Protein 8BBQ (pdb70)

Structure (mmCIF, N/CA/C/O backbone):
data_8BBQ
#
_entry.id   8BBQ
#
_cell.length_a   84.813
_cell.length_b   63.422
_cell.length_c   116.020
_cell.angle_alpha   90.000
_cell.angle_beta   96.830
_cell.angle_gamma   90.000
#
_symmetry.space_group_name_H-M   'C 1 2 1'
#
loop_
_entity.id
_entity.type
_entity.pdbx_description
1 polymer 'Core tyrosinase'
2 non-polymer GLYCEROL
3 non-polymer 'SULFATE ION'
4 non-polymer 'COPPER (II) ION'
5 water water
#
loop_
_atom_site.group_PDB
_atom_site.id
_atom_site.type_symbol
_atom_site.label_atom_id
_atom_site.label_alt_id
_atom_site.label_comp_id
_atom_site.label_asym_id
_atom_site.label_entity_id
_atom_site.label_seq_id
_atom_site.pdbx_PDB_ins_code
_atom_site.Cartn_x
_atom_site.Cartn_y
_atom_site.Cartn_z
_atom_site.occupancy
_atom_site.B_iso_or_equiv
_atom_site.auth_seq_id
_atom_site.auth_comp_id
_atom_site.auth_asym_id
_atom_site.auth_atom_id
_atom_site.pdbx_PDB_model_num
ATOM 1 N N . GLN A 1 1 ? -8.711 11.699 1.532 1.00 50.88 34 GLN A N 1
ATOM 2 C CA . GLN A 1 1 ? -9.116 12.613 0.404 1.00 47.72 34 GLN A CA 1
ATOM 3 C C . GLN A 1 1 ? -9.536 11.731 -0.785 1.00 40.91 34 GLN A C 1
ATOM 4 O O . GLN A 1 1 ? -10.528 10.988 -0.632 1.00 41.02 34 GLN A O 1
ATOM 10 N N . SER A 1 2 ? -8.814 11.764 -1.909 1.00 32.15 35 SER A N 1
ATOM 11 C CA . SER A 1 2 ? -9.098 10.906 -3.089 1.00 28.83 35 SER A CA 1
ATOM 12 C C . SER A 1 2 ? -9.136 9.426 -2.643 1.00 25.44 35 SER A C 1
ATOM 13 O O . SER A 1 2 ? -8.164 8.967 -2.016 1.00 25.32 35 SER A O 1
ATOM 16 N N . ALA A 1 3 ? -10.209 8.695 -2.967 1.00 21.34 36 ALA A N 1
ATOM 17 C CA . ALA A 1 3 ? -10.368 7.266 -2.607 1.00 18.82 36 ALA A CA 1
ATOM 18 C C . ALA A 1 3 ? -11.201 6.551 -3.660 1.00 16.84 36 ALA A C 1
ATOM 19 O O . ALA A 1 3 ? -12.005 7.217 -4.330 1.00 17.13 36 ALA A O 1
ATOM 21 N N . LYS A 1 4 ? -11.046 5.233 -3.775 1.00 14.56 37 LYS A N 1
ATOM 22 C CA . LYS A 1 4 ? -11.823 4.435 -4.749 1.00 15.53 37 LYS A CA 1
ATOM 23 C C . LYS A 1 4 ? -13.292 4.329 -4.299 1.00 15.09 37 LYS A C 1
ATOM 24 O O . LYS A 1 4 ? -14.202 4.292 -5.159 1.00 16.01 37 LYS A O 1
ATOM 30 N N . TYR A 1 5 ? -13.530 4.078 -3.014 1.00 13.40 38 TYR A N 1
ATOM 31 C CA . TYR A 1 5 ? -14.888 3.778 -2.493 1.00 12.17 38 TYR A CA 1
ATOM 32 C C . TYR A 1 5 ? -15.415 4.945 -1.649 1.00 11.62 38 TYR A C 1
ATOM 33 O O . TYR A 1 5 ? -14.624 5.712 -1.057 1.00 10.54 38 TYR A O 1
ATOM 42 N N . HIS A 1 6 ? -16.740 5.064 -1.547 1.00 12.00 39 HIS A N 1
ATOM 43 C CA . HIS A 1 6 ? -17.399 6.216 -0.887 1.00 11.77 39 HIS A CA 1
ATOM 44 C C . HIS A 1 6 ? -18.463 5.738 0.103 1.00 12.50 39 HIS A C 1
ATOM 45 O O . HIS A 1 6 ? -19.483 5.174 -0.311 1.00 12.26 39 HIS A O 1
ATOM 52 N N . ARG A 1 7 ? -18.211 5.994 1.385 1.00 12.19 40 ARG A N 1
ATOM 53 C CA . ARG A 1 7 ? -19.187 5.747 2.454 1.00 12.10 40 ARG A CA 1
ATOM 54 C C . ARG A 1 7 ? -20.152 6.913 2.459 1.00 13.36 40 ARG A C 1
ATOM 55 O O . ARG A 1 7 ? -19.771 8.013 2.917 1.00 13.27 40 ARG A O 1
ATOM 63 N N . LEU A 1 8 ? -21.362 6.658 1.986 1.00 12.83 41 LEU A N 1
ATOM 64 C CA . LEU A 1 8 ? -22.403 7.710 1.884 1.00 12.29 41 LEU A CA 1
ATOM 65 C C . LEU A 1 8 ? -23.289 7.746 3.126 1.00 12.67 41 LEU A C 1
ATOM 66 O O . LEU A 1 8 ? -23.476 6.757 3.806 1.00 11.11 41 LEU A O 1
ATOM 71 N N . ASN A 1 9 ? -23.906 8.877 3.365 1.00 12.68 42 ASN A N 1
ATOM 72 C CA . ASN A 1 9 ? -24.992 9.015 4.361 1.00 12.25 42 ASN A CA 1
ATOM 73 C C . ASN A 1 9 ? -26.133 8.082 3.939 1.00 12.06 42 ASN A C 1
ATOM 74 O O . ASN A 1 9 ? -26.478 8.110 2.752 1.00 11.68 42 ASN A O 1
ATOM 79 N N . LEU A 1 10 ? -26.632 7.196 4.820 1.00 12.70 43 LEU A N 1
ATOM 80 C CA . LEU A 1 10 ? -27.685 6.235 4.441 1.00 13.25 43 LEU A CA 1
ATOM 81 C C . LEU A 1 10 ? -28.995 6.939 4.050 1.00 13.87 43 LEU A C 1
ATOM 82 O O . LEU A 1 10 ? -29.832 6.272 3.439 1.00 14.81 43 LEU A O 1
ATOM 87 N N . GLN A 1 11 ? -29.142 8.241 4.306 1.00 15.00 44 GLN A N 1
ATOM 88 C CA . GLN A 1 11 ? -30.323 9.015 3.851 1.00 15.72 44 GLN A CA 1
ATOM 89 C C . GLN A 1 11 ? -30.112 9.554 2.430 1.00 16.50 44 GLN A C 1
ATOM 90 O O . GLN A 1 11 ? -31.106 10.028 1.851 1.00 17.66 44 GLN A O 1
ATOM 96 N N . ASN A 1 12 ? -28.879 9.496 1.909 1.00 14.59 45 ASN A N 1
ATOM 97 C CA . ASN A 1 12 ? -28.537 9.912 0.528 1.00 14.22 45 ASN A CA 1
ATOM 98 C C . ASN A 1 12 ? -29.314 9.000 -0.412 1.00 14.29 45 ASN A C 1
ATOM 99 O O . ASN A 1 12 ? -29.229 7.761 -0.297 1.00 13.23 45 ASN A O 1
ATOM 104 N N . PRO A 1 13 ? -30.099 9.534 -1.377 1.00 15.21 46 PRO A N 1
ATOM 105 C CA . PRO A 1 13 ? -30.783 8.646 -2.316 1.00 14.90 46 PRO A CA 1
ATOM 106 C C . PRO A 1 13 ? -29.802 7.741 -3.084 1.00 14.87 46 PRO A C 1
ATOM 107 O O . PRO A 1 13 ? -30.163 6.598 -3.396 1.00 13.62 46 PRO A O 1
ATOM 111 N N . ALA A 1 14 ? -28.562 8.192 -3.290 1.00 13.26 47 ALA A N 1
ATOM 112 C CA . ALA A 1 14 ? -27.508 7.393 -3.965 1.00 14.17 47 ALA A CA 1
ATOM 113 C C . ALA A 1 14 ? -27.052 6.207 -3.088 1.00 13.50 47 ALA A C 1
ATOM 114 O O . ALA A 1 14 ? -26.349 5.299 -3.614 1.00 14.90 47 ALA A O 1
ATOM 116 N N . ALA A 1 15 ? -27.389 6.198 -1.794 1.00 13.51 48 ALA A N 1
ATOM 117 C CA . ALA A 1 15 ? -27.044 5.059 -0.904 1.00 13.56 48 ALA A CA 1
ATOM 118 C C . ALA A 1 15 ? -28.070 3.939 -1.027 1.00 14.72 48 ALA A C 1
ATOM 119 O O . ALA A 1 15 ? -27.760 2.825 -0.580 1.00 13.21 48 ALA A O 1
ATOM 121 N N . ALA A 1 16 ? -29.249 4.186 -1.595 1.00 14.74 49 ALA A N 1
ATOM 122 C CA . ALA A 1 16 ? -30.346 3.193 -1.566 1.00 15.46 49 ALA A CA 1
ATOM 123 C C . ALA A 1 16 ? -29.887 1.892 -2.220 1.00 15.81 49 ALA A C 1
ATOM 124 O O . ALA A 1 16 ? -30.089 0.801 -1.663 1.00 15.58 49 ALA A O 1
ATOM 126 N N . PRO A 1 17 ? -29.214 1.920 -3.389 1.00 15.52 50 PRO A N 1
ATOM 127 C CA . PRO A 1 17 ? -28.702 0.677 -3.990 1.00 15.58 50 PRO A CA 1
ATOM 128 C C . PRO A 1 17 ? -27.708 -0.082 -3.093 1.00 15.65 50 PRO A C 1
ATOM 129 O O . PRO A 1 17 ? -27.684 -1.297 -3.139 1.00 16.83 50 PRO A O 1
ATOM 133 N N . PHE A 1 18 ? -26.883 0.626 -2.320 1.00 15.51 51 PHE A N 1
ATOM 134 C CA . PHE A 1 18 ? -25.930 -0.024 -1.376 1.00 15.66 51 PHE A CA 1
ATOM 135 C C . PHE A 1 18 ? -26.709 -0.736 -0.271 1.00 14.52 51 PHE A C 1
ATOM 136 O O . PHE A 1 18 ? -26.296 -1.841 0.151 1.00 13.83 51 PHE A O 1
ATOM 144 N N . LEU A 1 19 ? -27.841 -0.180 0.157 1.00 13.91 52 LEU A N 1
ATOM 145 C CA . LEU A 1 19 ? -28.648 -0.897 1.195 1.00 14.07 52 LEU A CA 1
ATOM 146 C C . LEU A 1 19 ? -29.224 -2.185 0.602 1.00 14.42 52 LEU A C 1
ATOM 147 O O . LEU A 1 19 ? -29.202 -3.216 1.292 1.00 15.03 52 LEU A O 1
ATOM 152 N N . GLU A 1 20 ? -29.648 -2.183 -0.659 1.00 13.82 53 GLU A N 1
ATOM 153 C CA . GLU A 1 20 ? -30.058 -3.435 -1.352 1.00 14.32 53 GLU A CA 1
ATOM 154 C C . GLU A 1 20 ? -28.891 -4.420 -1.450 1.00 13.73 53 GLU A C 1
ATOM 155 O O . GLU A 1 20 ? -29.116 -5.637 -1.223 1.00 15.74 53 GLU A O 1
ATOM 161 N N . SER A 1 21 ? -27.692 -3.949 -1.799 1.00 13.31 54 SER A N 1
ATOM 162 C CA . SER A 1 21 ? -26.495 -4.825 -1.895 1.00 12.26 54 SER A CA 1
ATOM 163 C C . SER A 1 21 ? -26.178 -5.460 -0.534 1.00 11.97 54 SER A C 1
ATOM 164 O O . SER A 1 21 ? -25.845 -6.621 -0.446 1.00 11.62 54 SER A O 1
ATOM 167 N N . TYR A 1 22 ? -26.294 -4.678 0.506 1.00 11.53 55 TYR A N 1
ATOM 168 C CA . TYR A 1 22 ? -26.095 -5.122 1.911 1.00 11.72 55 TYR A CA 1
ATOM 169 C C . TYR A 1 22 ? -27.101 -6.244 2.227 1.00 11.10 55 TYR A C 1
ATOM 170 O O . TYR A 1 22 ? -26.713 -7.269 2.751 1.00 12.03 55 TYR A O 1
ATOM 179 N N . LYS A 1 23 ? -28.376 -6.033 1.925 1.00 12.52 56 LYS A N 1
ATOM 180 C CA . LYS A 1 23 ? -29.453 -7.044 2.121 1.00 14.54 56 LYS A CA 1
ATOM 181 C C . LYS A 1 23 ? -29.054 -8.333 1.412 1.00 14.44 56 LYS A C 1
ATOM 182 O O . LYS A 1 23 ? -29.156 -9.435 2.000 1.00 12.54 56 LYS A O 1
ATOM 188 N N . LYS A 1 24 ? -28.595 -8.213 0.168 1.00 13.48 57 LYS A N 1
ATOM 189 C CA . LYS A 1 24 ? -28.142 -9.402 -0.593 1.00 13.73 57 LYS A CA 1
ATOM 190 C C . LYS A 1 24 ? -27.002 -10.105 0.168 1.00 13.47 57 LYS A C 1
ATOM 191 O O . LYS A 1 24 ? -27.109 -11.312 0.347 1.00 14.13 57 LYS A O 1
ATOM 197 N N . ALA A 1 25 ? -25.973 -9.383 0.628 1.00 12.90 58 ALA A N 1
ATOM 198 C CA . ALA A 1 25 ? -24.821 -9.997 1.332 1.00 13.02 58 ALA A CA 1
ATOM 199 C C . ALA A 1 25 ? -25.287 -10.646 2.652 1.00 11.48 58 ALA A C 1
ATOM 200 O O . ALA A 1 25 ? -24.866 -11.737 2.968 1.00 11.53 58 ALA A O 1
ATOM 202 N N . ILE A 1 26 ? -26.167 -9.993 3.415 1.00 11.91 59 ILE A N 1
ATOM 203 C CA . ILE A 1 26 ? -26.707 -10.571 4.684 1.00 12.42 59 ILE A CA 1
ATOM 204 C C . ILE A 1 26 ? -27.405 -11.890 4.375 1.00 12.68 59 ILE A C 1
ATOM 205 O O . ILE A 1 26 ? -27.124 -12.883 5.059 1.00 11.96 59 ILE A O 1
ATOM 210 N N . THR A 1 27 ? -28.307 -11.900 3.381 1.00 14.40 60 THR A N 1
ATOM 211 C CA . THR A 1 27 ? -29.076 -13.111 2.999 1.00 14.13 60 THR A CA 1
ATOM 212 C C . THR A 1 27 ? -28.081 -14.235 2.710 1.00 14.00 60 THR A C 1
ATOM 213 O O . THR A 1 27 ? -28.300 -15.337 3.202 1.00 15.17 60 THR A O 1
ATOM 217 N N . VAL A 1 28 ? -27.022 -13.917 1.961 1.00 13.14 61 VAL A N 1
ATOM 218 C CA . VAL A 1 28 ? -25.957 -14.882 1.598 1.00 13.21 61 VAL A CA 1
ATOM 219 C C . VAL A 1 28 ? -25.305 -15.381 2.888 1.00 12.20 61 VAL A C 1
ATOM 220 O O . VAL A 1 28 ? -25.164 -16.605 3.058 1.00 11.97 61 VAL A O 1
ATOM 224 N N . MET A 1 29 ? -24.899 -14.467 3.762 1.00 10.60 62 MET A N 1
ATOM 225 C CA . MET A 1 29 ? -24.056 -14.860 4.932 1.00 11.37 62 MET A CA 1
ATOM 226 C C . MET A 1 29 ? -24.893 -15.618 5.957 1.00 10.52 62 MET A C 1
ATOM 227 O O . MET A 1 29 ? -24.313 -16.441 6.667 1.00 11.53 62 MET A O 1
ATOM 232 N N . LEU A 1 30 ? -26.203 -15.385 6.013 1.00 11.51 63 LEU A N 1
ATOM 233 C CA . LEU A 1 30 ? -27.101 -16.153 6.905 1.00 12.26 63 LEU A CA 1
ATOM 234 C C . LEU A 1 30 ? -27.218 -17.583 6.387 1.00 13.35 63 LEU A C 1
ATOM 235 O O . LEU A 1 30 ? -27.536 -18.490 7.186 1.00 14.42 63 LEU A O 1
ATOM 240 N N . GLN A 1 31 ? -26.972 -17.764 5.095 1.00 12.86 64 GLN A N 1
ATOM 241 C CA . GLN A 1 31 ? -27.174 -19.069 4.426 1.00 13.17 64 GLN A CA 1
ATOM 242 C C . GLN A 1 31 ? -25.841 -19.776 4.227 1.00 15.96 64 GLN A C 1
ATOM 243 O O . GLN A 1 31 ? -25.896 -20.972 3.840 1.00 15.29 64 GLN A O 1
ATOM 249 N N . LEU A 1 32 ? -24.705 -19.141 4.526 1.00 12.75 65 LEU A N 1
ATOM 250 C CA . LEU A 1 32 ? -23.406 -19.856 4.494 1.00 12.59 65 LEU A CA 1
ATOM 251 C C . LEU A 1 32 ? -23.368 -20.803 5.680 1.00 12.35 65 LEU A C 1
ATOM 252 O O . LEU A 1 32 ? -23.923 -20.505 6.749 1.00 12.30 65 LEU A O 1
ATOM 257 N N . PRO A 1 33 ? -22.687 -21.944 5.547 1.00 12.13 66 PRO A N 1
ATOM 258 C CA . PRO A 1 33 ? -22.537 -22.858 6.666 1.00 12.51 66 PRO A CA 1
ATOM 259 C C . PRO A 1 33 ? -21.676 -22.134 7.693 1.00 11.93 66 PRO A C 1
ATOM 260 O O . PRO A 1 33 ? -20.825 -21.327 7.323 1.00 11.22 66 PRO A O 1
ATOM 264 N N . PRO A 1 34 ? -21.899 -22.404 8.995 1.00 12.60 67 PRO A N 1
ATOM 265 C CA . PRO A 1 34 ? -21.123 -21.750 10.050 1.00 12.46 67 PRO A CA 1
ATOM 266 C C . PRO A 1 34 ? -19.658 -22.222 10.129 1.00 12.16 67 PRO A C 1
ATOM 267 O O . PRO A 1 34 ? -18.920 -21.675 10.916 1.00 11.87 67 PRO A O 1
ATOM 271 N N . SER A 1 35 ? -19.253 -23.196 9.296 1.00 13.01 68 SER A N 1
ATOM 272 C CA . SER A 1 35 ? -17.823 -23.542 9.084 1.00 12.61 68 SER A CA 1
ATOM 273 C C . SER A 1 35 ? -17.139 -22.415 8.297 1.00 13.61 68 SER A C 1
ATOM 274 O O . SER A 1 35 ? -15.868 -22.356 8.270 1.00 14.23 68 SER A O 1
ATOM 277 N N . ASP A 1 36 ? -17.919 -21.616 7.561 1.00 13.77 69 ASP A N 1
ATOM 278 C CA . ASP A 1 36 ? -17.378 -20.492 6.754 1.00 12.22 69 ASP A CA 1
ATOM 279 C C . ASP A 1 36 ? -17.266 -19.286 7.686 1.00 11.96 69 ASP A C 1
ATOM 280 O O . ASP A 1 36 ? -18.267 -18.941 8.338 1.00 11.34 69 ASP A O 1
ATOM 285 N N . ALA A 1 37 ? -16.079 -18.702 7.787 1.00 11.46 70 ALA A N 1
ATOM 286 C CA . ALA A 1 37 ? -15.804 -17.573 8.706 1.00 11.83 70 ALA A CA 1
ATOM 287 C C . ALA A 1 37 ? -16.584 -16.328 8.276 1.00 10.81 70 ALA A C 1
ATOM 288 O O . ALA A 1 37 ? -16.566 -15.341 9.061 1.00 11.80 70 ALA A O 1
ATOM 290 N N . ARG A 1 38 ? -17.204 -16.332 7.087 1.00 10.55 71 ARG A N 1
ATOM 291 C CA . ARG A 1 38 ? -18.022 -15.185 6.606 1.00 10.99 71 ARG A CA 1
ATOM 292 C C . ARG A 1 38 ? -19.501 -15.470 6.903 1.00 10.24 71 ARG A C 1
ATOM 293 O O . ARG A 1 38 ? -20.336 -14.606 6.630 1.00 9.48 71 ARG A O 1
ATOM 301 N N . ASN A 1 39 ? -19.813 -16.603 7.511 1.00 9.05 72 ASN A N 1
ATOM 302 C CA . ASN A 1 39 ? -21.184 -16.809 8.020 1.00 9.08 72 ASN A CA 1
ATOM 303 C C . ASN A 1 39 ? -21.513 -15.617 8.935 1.00 9.40 72 ASN A C 1
ATOM 304 O O . ASN A 1 39 ? -20.618 -15.109 9.671 1.00 9.94 72 ASN A O 1
ATOM 309 N N . TRP A 1 40 ? -22.759 -15.147 8.889 1.00 9.30 73 TRP A N 1
ATOM 310 C CA . TRP A 1 40 ? -23.177 -13.913 9.593 1.00 8.79 73 TRP A CA 1
ATOM 311 C C . TRP A 1 40 ? -22.795 -13.980 11.088 1.00 9.08 73 TRP A C 1
ATOM 312 O O . TRP A 1 40 ? -22.278 -12.979 11.629 1.00 10.82 73 TRP A O 1
ATOM 323 N N . TYR A 1 41 ? -23.044 -15.121 11.725 1.00 9.42 74 TYR A N 1
ATOM 324 C CA . TYR A 1 41 ? -22.824 -15.311 13.189 1.00 8.93 74 TYR A CA 1
ATOM 325 C C . TYR A 1 41 ? -21.318 -15.485 13.446 1.00 9.37 74 TYR A C 1
ATOM 326 O O . TYR A 1 41 ? -20.799 -14.987 14.450 1.00 9.69 74 TYR A O 1
ATOM 335 N N . ARG A 1 42 ? -20.609 -16.204 12.573 1.00 9.69 75 ARG A N 1
ATOM 336 C CA . ARG A 1 42 ? -19.139 -16.304 12.676 1.00 9.76 75 ARG A CA 1
ATOM 337 C C . ARG A 1 42 ? -18.551 -14.893 12.642 1.00 10.58 75 ARG A C 1
ATOM 338 O O . ARG A 1 42 ? -17.605 -14.623 13.426 1.00 10.55 75 ARG A O 1
ATOM 346 N N . ASN A 1 43 ? -19.133 -14.022 11.827 1.00 10.62 76 ASN A N 1
ATOM 347 C CA . ASN A 1 43 ? -18.658 -12.631 11.696 1.00 11.58 76 ASN A CA 1
ATOM 348 C C . ASN A 1 43 ? -18.878 -11.903 13.022 1.00 11.21 76 ASN A C 1
ATOM 349 O O . ASN A 1 43 ? -17.915 -11.297 13.549 1.00 12.51 76 ASN A O 1
ATOM 354 N N . ALA A 1 44 ? -20.093 -11.990 13.583 1.00 11.56 77 ALA A N 1
ATOM 355 C CA . ALA A 1 44 ? -20.442 -11.362 14.865 1.00 9.79 77 ALA A CA 1
ATOM 356 C C . ALA A 1 44 ? -19.476 -11.831 15.959 1.00 9.42 77 ALA A C 1
ATOM 357 O O . ALA A 1 44 ? -19.049 -11.015 16.792 1.00 9.80 77 ALA A O 1
ATOM 359 N N . PHE A 1 45 ? -19.133 -13.117 15.987 1.00 9.28 78 PHE A N 1
ATOM 360 C CA . PHE A 1 45 ? -18.269 -13.697 17.037 1.00 10.04 78 PHE A CA 1
ATOM 361 C C . PHE A 1 45 ? -16.848 -13.121 17.026 1.00 9.78 78 PHE A C 1
ATOM 362 O O . PHE A 1 45 ? -16.236 -13.104 18.113 1.00 11.93 78 PHE A O 1
ATOM 370 N N . ILE A 1 46 ? -16.359 -12.588 15.897 1.00 12.46 79 ILE A N 1
ATOM 371 C CA . ILE A 1 46 ? -15.062 -11.845 15.893 1.00 12.29 79 ILE A CA 1
ATOM 372 C C . ILE A 1 46 ? -15.142 -10.729 16.947 1.00 12.81 79 ILE A C 1
ATOM 373 O O . ILE A 1 46 ? -14.161 -10.510 17.696 1.00 12.70 79 ILE A O 1
ATOM 378 N N . HIS A 1 47 ? -16.274 -10.036 16.988 1.00 12.98 80 HIS A N 1
ATOM 379 C CA . HIS A 1 47 ? -16.519 -8.909 17.931 1.00 12.68 80 HIS A CA 1
ATOM 380 C C . HIS A 1 47 ? -16.556 -9.451 19.367 1.00 12.53 80 HIS A C 1
ATOM 381 O O . HIS A 1 47 ? -15.867 -8.926 20.262 1.00 13.05 80 HIS A O 1
ATOM 388 N N . THR A 1 48 ? -17.285 -10.532 19.587 1.00 12.05 81 THR A N 1
ATOM 389 C CA . THR A 1 48 ? -17.379 -11.150 20.931 1.00 11.87 81 THR A CA 1
ATOM 390 C C . THR A 1 48 ? -15.985 -11.536 21.447 1.00 11.54 81 THR A C 1
ATOM 391 O O . THR A 1 48 ? -15.709 -11.369 22.644 1.00 12.36 81 THR A O 1
ATOM 395 N N . LEU A 1 49 ? -15.150 -12.089 20.579 1.00 11.79 82 LEU A N 1
ATOM 396 C CA . LEU A 1 49 ? -13.823 -12.633 20.910 1.00 13.45 82 LEU A CA 1
ATOM 397 C C . LEU A 1 49 ? -12.768 -11.544 21.069 1.00 13.97 82 LEU A C 1
ATOM 398 O O . LEU A 1 49 ? -11.824 -11.802 21.818 1.00 13.48 82 LEU A O 1
ATOM 403 N N . ASP A 1 50 ? -12.884 -10.405 20.401 1.00 14.23 83 ASP A N 1
ATOM 404 C CA . ASP A 1 50 ? -11.676 -9.551 20.221 1.00 13.23 83 ASP A CA 1
ATOM 405 C C . ASP A 1 50 ? -11.957 -8.056 20.328 1.00 14.75 83 ASP A C 1
ATOM 406 O O . ASP A 1 50 ? -10.957 -7.304 20.321 1.00 12.22 83 ASP A O 1
ATOM 411 N N . CYS A 1 51 ? -13.211 -7.614 20.442 1.00 14.49 84 CYS A N 1
ATOM 412 C CA . CYS A 1 51 ? -13.452 -6.152 20.368 1.00 16.28 84 CYS A CA 1
ATOM 413 C C . CYS A 1 51 ? -12.953 -5.496 21.647 1.00 15.07 84 CYS A C 1
ATOM 414 O O . CYS A 1 51 ? -13.066 -6.026 22.734 1.00 14.77 84 CYS A O 1
ATOM 417 N N . PRO A 1 52 ? -12.312 -4.321 21.537 1.00 16.67 85 PRO A N 1
ATOM 418 C CA . PRO A 1 52 ? -11.890 -3.573 22.697 1.00 18.61 85 PRO A CA 1
ATOM 419 C C . PRO A 1 52 ? -13.102 -2.725 23.067 1.00 21.56 85 PRO A C 1
ATOM 420 O O . PRO A 1 52 ? -13.675 -2.060 22.205 1.00 28.92 85 PRO A O 1
ATOM 424 N N . HIS A 1 53 ? -13.402 -2.668 24.327 1.00 21.97 86 HIS A N 1
ATOM 425 C CA . HIS A 1 53 ? -14.332 -1.626 24.831 1.00 24.37 86 HIS A CA 1
ATOM 426 C C . HIS A 1 53 ? -13.638 -0.917 26.006 1.00 20.55 86 HIS A C 1
ATOM 427 O O . HIS A 1 53 ? -12.925 -1.555 26.813 1.00 23.45 86 HIS A O 1
ATOM 434 N N . GLY A 1 54 ? -13.789 0.400 26.050 1.00 18.99 87 GLY A N 1
ATOM 435 C CA . GLY A 1 54 ? -13.274 1.243 27.123 1.00 15.91 87 GLY A CA 1
ATOM 436 C C . GLY A 1 54 ? -11.768 1.349 27.065 1.00 13.57 87 GLY A C 1
ATOM 437 O O . GLY A 1 54 ? -11.162 1.443 28.145 1.00 13.36 87 GLY A O 1
ATOM 438 N N . ASN A 1 55 ? -11.173 1.465 25.876 1.00 12.89 88 ASN A N 1
ATOM 439 C CA . ASN A 1 55 ? -9.736 1.788 25.826 1.00 10.98 88 ASN A CA 1
ATOM 440 C C . ASN A 1 55 ? -9.372 2.376 24.464 1.00 11.09 88 ASN A C 1
ATOM 441 O O . ASN A 1 55 ? -10.216 2.388 23.500 1.00 11.98 88 ASN A O 1
ATOM 446 N N . TRP A 1 56 ? -8.131 2.822 24.392 1.00 11.82 89 TRP A N 1
ATOM 447 C CA . TRP A 1 56 ? -7.570 3.589 23.251 1.00 11.63 89 TRP A CA 1
ATOM 448 C C . TRP A 1 56 ? -7.477 2.725 21.973 1.00 11.76 89 TRP A C 1
ATOM 449 O O . TRP A 1 56 ? -7.123 3.286 20.903 1.00 12.49 89 TRP A O 1
ATOM 460 N N . TRP A 1 57 ? -7.795 1.423 22.040 1.00 10.29 90 TRP A N 1
ATOM 461 C CA . TRP A 1 57 ? -7.860 0.598 20.813 1.00 10.92 90 TRP A CA 1
ATOM 462 C C . TRP A 1 57 ? -9.259 0.634 20.173 1.00 11.23 90 TRP A C 1
ATOM 463 O O . TRP A 1 57 ? -9.406 0.054 19.093 1.00 10.23 90 TRP A O 1
ATOM 474 N N . PHE A 1 58 ? -10.229 1.274 20.819 1.00 11.29 91 PHE A N 1
ATOM 475 C CA . PHE A 1 58 ? -11.651 1.359 20.382 1.00 12.08 91 PHE A CA 1
ATOM 476 C C . PHE A 1 58 ? -11.777 1.725 18.890 1.00 10.94 91 PHE A C 1
ATOM 477 O O . PHE A 1 58 ? -12.245 0.912 18.083 1.00 12.44 91 PHE A O 1
ATOM 485 N N . VAL A 1 59 ? -11.372 2.928 18.473 1.00 10.80 92 VAL A N 1
ATOM 486 C CA . VAL A 1 59 ? -11.669 3.377 17.083 1.00 10.56 92 VAL A CA 1
ATOM 487 C C . VAL A 1 59 ? -10.880 2.527 16.075 1.00 10.75 92 VAL A C 1
ATOM 488 O O . VAL A 1 59 ? -11.397 2.318 14.977 1.00 10.89 92 VAL A O 1
ATOM 492 N N . VAL A 1 60 ? -9.649 2.135 16.403 1.00 9.87 93 VAL A N 1
ATOM 493 C CA . VAL A 1 60 ? -8.718 1.512 15.432 1.00 10.75 93 VAL A CA 1
ATOM 494 C C . VAL A 1 60 ? -9.126 0.052 15.202 1.00 10.14 93 VAL A C 1
ATOM 495 O O . VAL A 1 60 ? -9.157 -0.385 14.014 1.00 10.04 93 VAL A O 1
ATOM 499 N N . TRP A 1 61 ? -9.479 -0.685 16.263 1.00 10.33 94 TRP A N 1
ATOM 500 C CA . TRP A 1 61 ? -9.992 -2.064 16.084 1.00 10.40 94 TRP A CA 1
ATOM 501 C C . TRP A 1 61 ? -11.271 -2.001 15.213 1.00 10.18 94 TRP A C 1
ATOM 502 O O . TRP A 1 61 ? -11.401 -2.783 14.261 1.00 9.35 94 TRP A O 1
ATOM 513 N N . HIS A 1 62 ? -12.176 -1.061 15.487 1.00 10.18 95 HIS A N 1
ATOM 514 C CA . HIS A 1 62 ? -13.471 -0.983 14.754 1.00 11.69 95 HIS A CA 1
ATOM 515 C C . HIS A 1 62 ? -13.219 -0.587 13.298 1.00 10.47 95 HIS A C 1
ATOM 516 O O . HIS A 1 62 ? -13.988 -1.035 12.413 1.00 10.54 95 HIS A O 1
ATOM 523 N N . ARG A 1 63 ? -12.188 0.230 13.018 1.00 10.34 96 ARG A N 1
ATOM 524 C CA . ARG A 1 63 ? -11.805 0.582 11.630 1.00 10.98 96 ARG A CA 1
ATOM 525 C C . ARG A 1 63 ? -11.426 -0.712 10.914 1.00 9.82 96 ARG A C 1
ATOM 526 O O . ARG A 1 63 ? -11.950 -0.937 9.809 1.00 9.90 96 ARG A O 1
ATOM 534 N N . GLY A 1 64 ? -10.595 -1.542 11.530 1.00 10.24 97 GLY A N 1
ATOM 535 C CA . GLY A 1 64 ? -10.158 -2.826 10.942 1.00 10.18 97 GLY A CA 1
ATOM 536 C C . GLY A 1 64 ? -11.330 -3.780 10.710 1.00 11.08 97 GLY A C 1
ATOM 537 O O . GLY A 1 64 ? -11.432 -4.426 9.627 1.00 11.29 97 GLY A O 1
ATOM 538 N N . TYR A 1 65 ? -12.199 -3.924 11.705 1.00 11.26 98 TYR A N 1
ATOM 539 C CA . TYR A 1 65 ? -13.332 -4.878 11.648 1.00 10.52 98 TYR A CA 1
ATOM 540 C C . TYR A 1 65 ? -14.326 -4.454 10.558 1.00 10.57 98 TYR A C 1
ATOM 541 O O . TYR A 1 65 ? -14.732 -5.257 9.725 1.00 10.64 98 TYR A O 1
ATOM 550 N N . THR A 1 66 ? -14.714 -3.183 10.566 1.00 9.78 99 THR A N 1
ATOM 551 C CA . THR A 1 66 ? -15.690 -2.632 9.600 1.00 11.01 99 THR A CA 1
ATOM 552 C C . THR A 1 66 ? -15.066 -2.696 8.198 1.00 10.31 99 THR A C 1
ATOM 553 O O . THR A 1 66 ? -15.795 -2.970 7.236 1.00 11.76 99 THR A O 1
ATOM 557 N N . GLY A 1 67 ? -13.759 -2.384 8.069 1.00 9.75 100 GLY A N 1
ATOM 558 C CA . GLY A 1 67 ? -13.063 -2.307 6.769 1.00 10.15 100 GLY A CA 1
ATOM 559 C C . GLY A 1 67 ? -12.979 -3.700 6.144 1.00 9.39 100 GLY A C 1
ATOM 560 O O . GLY A 1 67 ? -13.350 -3.886 4.969 1.00 10.16 100 GLY A O 1
ATOM 561 N N . TRP A 1 68 ? -12.664 -4.720 6.933 1.00 10.00 101 TRP A N 1
ATOM 562 C CA . TRP A 1 68 ? -12.637 -6.122 6.432 1.00 9.96 101 TRP A CA 1
ATOM 563 C C . TRP A 1 68 ? -14.052 -6.577 6.095 1.00 10.29 101 TRP A C 1
ATOM 564 O O . TRP A 1 68 ? -14.252 -7.102 5.005 1.00 11.56 101 TRP A O 1
ATOM 575 N N . PHE A 1 69 ? -15.031 -6.313 6.956 1.00 9.50 102 PHE A N 1
ATOM 576 C CA . PHE A 1 69 ? -16.395 -6.810 6.681 1.00 9.61 102 PHE A CA 1
ATOM 577 C C . PHE A 1 69 ? -16.974 -6.098 5.459 1.00 9.08 102 PHE A C 1
ATOM 578 O O . PHE A 1 69 ? -17.740 -6.711 4.717 1.00 9.44 102 PHE A O 1
ATOM 586 N N . GLU A 1 70 ? -16.586 -4.837 5.221 1.00 9.70 103 GLU A N 1
ATOM 587 C CA . GLU A 1 70 ? -17.036 -4.100 4.017 1.00 9.94 103 GLU A CA 1
ATOM 588 C C . GLU A 1 70 ? -16.581 -4.876 2.773 1.00 10.87 103 GLU A C 1
ATOM 589 O O . GLU A 1 70 ? -17.345 -4.935 1.775 1.00 11.14 103 GLU A O 1
ATOM 595 N N . ARG A 1 71 ? -15.325 -5.333 2.766 1.00 10.86 104 ARG A N 1
ATOM 596 C CA . ARG A 1 71 ? -14.774 -6.121 1.633 1.00 11.19 104 ARG A CA 1
ATOM 597 C C . ARG A 1 71 ? -15.574 -7.407 1.476 1.00 10.69 104 ARG A C 1
ATOM 598 O O . ARG A 1 71 ? -15.883 -7.792 0.309 1.00 11.02 104 ARG A O 1
ATOM 606 N N . THR A 1 72 ? -15.922 -8.080 2.567 1.00 9.77 105 THR A N 1
ATOM 607 C CA . THR A 1 72 ? -16.747 -9.307 2.504 1.00 10.32 105 THR A CA 1
ATOM 608 C C . THR A 1 72 ? -18.145 -8.998 1.944 1.00 10.15 105 THR A C 1
ATOM 609 O O . THR A 1 72 ? -18.621 -9.758 1.087 1.00 9.85 105 THR A O 1
ATOM 613 N N . VAL A 1 73 ? -18.778 -7.907 2.367 1.00 9.83 106 VAL A N 1
ATOM 614 C CA . VAL A 1 73 ? -20.142 -7.557 1.856 1.00 11.11 106 VAL A CA 1
ATOM 615 C C . VAL A 1 73 ? -20.020 -7.215 0.369 1.00 11.29 106 VAL A C 1
ATOM 616 O O . VAL A 1 73 ? -20.901 -7.598 -0.420 1.00 12.59 106 VAL A O 1
ATOM 620 N N . ARG A 1 74 ? -18.978 -6.465 -0.001 1.00 11.91 107 ARG A N 1
ATOM 621 C CA . ARG A 1 74 ? -18.662 -6.117 -1.411 1.00 12.65 107 ARG A CA 1
ATOM 622 C C . ARG A 1 74 ? -18.605 -7.408 -2.242 1.00 13.74 107 ARG A C 1
ATOM 623 O O . ARG A 1 74 ? -19.308 -7.515 -3.271 1.00 13.69 107 ARG A O 1
ATOM 631 N N . GLU A 1 75 ? -17.797 -8.364 -1.814 1.00 14.01 108 GLU A N 1
ATOM 632 C CA . GLU A 1 75 ? -17.597 -9.672 -2.524 1.00 15.46 108 GLU A CA 1
ATOM 633 C C . GLU A 1 75 ? -18.928 -10.446 -2.627 1.00 15.03 108 GLU A C 1
ATOM 634 O O . GLU A 1 75 ? -19.281 -10.909 -3.736 1.00 16.64 108 GLU A O 1
ATOM 640 N N . LEU A 1 76 ? -19.636 -10.664 -1.524 1.00 14.83 109 LEU A N 1
ATOM 641 C CA . LEU A 1 76 ? -20.796 -11.578 -1.487 1.00 13.60 109 LEU A CA 1
ATOM 642 C C . LEU A 1 76 ? -22.055 -10.895 -2.049 1.00 14.56 109 LEU A C 1
ATOM 643 O O . LEU A 1 76 ? -22.978 -11.615 -2.428 1.00 16.30 109 LEU A O 1
ATOM 648 N N . SER A 1 77 ? -22.125 -9.566 -2.077 1.00 14.74 110 SER A N 1
ATOM 649 C CA . SER A 1 77 ? -23.243 -8.822 -2.709 1.00 14.76 110 SER A CA 1
ATOM 650 C C . SER A 1 77 ? -23.113 -8.846 -4.253 1.00 15.55 110 SER A C 1
ATOM 651 O O . SER A 1 77 ? -24.113 -8.573 -4.960 1.00 17.85 110 SER A O 1
ATOM 654 N N . GLY A 1 78 ? -21.898 -9.017 -4.773 1.00 14.54 111 GLY A N 1
ATOM 655 C CA . GLY A 1 78 ? -21.582 -8.867 -6.204 1.00 15.39 111 GLY A CA 1
ATOM 656 C C . GLY A 1 78 ? -21.654 -7.415 -6.640 1.00 15.01 111 GLY A C 1
ATOM 657 O O . GLY A 1 78 ? -21.770 -7.159 -7.863 1.00 17.21 111 GLY A O 1
ATOM 658 N N . ASP A 1 79 ? -21.571 -6.473 -5.704 1.00 14.43 112 ASP A N 1
ATOM 659 C CA . ASP A 1 79 ? -21.609 -5.007 -5.966 1.00 13.74 112 ASP A CA 1
ATOM 660 C C . ASP A 1 79 ? -20.194 -4.501 -5.793 1.00 13.77 112 ASP A C 1
ATOM 661 O O . ASP A 1 79 ? -19.748 -4.284 -4.670 1.00 13.54 112 ASP A O 1
ATOM 666 N N . PRO A 1 80 ? -19.450 -4.273 -6.894 1.00 15.19 113 PRO A N 1
ATOM 667 C CA . PRO A 1 80 ? -18.010 -4.013 -6.807 1.00 14.67 113 PRO A CA 1
ATOM 668 C C . PRO A 1 80 ? -17.719 -2.595 -6.283 1.00 15.77 113 PRO A C 1
ATOM 669 O O . PRO A 1 80 ? -16.589 -2.293 -5.945 1.00 17.29 113 PRO A O 1
ATOM 673 N N . ASN A 1 81 ? -18.750 -1.760 -6.189 1.00 15.77 114 ASN A N 1
ATOM 674 C CA . ASN A 1 81 ? -18.643 -0.374 -5.671 1.00 16.95 114 ASN A CA 1
ATOM 675 C C . ASN A 1 81 ? -19.107 -0.292 -4.208 1.00 15.76 114 ASN A C 1
ATOM 676 O O . ASN A 1 81 ? -19.128 0.805 -3.671 1.00 14.88 114 ASN A O 1
ATOM 681 N N . PHE A 1 82 ? -19.514 -1.396 -3.583 1.00 13.64 115 PHE A N 1
ATOM 682 C CA . PHE A 1 82 ? -20.160 -1.330 -2.247 1.00 12.97 115 PHE A CA 1
ATOM 683 C C . PHE A 1 82 ? -19.206 -0.661 -1.248 1.00 11.69 115 PHE A C 1
ATOM 684 O O . PHE A 1 82 ? -17.993 -0.966 -1.201 1.00 11.78 115 PHE A O 1
ATOM 692 N N . ALA A 1 83 ? -19.758 0.213 -0.409 1.00 11.96 116 ALA A N 1
ATOM 693 C CA . ALA A 1 83 ? -19.116 0.732 0.823 1.00 10.97 116 ALA A CA 1
ATOM 694 C C . ALA A 1 83 ? -20.244 0.949 1.826 1.00 10.91 116 ALA A C 1
ATOM 695 O O . ALA A 1 83 ? -21.394 1.233 1.366 1.00 10.88 116 ALA A O 1
ATOM 697 N N . PHE A 1 84 ? -19.960 0.807 3.116 1.00 10.16 117 PHE A N 1
ATOM 698 C CA . PHE A 1 84 ? -21.031 0.903 4.134 1.00 10.44 117 PHE A CA 1
ATOM 699 C C . PHE A 1 84 ? -21.575 2.325 4.239 1.00 10.16 117 PHE A C 1
ATOM 700 O O . PHE A 1 84 ? -20.865 3.257 4.617 1.00 11.62 117 PHE A O 1
ATOM 708 N N . PRO A 1 85 ? -22.879 2.563 3.963 1.00 10.56 118 PRO A N 1
ATOM 709 C CA . PRO A 1 85 ? -23.490 3.837 4.311 1.00 10.26 118 PRO A CA 1
ATOM 710 C C . PRO A 1 85 ? -23.445 4.052 5.824 1.00 9.94 118 PRO A C 1
ATOM 711 O O . PRO A 1 85 ? -23.521 3.068 6.551 1.00 11.12 118 PRO A O 1
ATOM 715 N N . TYR A 1 86 ? -23.349 5.302 6.251 1.00 10.13 119 TYR A N 1
ATOM 716 C CA . TYR A 1 86 ? -23.238 5.639 7.678 1.00 9.82 119 TYR A CA 1
ATOM 717 C C . TYR A 1 86 ? -24.584 6.152 8.174 1.00 10.50 119 TYR A C 1
ATOM 718 O O . TYR A 1 86 ? -25.349 6.815 7.442 1.00 10.66 119 TYR A O 1
ATOM 727 N N . TRP A 1 87 ? -24.852 5.837 9.435 1.00 10.44 120 TRP A N 1
ATOM 728 C CA . TRP A 1 87 ? -26.044 6.348 10.156 1.00 11.05 120 TRP A CA 1
ATOM 729 C C . TRP A 1 87 ? -25.646 7.636 10.856 1.00 10.13 120 TRP A C 1
ATOM 730 O O . TRP A 1 87 ? -24.933 7.562 11.873 1.00 10.36 120 TRP A O 1
ATOM 741 N N . ASP A 1 88 ? -26.026 8.787 10.288 1.00 10.33 121 ASP A N 1
ATOM 742 C CA . ASP A 1 88 ? -25.767 10.106 10.926 1.00 11.83 121 ASP A CA 1
ATOM 743 C C . ASP A 1 88 ? -26.852 10.325 11.981 1.00 12.39 121 ASP A C 1
ATOM 744 O O . ASP A 1 88 ? -27.864 10.948 11.667 1.00 12.60 121 ASP A O 1
ATOM 749 N N . TRP A 1 89 ? -26.689 9.748 13.181 1.00 11.47 122 TRP A N 1
ATOM 750 C CA . TRP A 1 89 ? -27.770 9.794 14.200 1.00 11.57 122 TRP A CA 1
ATOM 751 C C . TRP A 1 89 ? -27.926 11.221 14.711 1.00 12.33 122 TRP A C 1
ATOM 752 O O . TRP A 1 89 ? -29.034 11.538 15.237 1.00 13.71 122 TRP A O 1
ATOM 763 N N . THR A 1 90 ? -26.896 12.052 14.541 1.00 12.50 123 THR A N 1
ATOM 764 C CA . THR A 1 90 ? -27.024 13.506 14.835 1.00 12.24 123 THR A CA 1
ATOM 765 C C . THR A 1 90 ? -28.183 14.069 14.008 1.00 13.37 123 THR A C 1
ATOM 766 O O . THR A 1 90 ? -29.027 14.830 14.577 1.00 15.13 123 THR A O 1
ATOM 770 N N . ALA A 1 91 ? -28.213 13.786 12.708 1.00 13.35 124 ALA A N 1
ATOM 771 C CA . ALA A 1 91 ? -29.293 14.214 11.777 1.00 14.24 124 ALA A CA 1
ATOM 772 C C . ALA A 1 91 ? -30.554 13.368 11.976 1.00 14.66 124 ALA A C 1
ATOM 773 O O . ALA A 1 91 ? -31.653 13.873 11.693 1.00 15.61 124 ALA A O 1
ATOM 775 N N . LEU A 1 92 ? -30.396 12.088 12.334 1.00 14.26 125 LEU A N 1
ATOM 776 C CA . LEU A 1 92 ? -31.504 11.108 12.368 1.00 14.74 125 LEU A CA 1
ATOM 777 C C . LEU A 1 92 ? -31.445 10.339 13.692 1.00 13.64 125 LEU A C 1
ATOM 778 O O . LEU A 1 92 ? -30.972 9.196 13.723 1.00 12.43 125 LEU A O 1
ATOM 783 N N . PRO A 1 93 ? -31.907 10.946 14.812 1.00 15.08 126 PRO A N 1
ATOM 784 C CA . PRO A 1 93 ? -31.860 10.300 16.133 1.00 14.15 126 PRO A CA 1
ATOM 785 C C . PRO A 1 93 ? -32.950 9.234 16.361 1.00 14.93 126 PRO A C 1
ATOM 786 O O . PRO A 1 93 ? -33.768 9.335 17.271 1.00 15.04 126 PRO A O 1
ATOM 790 N N . GLN A 1 94 ? -32.940 8.232 15.484 1.00 15.88 127 GLN A N 1
ATOM 791 C CA . GLN A 1 94 ? -33.915 7.120 15.449 1.00 15.71 127 GLN A CA 1
ATOM 792 C C . GLN A 1 94 ? -33.268 6.027 14.614 1.00 14.26 127 GLN A C 1
ATOM 793 O O . GLN A 1 94 ? -32.432 6.345 13.741 1.00 15.12 127 GLN A O 1
ATOM 799 N N . VAL A 1 95 ? -33.666 4.796 14.863 1.00 14.70 128 VAL A N 1
ATOM 800 C CA . VAL A 1 95 ? -33.350 3.683 13.939 1.00 13.85 128 VAL A CA 1
ATOM 801 C C . VAL A 1 95 ? -33.939 4.072 12.586 1.00 14.32 128 VAL A C 1
ATOM 802 O O . VAL A 1 95 ? -35.103 4.466 12.500 1.00 15.23 128 VAL A O 1
ATOM 806 N N . PRO A 1 96 ? -33.133 4.059 11.512 1.00 14.63 129 PRO A N 1
ATOM 807 C CA . PRO A 1 96 ? -33.634 4.436 10.189 1.00 14.52 129 PRO A CA 1
ATOM 808 C C . PRO A 1 96 ? -34.795 3.526 9.777 1.00 14.60 129 PRO A C 1
ATOM 809 O O . PRO A 1 96 ? -34.718 2.314 9.977 1.00 13.92 129 PRO A O 1
ATOM 813 N N . ASP A 1 97 ? -35.868 4.100 9.242 1.00 15.04 130 ASP A N 1
ATOM 814 C CA . ASP A 1 97 ? -37.019 3.291 8.740 1.00 16.65 130 ASP A CA 1
ATOM 815 C C . ASP A 1 97 ? -36.507 2.214 7.766 1.00 16.21 130 ASP A C 1
ATOM 816 O O . ASP A 1 97 ? -37.055 1.088 7.774 1.00 16.14 130 ASP A O 1
ATOM 821 N N . SER A 1 98 ? -35.489 2.528 6.960 1.00 15.65 131 SER A N 1
ATOM 822 C CA . SER A 1 98 ? -34.863 1.600 5.982 1.00 15.32 131 SER A CA 1
ATOM 823 C C . SER A 1 98 ? -34.359 0.309 6.682 1.00 13.90 131 SER A C 1
ATOM 824 O O . SER A 1 98 ? -34.403 -0.759 6.049 1.00 15.68 131 SER A O 1
ATOM 827 N N . PHE A 1 99 ? -33.891 0.383 7.932 1.00 14.45 132 PHE A N 1
ATOM 828 C CA . PHE A 1 99 ? -33.344 -0.771 8.689 1.00 15.36 132 PHE A CA 1
ATOM 829 C C . PHE A 1 99 ? -34.458 -1.620 9.332 1.00 16.58 132 PHE A C 1
ATOM 830 O O . PHE A 1 99 ? -34.103 -2.556 10.051 1.00 15.54 132 PHE A O 1
ATOM 838 N N . PHE A 1 100 ? -35.739 -1.370 9.036 1.00 15.48 133 PHE A N 1
ATOM 839 C CA . PHE A 1 100 ? -36.854 -2.291 9.377 1.00 14.82 133 PHE A CA 1
ATOM 840 C C . PHE A 1 100 ? -37.308 -3.083 8.151 1.00 16.88 133 PHE A C 1
ATOM 841 O O . PHE A 1 100 ? -38.229 -3.900 8.282 1.00 18.80 133 PHE A O 1
ATOM 849 N N . ASN A 1 101 ? -36.633 -2.913 7.017 1.00 17.04 134 ASN A N 1
ATOM 850 C CA . ASN A 1 101 ? -37.023 -3.572 5.738 1.00 17.63 134 ASN A CA 1
ATOM 851 C C . ASN A 1 101 ? -36.168 -4.819 5.515 1.00 16.60 134 ASN A C 1
ATOM 852 O O . ASN A 1 101 ? -34.922 -4.712 5.497 1.00 16.11 134 ASN A O 1
ATOM 857 N N . GLY A 1 102 ? -36.828 -5.947 5.302 1.00 17.22 135 GLY A N 1
ATOM 858 C CA . GLY A 1 102 ? -36.202 -7.225 4.948 1.00 17.71 135 GLY A CA 1
ATOM 859 C C . GLY A 1 102 ? -35.150 -7.632 5.965 1.00 16.88 135 GLY A C 1
ATOM 860 O O . GLY A 1 102 ? -35.402 -7.466 7.139 1.00 16.85 135 GLY A O 1
ATOM 861 N N . VAL A 1 103 ? -33.982 -8.087 5.508 1.00 15.66 136 VAL A N 1
ATOM 862 C CA . VAL A 1 103 ? -32.978 -8.683 6.433 1.00 16.09 136 VAL A CA 1
ATOM 863 C C . VAL A 1 103 ? -32.119 -7.595 7.082 1.00 14.61 136 VAL A C 1
ATOM 864 O O . VAL A 1 103 ? -31.242 -7.983 7.817 1.00 16.64 136 VAL A O 1
ATOM 868 N N . LEU A 1 104 ? -32.372 -6.293 6.871 1.00 15.99 137 LEU A N 1
ATOM 869 C CA . LEU A 1 104 ? -31.714 -5.254 7.699 1.00 13.78 137 LEU A CA 1
ATOM 870 C C . LEU A 1 104 ? -32.300 -5.311 9.115 1.00 15.07 137 LEU A C 1
ATOM 871 O O . LEU A 1 104 ? -31.700 -4.732 10.030 1.00 13.19 137 LEU A O 1
ATOM 876 N N . ASP A 1 105 ? -33.489 -5.903 9.252 1.00 15.15 138 ASP A N 1
ATOM 877 C CA . ASP A 1 105 ? -34.171 -6.111 10.553 1.00 16.55 138 ASP A CA 1
ATOM 878 C C . ASP A 1 105 ? -33.810 -7.496 11.080 1.00 15.22 138 ASP A C 1
ATOM 879 O O . ASP A 1 105 ? -34.252 -8.483 10.504 1.00 14.37 138 ASP A O 1
ATOM 884 N N . PRO A 1 106 ? -33.083 -7.607 12.230 1.00 14.14 139 PRO A N 1
ATOM 885 C CA . PRO A 1 106 ? -32.659 -8.902 12.760 1.00 13.82 139 PRO A CA 1
ATOM 886 C C . PRO A 1 106 ? -33.816 -9.736 13.338 1.00 13.66 139 PRO A C 1
ATOM 887 O O . PRO A 1 106 ? -33.597 -10.903 13.656 1.00 14.29 139 PRO A O 1
ATOM 891 N N . ASN A 1 107 ? -35.019 -9.165 13.411 1.00 14.17 140 ASN A N 1
ATOM 892 C CA . ASN A 1 107 ? -36.250 -9.958 13.699 1.00 15.92 140 ASN A CA 1
ATOM 893 C C . ASN A 1 107 ? -36.699 -10.729 12.465 1.00 16.83 140 ASN A C 1
ATOM 894 O O . ASN A 1 107 ? -37.600 -11.555 12.582 1.00 17.53 140 ASN A O 1
ATOM 899 N N . ASN A 1 108 ? -36.089 -10.496 11.303 1.00 17.07 141 ASN A 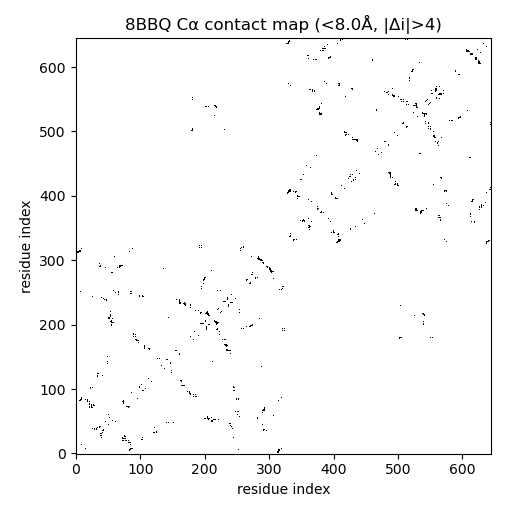N 1
ATOM 900 C CA . ASN A 1 108 ? -36.525 -11.179 10.059 1.00 16.81 141 ASN A CA 1
ATOM 901 C C . ASN A 1 108 ? -36.355 -12.689 10.237 1.00 16.49 141 ASN A C 1
ATOM 902 O O . ASN A 1 108 ? -35.376 -13.137 10.837 1.00 15.15 141 ASN A O 1
ATOM 907 N N . PRO A 1 109 ? -37.320 -13.515 9.759 1.00 19.62 142 PRO A N 1
ATOM 908 C CA . PRO A 1 109 ? -37.268 -14.969 9.943 1.00 18.69 142 PRO A CA 1
ATOM 909 C C . PRO A 1 109 ? -36.090 -15.686 9.258 1.00 15.57 142 PRO A C 1
ATOM 910 O O . PRO A 1 109 ? -35.906 -16.853 9.489 1.00 16.16 142 PRO A O 1
ATOM 914 N N . ALA A 1 110 ? -35.299 -14.987 8.450 1.00 14.76 143 ALA A N 1
ATOM 915 C CA . ALA A 1 110 ? -34.024 -15.491 7.900 1.00 14.33 143 ALA A CA 1
ATOM 916 C C . ALA A 1 110 ? -32.989 -15.618 9.025 1.00 13.88 143 ALA A C 1
ATOM 917 O O . ALA A 1 110 ? -32.024 -16.352 8.846 1.00 15.61 143 ALA A O 1
ATOM 919 N N . PHE A 1 111 ? -33.146 -14.873 10.116 1.00 13.07 144 PHE A N 1
ATOM 920 C CA . PHE A 1 111 ? -32.196 -14.945 11.257 1.00 13.44 144 PHE A CA 1
ATOM 921 C C . PHE A 1 111 ? -32.536 -16.139 12.146 1.00 13.50 144 PHE A C 1
ATOM 922 O O . PHE A 1 111 ? -33.719 -16.539 12.217 1.00 14.93 144 PHE A O 1
ATOM 930 N N . ILE A 1 112 ? -31.519 -16.678 12.809 1.00 12.77 145 ILE A N 1
ATOM 931 C CA . ILE A 1 112 ? -31.707 -17.732 13.853 1.00 13.79 145 ILE A CA 1
ATOM 932 C C . ILE A 1 112 ? -32.664 -17.209 14.938 1.00 14.71 145 ILE A C 1
ATOM 933 O O . ILE A 1 112 ? -32.456 -16.051 15.434 1.00 14.45 145 ILE A O 1
ATOM 938 N N . ALA A 1 113 ? -33.675 -18.002 15.321 1.00 14.71 146 ALA A N 1
ATOM 939 C CA . ALA A 1 113 ? -34.843 -17.526 16.098 1.00 14.47 146 ALA A CA 1
ATOM 940 C C . ALA A 1 113 ? -34.600 -17.597 17.616 1.00 13.75 146 ALA A C 1
ATOM 941 O O . ALA A 1 113 ? -35.330 -16.904 18.387 1.00 13.04 146 ALA A O 1
ATOM 943 N N . SER A 1 114 ? -33.689 -18.437 18.084 1.00 14.39 147 SER A N 1
ATOM 944 C CA . SER A 1 114 ? -33.558 -18.695 19.541 1.00 13.87 147 SER A CA 1
ATOM 945 C C . SER A 1 114 ? -32.125 -19.066 19.892 1.00 13.23 147 SER A C 1
ATOM 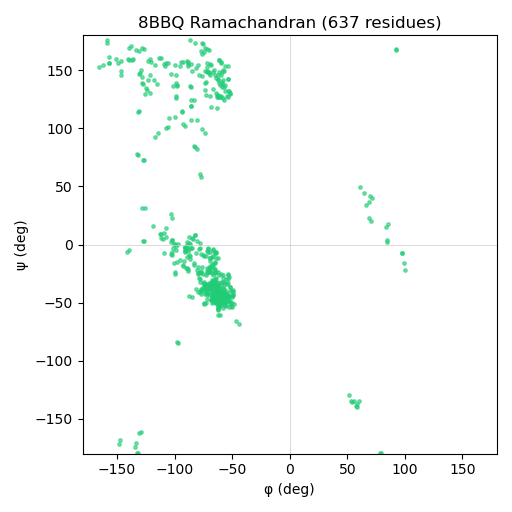946 O O . SER A 1 114 ? -31.419 -19.510 18.977 1.00 14.05 147 SER A O 1
ATOM 949 N N . TYR A 1 115 ? -31.750 -18.914 21.169 1.00 12.31 148 TYR A N 1
ATOM 950 C CA . TYR A 1 115 ? -30.419 -19.342 21.684 1.00 13.77 148 TYR A CA 1
ATOM 951 C C . TYR A 1 115 ? -30.233 -20.851 21.437 1.00 12.39 148 TYR A C 1
ATOM 952 O O . TYR A 1 115 ? -29.122 -21.318 21.011 1.00 11.99 148 TYR A O 1
ATOM 961 N N . ASN A 1 116 ? -31.289 -21.646 21.663 1.00 12.83 149 ASN A N 1
ATOM 962 C CA . ASN A 1 116 ? -31.250 -23.121 21.439 1.00 13.89 149 ASN A CA 1
ATOM 963 C C . ASN A 1 116 ? -30.741 -23.439 20.020 1.00 13.68 149 ASN A C 1
ATOM 964 O O . ASN A 1 116 ? -29.793 -24.202 19.871 1.00 12.39 149 ASN A O 1
ATOM 969 N N . GLU A 1 117 ? -31.331 -22.821 18.998 1.00 14.26 150 GLU A N 1
ATOM 970 C CA . GLU A 1 117 ? -30.946 -23.074 17.596 1.00 14.93 150 GLU A CA 1
ATOM 971 C C . GLU A 1 117 ? -29.547 -22.505 17.323 1.00 13.02 150 GLU A C 1
ATOM 972 O O . GLU A 1 117 ? -28.796 -23.119 16.556 1.00 12.54 150 GLU A O 1
ATOM 978 N N . PHE A 1 118 ? -29.236 -21.337 17.900 1.00 12.10 151 PHE A N 1
ATOM 979 C CA . PHE A 1 118 ? -27.934 -20.662 17.701 1.00 11.50 151 PHE A CA 1
ATOM 980 C C . PHE A 1 118 ? -26.827 -21.575 18.193 1.00 11.71 151 PHE A C 1
ATOM 981 O O . PHE A 1 118 ? -25.870 -21.841 17.457 1.00 12.38 151 PHE A O 1
ATOM 989 N N . TYR A 1 119 ? -26.987 -22.119 19.399 1.00 13.54 152 TYR A N 1
ATOM 990 C CA . TYR A 1 119 ? -25.974 -23.029 19.977 1.00 12.67 152 TYR A CA 1
ATOM 991 C C . TYR A 1 119 ? -25.885 -24.306 19.133 1.00 13.06 152 TYR A C 1
ATOM 992 O O . TYR A 1 119 ? -24.775 -24.786 18.824 1.00 12.25 152 TYR A O 1
ATOM 1001 N N . SER A 1 120 ? -27.039 -24.826 18.710 1.00 13.39 153 SER A N 1
ATOM 1002 C CA . SER A 1 120 ? -27.091 -26.033 17.850 1.00 15.78 153 SER A CA 1
ATOM 1003 C C . SER A 1 120 ? -26.268 -25.831 16.569 1.00 14.70 153 SER A C 1
ATOM 1004 O O . SER A 1 120 ? -25.489 -26.761 16.234 1.00 16.62 153 SER A O 1
ATOM 1007 N N . GLN A 1 121 ? -26.364 -24.661 15.934 1.00 13.58 154 GLN A N 1
ATOM 1008 C CA . GLN A 1 121 ? -25.719 -24.379 14.623 1.00 14.18 154 GLN A CA 1
ATOM 1009 C C . GLN A 1 121 ? -24.244 -24.008 14.857 1.00 13.00 154 GLN A C 1
ATOM 1010 O O . GLN A 1 121 ? -23.421 -24.367 14.000 1.00 12.55 154 GLN A O 1
ATOM 1016 N N . LEU A 1 122 ? -23.916 -23.255 15.927 1.00 11.23 155 LEU A N 1
ATOM 1017 C CA . LEU A 1 122 ? -22.581 -22.604 16.068 1.00 11.50 155 LEU A CA 1
ATOM 1018 C C . LEU A 1 122 ? -21.648 -23.393 16.995 1.00 11.83 155 LEU A C 1
ATOM 1019 O O . LEU A 1 122 ? -20.425 -23.180 16.859 1.00 12.08 155 LEU A O 1
ATOM 1024 N N . SER A 1 123 ? -22.147 -24.332 17.812 1.00 13.19 156 SER A N 1
ATOM 1025 C CA . SER A 1 123 ? -21.287 -24.978 18.844 1.00 13.05 156 SER A CA 1
ATOM 1026 C C . SER A 1 123 ? -20.138 -25.759 18.173 1.00 12.69 156 SER A C 1
ATOM 1027 O O . SER A 1 123 ? -18.986 -25.584 18.591 1.00 12.91 156 SER A O 1
ATOM 1030 N N . ASN A 1 124 ? -20.405 -26.590 17.171 1.00 13.28 157 ASN A N 1
ATOM 1031 C CA . ASN A 1 124 ? -19.323 -27.441 16.608 1.00 14.55 157 ASN A CA 1
ATOM 1032 C C . ASN A 1 124 ? -18.296 -26.552 15.887 1.00 13.97 157 ASN A C 1
ATOM 1033 O O . ASN A 1 124 ? -17.089 -26.679 16.156 1.00 12.15 157 ASN A O 1
ATOM 1038 N N . PRO A 1 125 ? -18.709 -25.635 14.977 1.00 14.99 158 PRO A N 1
ATOM 1039 C CA . PRO A 1 125 ? -17.756 -24.706 14.359 1.00 14.65 158 PRO A CA 1
ATOM 1040 C C . PRO A 1 125 ? -16.919 -23.915 15.359 1.00 13.46 158 PRO A C 1
ATOM 1041 O O . PRO A 1 125 ? -15.756 -23.724 15.112 1.00 13.55 158 PRO A O 1
ATOM 1045 N N . MET A 1 126 ? -17.536 -23.402 16.432 1.00 13.41 159 MET A N 1
ATOM 1046 C CA . MET A 1 126 ? -16.791 -22.536 17.375 1.00 13.38 159 MET A CA 1
ATOM 1047 C C . MET A 1 126 ? -15.792 -23.393 18.160 1.00 13.27 159 MET A C 1
ATOM 1048 O O . MET A 1 126 ? -14.692 -22.887 18.498 1.00 12.57 159 MET A O 1
ATOM 1053 N N . SER A 1 127 ? -16.143 -24.647 18.453 1.00 13.25 160 SER A N 1
ATOM 1054 C CA . SER A 1 127 ? -15.209 -25.597 19.100 1.00 14.04 160 SER A CA 1
ATOM 1055 C C . SER A 1 127 ? -14.024 -25.919 18.163 1.00 14.12 160 SER A C 1
ATOM 1056 O O . SER A 1 127 ? -12.856 -25.872 18.632 1.00 13.12 160 SER A O 1
ATOM 1059 N N . ALA A 1 128 ? -14.301 -26.205 16.895 1.00 14.22 161 ALA A N 1
ATOM 1060 C CA . ALA A 1 128 ? -13.260 -26.409 15.879 1.00 15.51 161 ALA A CA 1
ATOM 1061 C C . ALA A 1 128 ? -12.415 -25.142 15.728 1.00 17.19 161 ALA A C 1
ATOM 1062 O O . ALA A 1 128 ? -11.175 -25.256 15.625 1.00 17.24 161 ALA A O 1
ATOM 1064 N N . LEU A 1 129 ? -13.038 -23.956 15.761 1.00 15.44 162 LEU A N 1
ATOM 1065 C CA . LEU A 1 129 ? -12.265 -22.705 15.662 1.00 16.95 162 LEU A CA 1
ATOM 1066 C C . LEU A 1 129 ? -11.306 -22.645 16.853 1.00 16.87 162 LEU A C 1
ATOM 1067 O O . LEU A 1 129 ? -10.082 -22.457 16.623 1.00 17.71 162 LEU A O 1
ATOM 1072 N N . TRP A 1 130 ? -11.837 -22.821 18.064 1.00 16.58 163 TRP A N 1
ATOM 1073 C CA . TRP A 1 130 ? -11.017 -22.785 19.295 1.00 18.43 163 TRP A CA 1
ATOM 1074 C C . TRP A 1 130 ? -9.804 -23.714 19.136 1.00 18.49 163 TRP A C 1
ATOM 1075 O O . TRP A 1 130 ? -8.684 -23.283 19.421 1.00 19.66 163 TRP A O 1
ATOM 1086 N N . ASN A 1 131 ? -10.015 -24.955 18.721 1.00 19.25 164 ASN A N 1
ATOM 1087 C CA . ASN A 1 131 ? -8.936 -25.972 18.645 1.00 22.00 164 ASN A CA 1
ATOM 1088 C C . ASN A 1 131 ? -7.880 -25.580 17.610 1.00 22.50 164 ASN A C 1
ATOM 1089 O O . ASN A 1 131 ? -6.759 -26.089 17.714 1.00 26.17 164 ASN A O 1
ATOM 1094 N N . SER A 1 132 ? -8.212 -24.707 16.652 1.00 19.61 165 SER A N 1
ATOM 1095 C CA . SER A 1 132 ? -7.268 -24.223 15.614 1.00 19.03 165 SER A CA 1
ATOM 1096 C C . SER A 1 132 ? -6.456 -23.006 16.091 1.00 18.31 165 SER A C 1
ATOM 1097 O O . SER A 1 132 ? -5.530 -22.574 15.354 1.00 17.10 165 SER A O 1
ATOM 1100 N N . PHE A 1 133 ? -6.790 -22.406 17.233 1.00 17.75 166 PHE A N 1
ATOM 1101 C CA . PHE A 1 133 ? -6.149 -21.138 17.649 1.00 18.44 166 PHE A CA 1
ATOM 1102 C C . PHE A 1 133 ? -4.645 -21.366 17.853 1.00 18.91 166 PHE A C 1
ATOM 1103 O O . PHE A 1 133 ? -4.231 -22.414 18.369 1.00 17.87 166 PHE A O 1
ATOM 1111 N N . SER A 1 134 ? -3.849 -20.378 17.449 1.00 19.48 167 SER A N 1
ATOM 1112 C CA . SER A 1 134 ? -2.396 -20.296 17.730 1.00 19.82 167 SER A CA 1
ATOM 1113 C C . SER A 1 134 ? -2.168 -20.003 19.216 1.00 18.89 167 SER A C 1
ATOM 1114 O O . SER A 1 134 ? -3.128 -19.638 19.984 1.00 18.47 167 SER A O 1
ATOM 1117 N N . THR A 1 135 ? -0.918 -20.161 19.638 1.00 22.44 168 THR A N 1
ATOM 1118 C CA . THR A 1 135 ? -0.452 -19.777 21.000 1.00 22.31 168 THR A CA 1
ATOM 1119 C C . THR A 1 135 ? -0.870 -18.325 21.245 1.00 20.45 168 THR A C 1
ATOM 1120 O O . THR A 1 135 ? -1.437 -18.016 22.299 1.00 17.27 168 THR A O 1
ATOM 1124 N N . ALA A 1 136 ? -0.565 -17.450 20.289 1.00 19.12 169 ALA A N 1
ATOM 1125 C CA . ALA A 1 136 ? -0.826 -16.003 20.426 1.00 18.84 169 ALA A CA 1
ATOM 1126 C C . ALA A 1 136 ? -2.342 -15.753 20.517 1.00 18.45 169 ALA A C 1
ATOM 1127 O O . ALA A 1 136 ? -2.738 -14.931 21.349 1.00 18.18 169 ALA A O 1
ATOM 1129 N N . GLN A 1 137 ? -3.174 -16.440 19.728 1.00 16.49 170 GLN A N 1
ATOM 1130 C CA . GLN A 1 137 ? -4.655 -16.283 19.840 1.00 15.48 170 GLN A CA 1
ATOM 1131 C C . GLN A 1 137 ? -5.148 -16.772 21.205 1.00 15.60 170 GLN A C 1
ATOM 1132 O O . GLN A 1 137 ? -6.035 -16.126 21.780 1.00 12.41 170 GLN A O 1
ATOM 1138 N N . LEU A 1 138 ? -4.599 -17.866 21.747 1.00 15.71 171 LEU A N 1
ATOM 1139 C CA . LEU A 1 138 ? -5.017 -18.365 23.084 1.00 18.30 171 LEU A CA 1
ATOM 1140 C C . LEU A 1 138 ? -4.599 -17.396 24.202 1.00 17.09 171 LEU A C 1
ATOM 1141 O O . LEU A 1 138 ? -5.348 -17.273 25.197 1.00 17.68 171 LEU A O 1
ATOM 1146 N N . GLN A 1 139 ? -3.487 -16.678 24.033 1.00 18.51 172 GLN A N 1
ATOM 1147 C CA . GLN A 1 139 ? -3.087 -15.617 24.997 1.00 19.93 172 GLN A CA 1
ATOM 1148 C C . GLN A 1 139 ? -4.128 -14.502 24.952 1.00 17.32 172 GLN A C 1
ATOM 1149 O O . GLN A 1 139 ? -4.484 -13.987 26.016 1.00 16.93 172 GLN A O 1
ATOM 1155 N N . GLN A 1 140 ? -4.613 -14.129 23.762 1.00 17.13 173 GLN A N 1
ATOM 1156 C CA . GLN A 1 140 ? -5.642 -13.058 23.681 1.00 17.34 173 GLN A CA 1
ATOM 1157 C C . GLN A 1 140 ? -6.896 -13.570 24.395 1.00 14.76 173 GLN A C 1
ATOM 1158 O O . GLN A 1 140 ? -7.509 -12.819 25.123 1.00 14.43 173 GLN A O 1
ATOM 1164 N N . MET A 1 141 ? -7.225 -14.845 24.234 1.00 13.15 174 MET A N 1
ATOM 1165 C CA . MET A 1 141 ? -8.431 -15.407 24.889 1.00 14.62 174 MET A CA 1
ATOM 1166 C C . MET A 1 141 ? -8.262 -15.362 26.411 1.00 14.43 174 MET A C 1
ATOM 1167 O O . MET A 1 141 ? -9.230 -14.986 27.087 1.00 13.29 174 MET A O 1
ATOM 1172 N N . ARG A 1 142 ? -7.066 -15.703 26.902 1.00 15.87 175 ARG A N 1
ATOM 1173 C CA . ARG A 1 142 ? -6.706 -15.662 28.350 1.00 19.00 175 ARG A CA 1
ATOM 1174 C C . ARG A 1 142 ? -6.827 -14.221 28.858 1.00 17.34 175 ARG A C 1
ATOM 1175 O O . ARG A 1 142 ? -7.406 -14.036 29.964 1.00 15.73 175 ARG A O 1
ATOM 1183 N N . ASN A 1 143 ? -6.326 -13.234 28.094 1.00 16.30 176 ASN A N 1
ATOM 1184 C CA . ASN A 1 143 ? -6.425 -11.804 28.481 1.00 16.39 176 ASN A CA 1
ATOM 1185 C C . ASN A 1 143 ? -7.898 -11.428 28.676 1.00 17.15 176 ASN A C 1
ATOM 1186 O O . ASN A 1 143 ? -8.186 -10.535 29.516 1.00 18.06 176 ASN A O 1
ATOM 1191 N N . ARG A 1 144 ? -8.804 -12.046 27.924 1.00 16.77 177 ARG A N 1
ATOM 1192 C CA . ARG A 1 144 ? -10.253 -11.740 27.918 1.00 17.58 177 ARG A CA 1
ATOM 1193 C C . ARG A 1 144 ? -11.011 -12.605 28.930 1.00 17.46 177 ARG A C 1
ATOM 1194 O O . ARG A 1 144 ? -12.252 -12.438 29.048 1.00 18.92 177 ARG A O 1
ATOM 1202 N N . GLY A 1 145 ? -10.337 -13.512 29.639 1.00 18.16 178 GLY A N 1
ATOM 1203 C CA . GLY A 1 145 ? -10.969 -14.394 30.634 1.00 19.82 178 GLY A CA 1
ATOM 1204 C C . GLY A 1 145 ? -11.608 -15.633 30.017 1.00 18.79 178 GLY A C 1
ATOM 1205 O O . GLY A 1 145 ? -12.388 -16.284 30.716 1.00 19.31 178 GLY A O 1
ATOM 1206 N N . PHE A 1 146 ? -11.300 -15.987 28.767 1.00 17.43 179 PHE A N 1
ATOM 1207 C CA . PHE A 1 146 ? -11.813 -17.220 28.115 1.00 16.96 179 PHE A CA 1
ATOM 1208 C C . PHE A 1 146 ? -10.724 -18.294 28.174 1.00 19.50 179 PHE A C 1
ATOM 1209 O O . PHE A 1 146 ? -9.680 -18.145 27.502 1.00 18.68 179 PHE A O 1
ATOM 1217 N N . GLN A 1 147 ? -10.953 -19.333 28.994 1.00 21.19 180 GLN A N 1
ATOM 1218 C CA . GLN A 1 147 ? -10.054 -20.512 29.122 1.00 23.37 180 GLN A CA 1
ATOM 1219 C C . GLN A 1 147 ? -10.497 -21.626 28.170 1.00 20.93 180 GLN A C 1
ATOM 1220 O O . GLN A 1 147 ? -9.673 -22.530 27.856 1.00 22.93 180 GLN A O 1
ATOM 1226 N N . SER A 1 148 ? -11.737 -21.546 27.698 1.00 17.23 181 SER A N 1
ATOM 1227 C CA . SER A 1 148 ? -12.326 -22.533 26.772 1.00 16.93 181 SER A CA 1
ATOM 1228 C C . SER A 1 148 ? -13.467 -21.871 26.017 1.00 14.47 181 SER A C 1
ATOM 1229 O O . SER A 1 148 ? -14.006 -20.869 26.477 1.00 13.33 181 SER A O 1
ATOM 1232 N N . VAL A 1 149 ? -13.836 -22.477 24.910 1.00 13.27 182 VAL A N 1
ATOM 1233 C CA . VAL A 1 149 ? -14.982 -21.983 24.109 1.00 12.96 182 VAL A CA 1
ATOM 1234 C C . VAL A 1 149 ? -16.226 -21.957 24.994 1.00 12.57 182 VAL A C 1
ATOM 1235 O O . VAL A 1 149 ? -17.103 -21.162 24.757 1.00 12.73 182 VAL A O 1
ATOM 1239 N N . ASN A 1 150 ? -16.312 -22.793 26.038 1.00 11.39 183 ASN A N 1
ATOM 1240 C CA . ASN A 1 150 ? -17.557 -22.823 26.838 1.00 11.67 183 ASN A CA 1
ATOM 1241 C C . ASN A 1 150 ? -17.648 -21.598 27.766 1.00 11.64 183 ASN A C 1
ATOM 1242 O O . ASN A 1 150 ? -18.754 -21.279 28.220 1.00 12.30 183 ASN A O 1
ATOM 1247 N N . ASP A 1 151 ? -16.534 -20.934 28.030 1.00 12.77 184 ASP A N 1
ATOM 1248 C CA . ASP A 1 151 ? -16.526 -19.621 28.728 1.00 12.49 184 ASP A CA 1
ATOM 1249 C C . ASP A 1 151 ? -17.187 -18.588 27.808 1.00 11.76 184 ASP A C 1
ATOM 1250 O O . ASP A 1 151 ? -17.912 -17.696 28.293 1.00 12.17 184 ASP A O 1
ATOM 1255 N N . VAL A 1 152 ? -16.953 -18.706 26.504 1.00 12.12 185 VAL A N 1
ATOM 1256 C CA . VAL A 1 152 ? -17.580 -17.788 25.516 1.00 12.50 185 VAL A CA 1
ATOM 1257 C C . VAL A 1 152 ? -19.094 -18.071 25.552 1.00 11.80 185 VAL A C 1
ATOM 1258 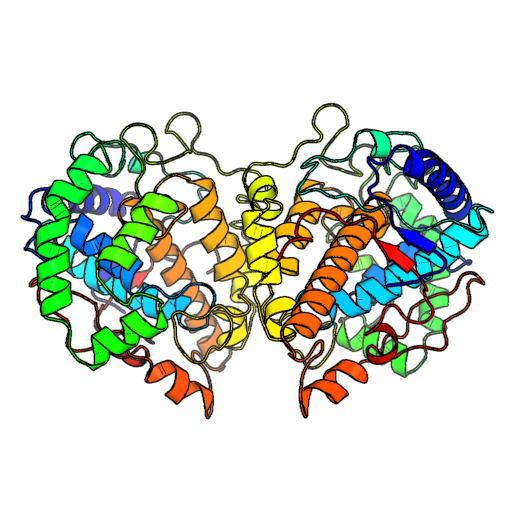O O . VAL A 1 152 ? -19.861 -17.144 25.750 1.00 13.36 185 VAL A O 1
ATOM 1262 N N . TRP A 1 153 ? -19.500 -19.330 25.513 1.00 10.96 186 TRP A N 1
ATOM 1263 C CA . TRP A 1 153 ? -20.938 -19.669 25.558 1.00 11.70 186 TRP A CA 1
ATOM 1264 C C . TRP A 1 153 ? -21.573 -19.241 26.880 1.00 13.21 186 TRP A C 1
ATOM 1265 O O . TRP A 1 153 ? -22.756 -18.899 26.868 1.00 13.36 186 TRP A O 1
ATOM 1276 N N . GLN A 1 154 ? -20.845 -19.334 27.999 1.00 13.05 187 GLN A N 1
ATOM 1277 C CA . GLN A 1 154 ? -21.381 -18.880 29.302 1.00 12.30 187 GLN A CA 1
ATOM 1278 C C . GLN A 1 154 ? -21.735 -17.391 29.210 1.00 12.35 187 GLN A C 1
ATOM 1279 O O . GLN A 1 154 ? -22.847 -16.980 29.611 1.00 12.38 187 GLN A O 1
ATOM 1285 N N . ALA A 1 155 ? -20.836 -16.576 28.683 1.00 12.87 188 ALA A N 1
ATOM 1286 C CA . ALA A 1 155 ? -21.040 -15.121 28.551 1.00 12.80 188 ALA A CA 1
ATOM 1287 C C . ALA A 1 155 ? -22.218 -14.862 27.582 1.00 13.17 188 ALA A C 1
ATOM 1288 O O . ALA A 1 155 ? -23.075 -14.041 27.904 1.00 12.84 188 ALA A O 1
ATOM 1290 N N . VAL A 1 156 ? -22.310 -15.603 26.477 1.00 11.79 189 VAL A N 1
ATOM 1291 C CA . VAL A 1 156 ? -23.420 -15.445 25.500 1.00 12.77 189 VAL A CA 1
ATOM 1292 C C . VAL A 1 156 ? -24.743 -15.768 26.189 1.00 13.88 189 VAL A C 1
ATOM 1293 O O . VAL A 1 156 ? -25.684 -14.984 26.132 1.00 12.96 189 VAL A O 1
ATOM 1297 N N . ARG A 1 157 ? -24.817 -16.931 26.835 1.00 15.46 190 ARG A N 1
ATOM 1298 C CA A ARG A 1 157 ? -26.110 -17.430 27.364 0.50 16.52 190 ARG A CA 1
ATOM 1299 C CA B ARG A 1 157 ? -26.109 -17.436 27.367 0.50 16.95 190 ARG A CA 1
ATOM 1300 C C . ARG A 1 157 ? -26.559 -16.572 28.539 1.00 15.40 190 ARG A C 1
ATOM 1301 O O . ARG A 1 157 ? -27.780 -16.259 28.619 1.00 18.37 190 ARG A O 1
ATOM 1316 N N . ASP A 1 158 ? -25.617 -16.217 29.418 1.00 14.79 191 ASP A N 1
ATOM 1317 C CA . ASP A 1 158 ? -25.946 -15.671 30.761 1.00 15.21 191 ASP A CA 1
ATOM 1318 C C . ASP A 1 158 ? -26.103 -14.155 30.766 1.00 16.35 191 ASP A C 1
ATOM 1319 O O . ASP A 1 158 ? -26.706 -13.618 31.731 1.00 16.73 191 ASP A O 1
ATOM 1324 N N . SER A 1 159 ? -25.556 -13.455 29.769 1.00 15.77 192 SER A N 1
ATOM 1325 C CA . SER A 1 159 ? -25.542 -11.963 29.740 1.00 15.53 192 SER A CA 1
ATOM 1326 C C . SER A 1 159 ? -26.969 -11.405 29.698 1.00 17.96 192 SER A C 1
ATOM 1327 O O . SER A 1 159 ? -27.309 -10.670 30.616 1.00 17.99 192 SER A O 1
ATOM 1330 N N . PRO A 1 160 ? -27.893 -11.746 28.755 1.00 16.76 193 PRO A N 1
ATOM 1331 C CA . PRO A 1 160 ? -27.642 -12.568 27.578 1.00 15.14 193 PRO A CA 1
ATOM 1332 C C . PRO A 1 160 ? -27.184 -11.713 26.385 1.00 12.95 193 PRO A C 1
ATOM 1333 O O . PRO A 1 160 ? -27.447 -10.548 26.338 1.00 15.66 193 PRO A O 1
ATOM 1337 N N . MET A 1 161 ? -26.467 -12.332 25.456 1.00 12.53 194 MET A N 1
ATOM 1338 C CA . MET A 1 161 ? -26.008 -11.651 24.221 1.00 11.98 194 MET A CA 1
ATOM 1339 C C . MET A 1 161 ? -26.914 -12.003 23.039 1.00 12.28 194 MET A C 1
ATOM 1340 O O . MET A 1 161 ? -26.897 -11.231 22.069 1.00 12.70 194 MET A O 1
ATOM 1345 N N . PHE A 1 162 ? -27.619 -13.141 23.085 1.00 12.61 195 PHE A N 1
ATOM 1346 C CA . PHE A 1 162 ? -28.503 -13.600 21.989 1.00 12.58 195 PHE A CA 1
ATOM 1347 C C . PHE A 1 162 ? -29.958 -13.284 22.375 1.00 13.14 195 PHE A C 1
ATOM 1348 O O . PHE A 1 162 ? -30.395 -13.563 23.492 1.00 14.56 195 PHE A O 1
ATOM 1356 N N . PHE A 1 163 ? -30.712 -12.764 21.421 1.00 13.59 196 PHE A N 1
ATOM 1357 C CA . PHE A 1 163 ? -32.114 -12.320 21.618 1.00 13.47 196 PHE A CA 1
ATOM 1358 C C . PHE A 1 163 ? -33.004 -13.037 20.615 1.00 14.17 196 PHE A C 1
ATOM 1359 O O . PHE A 1 163 ? -32.664 -13.140 19.452 1.00 13.34 196 PHE A O 1
ATOM 1367 N N . PRO A 1 164 ? -34.140 -13.585 21.075 1.00 14.79 197 PRO A N 1
ATOM 1368 C CA . PRO A 1 164 ? -35.006 -14.373 20.212 1.00 15.11 197 PRO A CA 1
ATOM 1369 C C . PRO A 1 164 ? -35.844 -13.505 19.269 1.00 14.59 197 PRO A C 1
ATOM 1370 O O . PRO A 1 164 ? -35.975 -12.335 19.490 1.00 14.85 197 PRO A O 1
ATOM 1374 N N . ARG A 1 165 ? -36.446 -14.138 18.266 1.00 15.56 198 ARG A N 1
ATOM 1375 C CA . ARG A 1 165 ? -37.340 -13.457 17.285 1.00 17.18 198 ARG A CA 1
ATOM 1376 C C . ARG A 1 165 ? -38.407 -12.661 18.039 1.00 17.17 198 ARG A C 1
ATOM 1377 O O . ARG A 1 165 ? -39.041 -13.233 18.983 1.00 18.08 198 ARG A O 1
ATOM 1385 N N . GLY A 1 166 ? -38.553 -11.387 17.676 1.00 16.52 199 GLY A N 1
ATOM 1386 C CA . GLY A 1 166 ? -39.485 -10.436 18.307 1.00 17.29 199 GLY A CA 1
ATOM 1387 C C . GLY A 1 166 ? -38.799 -9.534 19.324 1.00 18.08 199 GLY A C 1
ATOM 1388 O O . GLY A 1 166 ? -39.430 -8.568 19.773 1.00 22.08 199 GLY A O 1
ATOM 1389 N N . ARG A 1 167 ? -37.589 -9.891 19.764 1.00 17.49 200 ARG A N 1
ATOM 1390 C CA A ARG A 1 167 ? -36.822 -9.139 20.794 0.50 17.04 200 ARG A CA 1
ATOM 1391 C CA B ARG A 1 167 ? -36.820 -9.144 20.798 0.50 16.80 200 ARG A CA 1
ATOM 1392 C C . ARG A 1 167 ? -35.442 -8.743 20.250 1.00 14.72 200 ARG A C 1
ATOM 1393 O O . ARG A 1 167 ? -34.582 -8.351 21.084 1.00 14.68 200 ARG A O 1
ATOM 1408 N N . ALA A 1 168 ? -35.210 -8.826 18.933 1.00 14.22 201 ALA A N 1
ATOM 1409 C CA . ALA A 1 168 ? -33.855 -8.645 18.349 1.00 13.76 201 ALA A CA 1
ATOM 1410 C C . ALA A 1 168 ? -33.394 -7.197 18.548 1.00 14.62 201 ALA A C 1
ATOM 1411 O O . ALA A 1 168 ? -32.165 -6.965 18.613 1.00 13.89 201 ALA A O 1
ATOM 1413 N N . ARG A 1 169 ? -34.361 -6.285 18.666 1.00 15.12 202 ARG A N 1
ATOM 1414 C CA . ARG A 1 169 ? -34.159 -4.876 19.074 1.00 15.04 202 ARG A CA 1
ATOM 1415 C C . ARG A 1 169 ? -35.263 -4.524 20.081 1.00 15.04 202 ARG A C 1
ATOM 1416 O O . ARG A 1 169 ? -36.323 -5.222 20.073 1.00 17.00 202 ARG A O 1
ATOM 1424 N N . THR A 1 170 ? -35.060 -3.485 20.884 1.00 16.34 203 THR A N 1
ATOM 1425 C CA . THR A 1 170 ? -36.144 -2.862 21.695 1.00 17.45 203 THR A CA 1
ATOM 1426 C C . THR A 1 170 ? -36.903 -1.834 20.847 1.00 18.64 203 THR A C 1
ATOM 1427 O O . THR A 1 170 ? -38.144 -1.863 20.833 1.00 18.99 203 THR A O 1
ATOM 1431 N N . LEU A 1 171 ? -36.182 -0.993 20.116 1.00 16.82 204 LEU A N 1
ATOM 1432 C CA . LEU A 1 171 ? -36.813 0.034 19.257 1.00 17.73 204 LEU A CA 1
ATOM 1433 C C . LEU A 1 171 ? -37.479 -0.675 18.085 1.00 18.03 204 LEU A C 1
ATOM 1434 O O . LEU A 1 171 ? -36.985 -1.726 17.655 1.00 16.65 204 LEU A O 1
ATOM 1439 N N . THR A 1 172 ? -38.590 -0.120 17.604 1.00 19.83 205 THR A N 1
ATOM 1440 C CA . THR A 1 172 ? -39.437 -0.739 16.557 1.00 18.10 205 THR A CA 1
ATOM 1441 C C . THR A 1 172 ? -39.687 0.262 15.442 1.00 19.80 205 THR A C 1
ATOM 1442 O O . THR A 1 172 ? -39.390 1.467 15.610 1.00 19.74 205 THR A O 1
ATOM 1446 N N . ARG A 1 173 ? -40.230 -0.210 14.333 1.00 20.38 206 ARG A N 1
ATOM 1447 C CA . ARG A 1 173 ? -40.589 0.670 13.200 1.00 21.90 206 ARG A CA 1
ATOM 1448 C C . ARG A 1 173 ? -41.567 1.729 13.701 1.00 21.59 206 ARG A C 1
ATOM 1449 O O . ARG A 1 173 ? -41.425 2.884 13.302 1.00 20.43 206 ARG A O 1
ATOM 1457 N N . GLN A 1 174 ? -42.515 1.336 14.555 1.00 22.48 207 GLN A N 1
ATOM 1458 C CA . GLN A 1 174 ? -43.577 2.248 15.044 1.00 24.44 207 GLN A CA 1
ATOM 1459 C C . GLN A 1 174 ? -42.941 3.243 16.021 1.00 22.92 207 GLN A C 1
ATOM 1460 O O . GLN A 1 174 ? -43.347 4.399 16.008 1.00 24.25 207 GLN A O 1
ATOM 1466 N N . ASN A 1 175 ? -42.013 2.784 16.865 1.00 21.40 208 ASN A N 1
ATOM 1467 C CA . ASN A 1 175 ? -41.364 3.591 17.927 1.00 23.54 208 ASN A CA 1
ATOM 1468 C C . ASN A 1 175 ? -39.850 3.490 17.767 1.00 20.95 208 ASN A C 1
ATOM 1469 O O . ASN A 1 175 ? -39.188 2.800 18.545 1.00 18.93 208 ASN A O 1
ATOM 1474 N N . PRO A 1 176 ? -39.259 4.141 16.733 1.00 19.55 209 PRO A N 1
ATOM 1475 C CA . PRO A 1 176 ? -37.832 4.000 16.445 1.00 19.31 209 PRO A CA 1
ATOM 1476 C C . PRO A 1 176 ? -36.911 5.022 17.113 1.00 17.40 209 PRO A C 1
ATOM 1477 O O . PRO A 1 176 ? -35.724 4.895 16.970 1.00 16.80 209 PRO A O 1
ATOM 1481 N N . GLY A 1 177 ? -37.494 6.009 17.786 1.00 16.32 210 GLY A N 1
ATOM 1482 C CA . GLY A 1 177 ? -36.785 7.206 18.273 1.00 15.30 210 GLY A CA 1
ATOM 1483 C C . GLY A 1 177 ? -35.984 6.948 19.542 1.00 14.98 210 GLY A C 1
ATOM 1484 O O . GLY A 1 177 ? -36.399 6.138 20.402 1.00 16.13 210 GLY A O 1
ATOM 1485 N N . PHE A 1 178 ? -34.852 7.628 19.661 1.00 13.98 211 PHE A N 1
ATOM 1486 C CA . PHE A 1 178 ? -34.018 7.618 20.881 1.00 14.28 211 PHE A CA 1
ATOM 1487 C C . PHE A 1 178 ? -34.742 8.334 22.018 1.00 14.44 211 PHE A C 1
ATOM 1488 O O . PHE A 1 178 ? -35.479 9.285 21.751 1.00 15.64 211 PHE A O 1
ATOM 1496 N N . ASP A 1 179 ? -34.395 7.970 23.245 1.00 15.28 212 ASP A N 1
ATOM 1497 C CA . ASP A 1 179 ? -34.874 8.670 24.462 1.00 15.44 212 ASP A CA 1
ATOM 1498 C C . ASP A 1 179 ? -34.113 9.989 24.588 1.00 15.33 212 ASP A C 1
ATOM 1499 O O . ASP A 1 179 ? -33.153 10.253 23.805 1.00 13.92 212 ASP A O 1
ATOM 1504 N N . ALA A 1 180 ? -34.516 10.817 25.543 1.00 15.27 213 ALA A N 1
ATOM 1505 C CA . ALA A 1 180 ? -33.914 12.163 25.677 1.00 16.72 213 ALA A CA 1
ATOM 1506 C C . ALA A 1 180 ? -32.395 12.072 25.894 1.00 14.94 213 ALA A C 1
ATOM 1507 O O . ALA A 1 180 ? -31.686 12.917 25.325 1.00 13.26 213 ALA A O 1
ATOM 1509 N N . THR A 1 181 ? -31.913 11.125 26.695 1.00 13.65 214 THR A N 1
ATOM 1510 C CA . THR A 1 181 ? -30.477 11.023 27.060 1.00 16.28 214 THR A CA 1
ATOM 1511 C C . THR A 1 181 ? -29.649 10.697 25.815 1.00 15.98 214 THR A C 1
ATOM 1512 O O . THR A 1 181 ? -28.579 11.299 25.615 1.00 15.54 214 THR A O 1
ATOM 1516 N N . THR A 1 182 ? -30.129 9.758 25.015 1.00 15.12 215 THR A N 1
ATOM 1517 C CA . THR A 1 182 ? -29.420 9.315 23.783 1.00 15.29 215 THR A CA 1
ATOM 1518 C C . THR A 1 182 ? -29.506 10.424 22.729 1.00 14.73 215 THR A C 1
ATOM 1519 O O . THR A 1 182 ? -28.499 10.619 21.988 1.00 14.23 215 THR A O 1
ATOM 1523 N N . ARG A 1 183 ? -30.618 11.162 22.663 1.00 15.19 216 ARG A N 1
ATOM 1524 C CA . ARG A 1 183 ? -30.711 12.358 21.758 1.00 15.82 216 ARG A CA 1
ATOM 1525 C C . ARG A 1 183 ? -29.611 13.352 22.145 1.00 16.30 216 ARG A C 1
ATOM 1526 O O . ARG A 1 183 ? -28.958 13.892 21.229 1.00 13.83 216 ARG A O 1
ATOM 1534 N N . ARG A 1 184 ? -29.394 13.615 23.437 1.00 16.67 217 ARG A N 1
ATOM 1535 C CA . ARG A 1 184 ? -28.321 14.551 23.856 1.00 17.18 217 ARG A CA 1
ATOM 1536 C C . ARG A 1 184 ? -26.953 13.942 23.486 1.00 15.70 217 ARG A C 1
ATOM 1537 O O . ARG A 1 184 ? -26.060 14.685 23.066 1.00 16.80 217 ARG A O 1
ATOM 1545 N N . ALA A 1 185 ? -26.781 12.627 23.624 1.00 14.18 218 ALA A N 1
ATOM 1546 C CA . ALA A 1 185 ? -25.500 11.941 23.310 1.00 14.45 218 ALA A CA 1
ATOM 1547 C C . ALA A 1 185 ? -25.114 12.096 21.843 1.00 13.56 218 ALA A C 1
ATOM 1548 O O . ALA A 1 185 ? -23.909 12.101 21.543 1.00 14.35 218 ALA A O 1
ATOM 1550 N N . VAL A 1 186 ? -26.093 12.152 20.936 1.00 13.51 219 VAL A N 1
ATOM 1551 C CA . VAL A 1 186 ? -25.829 12.242 19.471 1.00 13.24 219 VAL A CA 1
ATOM 1552 C C . VAL A 1 186 ? -25.948 13.694 19.011 1.00 13.03 219 VAL A C 1
ATOM 1553 O O . VAL A 1 186 ? -25.720 13.970 17.823 1.00 13.53 219 VAL A O 1
ATOM 1557 N N . SER A 1 187 ? -26.337 14.601 19.899 1.00 13.23 220 SER A N 1
ATOM 1558 C CA . SER A 1 187 ? -26.555 16.021 19.526 1.00 12.16 220 SER A CA 1
ATOM 1559 C C . SER A 1 187 ? -25.261 16.633 18.966 1.00 13.09 220 SER A C 1
ATOM 1560 O O . SER A 1 187 ? -24.138 16.214 19.338 1.00 11.80 220 SER A O 1
ATOM 1563 N N . ILE A 1 188 ? -25.405 17.700 18.181 1.00 14.06 221 ILE A N 1
ATOM 1564 C CA . ILE A 1 188 ? -24.225 18.350 17.554 1.00 13.29 221 ILE A CA 1
ATOM 1565 C C . ILE A 1 188 ? -23.315 18.889 18.670 1.00 13.17 221 ILE A C 1
ATOM 1566 O O . ILE A 1 188 ? -22.090 18.795 18.489 1.00 13.27 221 ILE A O 1
ATOM 1571 N N . GLY A 1 189 ? -23.869 19.385 19.790 1.00 14.33 222 GLY A N 1
ATOM 1572 C CA . GLY A 1 189 ? -23.051 19.843 20.925 1.00 15.44 222 GLY A CA 1
ATOM 1573 C C . GLY A 1 189 ? -22.158 18.737 21.447 1.00 15.25 222 GLY A C 1
ATOM 1574 O O . GLY A 1 189 ? -20.974 18.978 21.673 1.00 16.71 222 GLY A O 1
ATOM 1575 N N . THR A 1 190 ? -22.694 17.543 21.634 1.00 14.97 223 THR A N 1
ATOM 1576 C CA . THR A 1 190 ? -21.905 16.389 22.129 1.00 15.13 223 THR A CA 1
ATOM 1577 C C . THR A 1 190 ? -20.868 15.997 21.072 1.00 13.32 223 THR A C 1
ATOM 1578 O O . THR A 1 190 ? -19.714 15.728 21.455 1.00 13.76 223 THR A O 1
ATOM 1582 N N . ILE A 1 191 ? -21.253 15.966 19.811 1.00 13.44 224 ILE A N 1
ATOM 1583 C CA . ILE A 1 191 ? -20.293 15.657 18.709 1.00 13.54 224 ILE A CA 1
ATOM 1584 C C . ILE A 1 191 ? -19.115 16.651 18.759 1.00 13.67 224 ILE A C 1
ATOM 1585 O O . ILE A 1 191 ? -17.932 16.203 18.619 1.00 12.67 224 ILE A O 1
ATOM 1590 N N . ARG A 1 192 ? -19.385 17.949 18.945 1.00 14.50 225 ARG A N 1
ATOM 1591 C CA . ARG A 1 192 ? -18.304 18.949 18.975 1.00 15.49 225 ARG A CA 1
ATOM 1592 C C . ARG A 1 192 ? -17.402 18.674 20.181 1.00 14.06 225 ARG A C 1
ATOM 1593 O O . ARG A 1 192 ? -16.179 18.732 20.015 1.00 13.60 225 ARG A O 1
ATOM 1601 N N . ASN A 1 193 ? -17.995 18.350 21.329 1.00 14.31 226 ASN A N 1
ATOM 1602 C CA . ASN A 1 193 ? -17.231 18.029 22.567 1.00 14.93 226 ASN A CA 1
ATOM 1603 C C . ASN A 1 193 ? -16.377 16.777 22.276 1.00 15.07 226 ASN A C 1
ATOM 1604 O O . ASN A 1 193 ? -15.205 16.733 22.687 1.00 16.56 226 ASN A O 1
ATOM 1609 N N . ALA A 1 194 ? -16.927 15.821 21.549 1.00 14.08 227 ALA A N 1
ATOM 1610 C CA . ALA A 1 194 ? -16.249 14.546 21.198 1.00 14.56 227 ALA A CA 1
ATOM 1611 C C . ALA A 1 194 ? -15.011 14.798 20.328 1.00 14.75 227 ALA A C 1
ATOM 1612 O O . ALA A 1 194 ? -14.018 14.049 20.450 1.00 14.13 227 ALA A O 1
ATOM 1614 N N . LEU A 1 195 ? -15.080 15.812 19.465 1.00 13.87 228 LEU A N 1
ATOM 1615 C CA . LEU A 1 195 ? -14.007 16.148 18.492 1.00 15.30 228 LEU A CA 1
ATOM 1616 C C . LEU A 1 195 ? -13.017 17.171 19.072 1.00 14.49 228 LEU A C 1
ATOM 1617 O O . LEU A 1 195 ? -11.914 17.279 18.485 1.00 15.42 228 LEU A O 1
ATOM 1622 N N . ALA A 1 196 ? -13.361 17.839 20.183 1.00 15.31 229 ALA A N 1
ATOM 1623 C CA . ALA A 1 196 ? -12.587 18.959 20.764 1.00 15.14 229 ALA A CA 1
ATOM 1624 C C . ALA A 1 196 ? -11.198 18.507 21.232 1.00 17.14 229 ALA A C 1
ATOM 1625 O O . ALA A 1 196 ? -10.237 19.276 21.208 1.00 15.87 229 ALA A O 1
ATOM 1627 N N . PRO A 1 197 ? -10.998 17.282 21.755 1.00 14.61 230 PRO A N 1
ATOM 1628 C CA . PRO A 1 197 ? -9.686 16.927 22.287 1.00 15.29 230 PRO A CA 1
ATOM 1629 C C . PRO A 1 197 ? -8.580 17.063 21.244 1.00 15.33 230 PRO A C 1
ATOM 1630 O O . PRO A 1 197 ? -8.804 16.875 20.058 1.00 16.82 230 PRO A O 1
ATOM 1634 N N . THR A 1 198 ? -7.389 17.377 21.740 1.00 16.70 231 THR A N 1
ATOM 1635 C CA . THR A 1 198 ? -6.196 17.605 20.893 1.00 17.67 231 THR A CA 1
ATOM 1636 C C . THR A 1 198 ? -5.164 16.512 21.115 1.00 17.17 231 THR A C 1
ATOM 1637 O O . THR A 1 198 ? -4.093 16.626 20.525 1.00 15.92 231 THR A O 1
ATOM 1641 N N . ASP A 1 199 ? -5.503 15.446 21.854 1.00 15.74 232 ASP A N 1
ATOM 1642 C CA . ASP A 1 199 ? -4.629 14.261 22.030 1.00 17.12 232 ASP A CA 1
ATOM 1643 C C . ASP A 1 199 ? -5.486 13.014 21.756 1.00 14.65 232 ASP A C 1
ATOM 1644 O O . ASP A 1 199 ? -6.725 13.006 22.064 1.00 14.01 232 ASP A O 1
ATOM 1649 N N . PHE A 1 200 ? -4.842 11.994 21.206 1.00 13.35 233 PHE A N 1
ATOM 1650 C CA . PHE A 1 200 ? -5.521 10.762 20.781 1.00 13.71 233 PHE A CA 1
ATOM 1651 C C . PHE A 1 200 ? -6.238 10.114 21.967 1.00 13.36 233 PHE A C 1
ATOM 1652 O O . PHE A 1 200 ? -7.378 9.707 21.784 1.00 13.36 233 PHE A O 1
ATOM 1660 N N . ILE A 1 201 ? -5.572 9.967 23.108 1.00 12.54 234 ILE A N 1
ATOM 1661 C CA . ILE A 1 201 ? -6.145 9.239 24.272 1.00 13.98 234 ILE A CA 1
ATOM 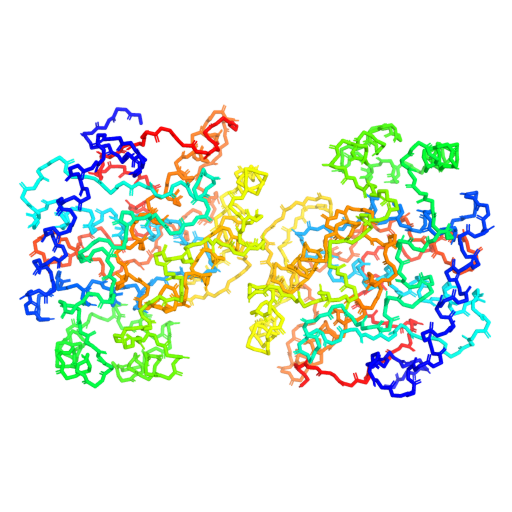1662 C C . ILE A 1 201 ? -7.425 9.954 24.697 1.00 12.70 234 ILE A C 1
ATOM 1663 O O . ILE A 1 201 ? -8.410 9.255 24.974 1.00 12.31 234 ILE A O 1
ATOM 1668 N N . THR A 1 202 ? -7.415 11.289 24.834 1.00 12.27 235 THR A N 1
ATOM 1669 C CA . THR A 1 202 ? -8.620 11.957 25.372 1.00 12.37 235 THR A CA 1
ATOM 1670 C C . THR A 1 202 ? -9.756 11.762 24.352 1.00 12.78 235 THR A C 1
ATOM 1671 O O . THR A 1 202 ? -10.916 11.536 24.784 1.00 12.92 235 THR A O 1
ATOM 1675 N N . PHE A 1 203 ? -9.441 11.806 23.066 1.00 12.93 236 PHE A N 1
ATOM 1676 C CA . PHE A 1 203 ? -10.441 11.570 21.992 1.00 11.57 236 PHE A CA 1
ATOM 1677 C C . PHE A 1 203 ? -10.903 10.096 22.002 1.00 11.90 236 PHE A C 1
ATOM 1678 O O . PHE A 1 203 ? -12.128 9.809 21.931 1.00 11.42 236 PHE A O 1
ATOM 1686 N N . GLY A 1 204 ? -9.947 9.171 22.061 1.00 12.90 237 GLY A N 1
ATOM 1687 C CA . GLY A 1 204 ? -10.188 7.759 21.686 1.00 12.56 237 GLY A CA 1
ATOM 1688 C C . GLY A 1 204 ? -10.346 6.776 22.856 1.00 12.55 237 GLY A C 1
ATOM 1689 O O . GLY A 1 204 ? -10.510 5.596 22.578 1.00 11.86 237 GLY A O 1
ATOM 1690 N N . SER A 1 205 ? -10.312 7.238 24.108 1.00 12.57 238 SER A N 1
ATOM 1691 C CA . SER A 1 205 ? -10.459 6.453 25.372 1.00 12.53 238 SER A CA 1
ATOM 1692 C C . SER A 1 205 ? -9.101 5.996 25.911 1.00 13.24 238 SER A C 1
ATOM 1693 O O . SER A 1 205 ? -8.076 6.171 25.235 1.00 14.08 238 SER A O 1
ATOM 1696 N N . GLY A 1 206 ? -9.097 5.525 27.158 1.00 12.50 239 GLY A N 1
ATOM 1697 C CA . GLY A 1 206 ? -7.889 5.467 28.001 1.00 14.31 239 GLY A CA 1
ATOM 1698 C C . GLY A 1 206 ? -6.879 4.414 27.583 1.00 14.20 239 GLY A C 1
ATOM 1699 O O . GLY A 1 206 ? -7.236 3.351 26.999 1.00 15.97 239 GLY A O 1
ATOM 1700 N N . LYS A 1 207 ? -5.631 4.648 27.965 1.00 15.31 240 LYS A N 1
ATOM 1701 C CA . LYS A 1 207 ? -4.527 3.686 27.728 1.00 16.24 240 LYS A CA 1
ATOM 1702 C C . LYS A 1 207 ? -4.679 2.494 28.684 1.00 15.03 240 LYS A C 1
ATOM 1703 O O . LYS A 1 207 ? -5.008 2.700 29.873 1.00 16.68 240 LYS A O 1
ATOM 1709 N N . THR A 1 208 ? -4.558 1.284 28.150 1.00 14.88 241 THR A N 1
ATOM 1710 C CA . THR A 1 208 ? -4.484 0.016 28.914 1.00 15.05 241 THR A CA 1
ATOM 1711 C C . THR A 1 208 ? -3.304 -0.811 28.406 1.00 15.42 241 THR A C 1
ATOM 1712 O O . THR A 1 208 ? -2.775 -0.472 27.359 1.00 16.83 241 THR A O 1
ATOM 1716 N N . ALA A 1 209 ? -2.916 -1.853 29.140 1.00 17.76 242 ALA A N 1
ATOM 1717 C CA . ALA A 1 209 ? -1.829 -2.804 28.792 1.00 18.38 242 ALA A CA 1
ATOM 1718 C C . ALA A 1 209 ? -2.268 -3.728 27.642 1.00 16.93 242 ALA A C 1
ATOM 1719 O O . ALA A 1 209 ? -1.435 -4.040 26.784 1.00 17.37 242 ALA A O 1
ATOM 1721 N N . ASN A 1 210 ? -3.529 -4.143 27.625 1.00 15.27 243 ASN A N 1
ATOM 1722 C CA . ASN A 1 210 ? -4.061 -4.983 26.528 1.00 15.44 243 ASN A CA 1
ATOM 1723 C C . ASN A 1 210 ? -5.486 -4.556 26.174 1.00 13.28 243 ASN A C 1
ATOM 1724 O O . ASN A 1 210 ? -6.169 -3.957 27.008 1.00 13.95 243 ASN A O 1
ATOM 1729 N N . HIS A 1 211 ? -5.945 -4.899 24.981 1.00 11.63 244 HIS A N 1
ATOM 1730 C CA . HIS A 1 211 ? -7.215 -4.345 24.458 1.00 12.19 244 HIS A CA 1
ATOM 1731 C C . HIS A 1 211 ? -8.433 -5.041 25.075 1.00 12.81 244 HIS A C 1
ATOM 1732 O O . HIS A 1 211 ? -9.524 -4.557 24.781 1.00 13.40 244 HIS A O 1
ATOM 1739 N N . SER A 1 212 ? -8.286 -6.070 25.937 1.00 13.03 245 SER A N 1
ATOM 1740 C CA . SER A 1 212 ? -9.460 -6.635 26.636 1.00 14.38 245 SER A CA 1
ATOM 1741 C C . SER A 1 212 ? -9.672 -5.938 27.974 1.00 15.52 245 SER A C 1
ATOM 1742 O O . SER A 1 212 ? -10.687 -6.219 28.617 1.00 17.90 245 SER A O 1
ATOM 1745 N N . GLU A 1 213 ? -8.808 -5.000 28.347 1.00 16.08 246 GLU A N 1
ATOM 1746 C CA . GLU A 1 213 ? -8.947 -4.273 29.636 1.00 16.29 246 GLU A CA 1
ATOM 1747 C C . GLU A 1 213 ? -9.831 -3.032 29.447 1.00 17.41 246 GLU A C 1
ATOM 1748 O O . GLU A 1 213 ? -9.854 -2.493 28.351 1.00 16.97 246 GLU A O 1
ATOM 1754 N N . SER A 1 214 ? -10.481 -2.595 30.523 1.00 17.96 247 SER A N 1
ATOM 1755 C CA . SER A 1 214 ? -11.301 -1.360 30.611 1.00 18.97 247 SER A CA 1
ATOM 1756 C C . SER A 1 214 ? -10.474 -0.250 31.247 1.00 18.17 247 SER A C 1
ATOM 1757 O O . SER A 1 214 ? -9.829 -0.485 32.294 1.00 20.23 247 SER A O 1
ATOM 1760 N N . ALA A 1 215 ? -10.595 0.954 30.713 1.00 16.17 248 ALA A N 1
ATOM 1761 C CA . ALA A 1 215 ? -9.986 2.183 31.255 1.00 16.84 248 ALA A CA 1
ATOM 1762 C C . ALA A 1 215 ? -11.066 3.272 31.246 1.00 16.54 248 ALA A C 1
ATOM 1763 O O . ALA A 1 215 ? -12.246 2.993 30.946 1.00 17.03 248 ALA A O 1
ATOM 1765 N N . THR A 1 216 ? -10.664 4.490 31.526 1.00 15.70 249 THR A N 1
ATOM 1766 C CA . THR A 1 216 ? -11.529 5.671 31.338 1.00 14.37 249 THR A CA 1
ATOM 1767 C C . THR A 1 216 ? -11.890 5.778 29.843 1.00 13.24 249 THR A C 1
ATOM 1768 O O . THR A 1 216 ? -11.170 5.194 28.982 1.00 13.07 249 THR A O 1
ATOM 1772 N N . GLN A 1 217 ? -12.963 6.478 29.535 1.00 12.35 250 GLN A N 1
ATOM 1773 C CA . GLN A 1 217 ? -13.500 6.579 28.159 1.00 13.33 250 GLN A CA 1
ATOM 1774 C C . GLN A 1 217 ? -13.546 8.040 27.721 1.00 12.40 250 GLN A C 1
ATOM 1775 O O . GLN A 1 217 ? -13.852 8.913 28.553 1.00 12.24 250 GLN A O 1
ATOM 1781 N N . GLY A 1 218 ? -13.310 8.232 26.439 1.00 12.26 251 GLY A N 1
ATOM 1782 C CA . GLY A 1 218 ? -13.555 9.504 25.762 1.00 12.04 251 GLY A CA 1
ATOM 1783 C C . GLY A 1 218 ? -15.048 9.719 25.566 1.00 12.36 251 GLY A C 1
ATOM 1784 O O . GLY A 1 218 ? -15.836 8.784 25.752 1.00 11.92 251 GLY A O 1
ATOM 1785 N N . ILE A 1 219 ? -15.432 10.922 25.168 1.00 12.54 252 ILE A N 1
ATOM 1786 C CA . ILE A 1 219 ? -16.865 11.250 24.896 1.00 13.43 252 ILE A CA 1
ATOM 1787 C C . ILE A 1 219 ? -17.378 10.418 23.717 1.00 12.76 252 ILE A C 1
ATOM 1788 O O . ILE A 1 219 ? -18.539 9.932 23.789 1.00 12.50 252 ILE A O 1
ATOM 1793 N N . LEU A 1 220 ? -16.578 10.268 22.659 1.00 11.57 253 LEU A N 1
ATOM 1794 C CA . LEU A 1 220 ? -17.036 9.536 21.446 1.00 11.97 253 LEU A CA 1
ATOM 1795 C C . LEU A 1 220 ? -17.533 8.154 21.869 1.00 12.18 253 LEU A C 1
ATOM 1796 O O . LEU A 1 220 ? -18.664 7.740 21.438 1.00 13.03 253 LEU A O 1
ATOM 1801 N N . GLU A 1 221 ? -16.751 7.464 22.688 1.00 11.16 254 GLU A N 1
ATOM 1802 C CA . GLU A 1 221 ? -17.101 6.066 23.059 1.00 12.99 254 GLU A CA 1
ATOM 1803 C C . GLU A 1 221 ? -18.258 6.109 24.063 1.00 13.77 254 GLU A C 1
ATOM 1804 O O . GLU A 1 221 ? -19.244 5.381 23.905 1.00 14.31 254 GLU A O 1
ATOM 1810 N N . SER A 1 222 ? -18.119 6.906 25.119 1.00 14.21 255 SER A N 1
ATOM 1811 C CA . SER A 1 222 ? -19.004 6.821 26.300 1.00 15.39 255 SER A CA 1
ATOM 1812 C C . SER A 1 222 ? -20.394 7.397 25.984 1.00 15.23 255 SER A C 1
ATOM 1813 O O . SER A 1 222 ? -21.360 6.977 26.629 1.00 17.53 255 SER A O 1
ATOM 1816 N N . GLN A 1 223 ? -20.513 8.417 25.141 1.00 15.81 256 GLN A N 1
ATOM 1817 C CA . GLN A 1 223 ? -21.847 9.036 24.920 1.00 15.24 256 GLN A CA 1
ATOM 1818 C C . GLN A 1 223 ? -22.489 8.480 23.647 1.00 14.85 256 GLN A C 1
ATOM 1819 O O . GLN A 1 223 ? -23.307 7.555 23.742 1.00 14.74 256 GLN A O 1
ATOM 1825 N N . PRO A 1 224 ? -22.190 8.996 22.429 1.00 14.33 257 PRO A N 1
ATOM 1826 C CA . PRO A 1 224 ? -22.941 8.561 21.246 1.00 14.48 257 PRO A CA 1
ATOM 1827 C C . PRO A 1 224 ? -22.819 7.052 20.972 1.00 15.41 257 PRO A C 1
ATOM 1828 O O . PRO A 1 224 ? -23.836 6.396 20.705 1.00 15.66 257 PRO A O 1
ATOM 1832 N N . HIS A 1 225 ? -21.609 6.509 21.053 1.00 13.22 258 HIS A N 1
ATOM 1833 C CA . HIS A 1 225 ? -21.382 5.084 20.726 1.00 12.78 258 HIS A CA 1
ATOM 1834 C C . HIS A 1 225 ? -22.170 4.195 21.698 1.00 13.05 258 HIS A C 1
ATOM 1835 O O . HIS A 1 225 ? -22.982 3.393 21.215 1.00 13.89 258 HIS A O 1
ATOM 1842 N N . ASN A 1 226 ? -21.888 4.285 22.994 1.00 11.73 259 ASN A N 1
ATOM 1843 C CA . ASN A 1 226 ? -22.460 3.358 24.016 1.00 12.21 259 ASN A CA 1
ATOM 1844 C C . ASN A 1 226 ? -23.981 3.609 24.109 1.00 12.14 259 ASN A C 1
ATOM 1845 O O . ASN A 1 226 ? -24.752 2.649 24.193 1.00 14.40 259 ASN A O 1
ATOM 1850 N N . ASN A 1 227 ? -24.439 4.863 24.070 1.00 11.76 260 ASN A N 1
ATOM 1851 C CA . ASN A 1 227 ? -25.877 5.154 24.333 1.00 12.51 260 ASN A CA 1
ATOM 1852 C C . ASN A 1 227 ? -26.731 4.704 23.129 1.00 12.44 260 ASN A C 1
ATOM 1853 O O . ASN A 1 227 ? -27.865 4.241 23.330 1.00 12.53 260 ASN A O 1
ATOM 1858 N N . VAL A 1 228 ? -26.246 4.878 21.910 1.00 12.71 261 VAL A N 1
ATOM 1859 C CA . VAL A 1 228 ? -26.978 4.365 20.706 1.00 12.93 261 VAL A CA 1
ATOM 1860 C C . VAL A 1 228 ? -27.103 2.837 20.826 1.00 13.13 261 VAL A C 1
ATOM 1861 O O . VAL A 1 228 ? -28.220 2.316 20.586 1.00 11.70 261 VAL A O 1
ATOM 1865 N N . HIS A 1 229 ? -26.009 2.142 21.167 1.00 12.64 262 HIS A N 1
ATOM 1866 C CA . HIS A 1 229 ? -26.014 0.666 21.361 1.00 13.36 262 HIS A CA 1
ATOM 1867 C C . HIS A 1 229 ? -27.165 0.290 22.307 1.00 14.30 262 HIS A C 1
ATOM 1868 O O . HIS A 1 229 ? -28.034 -0.555 21.970 1.00 14.68 262 HIS A O 1
ATOM 1875 N N . ASN A 1 230 ? -27.182 0.921 23.462 1.00 15.23 263 ASN A N 1
ATOM 1876 C CA . ASN A 1 230 ? -28.055 0.492 24.573 1.00 15.07 263 ASN A CA 1
ATOM 1877 C C . ASN A 1 230 ? -29.486 0.902 24.252 1.00 13.99 263 ASN A C 1
ATOM 1878 O O . ASN A 1 230 ? -30.377 0.157 24.573 1.00 15.55 263 ASN A O 1
ATOM 1883 N N . ASN A 1 231 ? -29.696 2.009 23.550 1.00 13.16 264 ASN A N 1
ATOM 1884 C CA . ASN A 1 231 ? -31.081 2.515 23.337 1.00 14.24 264 ASN A CA 1
ATOM 1885 C C . ASN A 1 231 ? -31.755 1.590 22.323 1.00 13.92 264 ASN A C 1
ATOM 1886 O O . ASN A 1 231 ? -32.977 1.343 22.440 1.00 13.55 264 ASN A O 1
ATOM 1891 N N . ILE A 1 232 ? -30.993 1.075 21.358 1.00 11.73 265 ILE A N 1
ATOM 1892 C CA . ILE A 1 232 ? -31.554 0.171 20.321 1.00 12.10 265 ILE A CA 1
ATOM 1893 C C . ILE A 1 232 ? -32.080 -1.066 21.018 1.00 12.27 265 ILE A C 1
ATOM 1894 O O . ILE A 1 232 ? -33.151 -1.535 20.634 1.00 12.22 265 ILE A O 1
ATOM 1899 N N . GLY A 1 233 ? -31.308 -1.589 21.977 1.00 12.13 266 GLY A N 1
ATOM 1900 C CA . GLY A 1 233 ? -31.680 -2.787 22.749 1.00 12.77 266 GLY A CA 1
ATOM 1901 C C . GLY A 1 233 ? -31.437 -4.065 21.983 1.00 12.09 266 GLY A C 1
ATOM 1902 O O . GLY A 1 233 ? -30.951 -4.019 20.834 1.00 12.17 266 GLY A O 1
ATOM 1903 N N . GLY A 1 234 ? -31.758 -5.207 22.591 1.00 13.28 267 GLY A N 1
ATOM 1904 C CA . GLY A 1 234 ? -31.531 -6.503 21.956 1.00 11.30 267 GLY A CA 1
ATOM 1905 C C . GLY A 1 234 ? -30.065 -6.684 21.617 1.00 11.66 267 GLY A C 1
ATOM 1906 O O . GLY A 1 234 ? -29.211 -6.335 22.448 1.00 11.95 267 GLY A O 1
ATOM 1907 N N . PHE A 1 235 ? -29.756 -7.262 20.457 1.00 11.70 268 PHE A N 1
ATOM 1908 C CA . PHE A 1 235 ? -28.349 -7.629 20.148 1.00 12.38 268 PHE A CA 1
ATOM 1909 C C . PHE A 1 235 ? -27.432 -6.432 20.362 1.00 11.35 268 PHE A C 1
ATOM 1910 O O . PHE A 1 235 ? -26.321 -6.612 20.830 1.00 11.10 268 PHE A O 1
ATOM 1918 N N . MET A 1 236 ? -27.882 -5.236 19.973 1.00 11.39 269 MET A N 1
ATOM 1919 C CA . MET A 1 236 ? -27.002 -4.060 19.964 1.00 11.59 269 MET A CA 1
ATOM 1920 C C . MET A 1 236 ? -26.563 -3.707 21.394 1.00 12.53 269 MET A C 1
ATOM 1921 O O . MET A 1 236 ? -25.632 -2.941 21.498 1.00 13.12 269 MET A O 1
ATOM 1926 N N . GLN A 1 237 ? -27.204 -4.210 22.463 1.00 12.89 270 GLN A N 1
ATOM 1927 C CA . GLN A 1 237 ? -26.794 -3.810 23.836 1.00 14.40 270 GLN A CA 1
ATOM 1928 C C . GLN A 1 237 ? -25.676 -4.718 24.368 1.00 12.76 270 GLN A C 1
ATOM 1929 O O . GLN A 1 237 ? -25.234 -4.513 25.509 1.00 13.04 270 GLN A O 1
ATOM 1935 N N . ASP A 1 238 ? -25.194 -5.692 23.608 1.00 12.44 271 ASP A N 1
ATOM 1936 C CA . ASP A 1 238 ? -24.145 -6.600 24.136 1.00 12.62 271 ASP A CA 1
ATOM 1937 C C . ASP A 1 238 ? -23.216 -7.078 23.015 1.00 11.89 271 ASP A C 1
ATOM 1938 O O . ASP A 1 238 ? -23.303 -6.543 21.880 1.00 12.17 271 ASP A O 1
ATOM 1943 N N . LEU A 1 239 ? -22.350 -8.028 23.321 1.00 12.55 272 LEU A N 1
ATOM 1944 C CA . LEU A 1 239 ? -21.141 -8.307 22.490 1.00 12.87 272 LEU A CA 1
ATOM 1945 C C . LEU A 1 239 ? -21.449 -9.172 21.255 1.00 12.11 272 LEU A C 1
ATOM 1946 O O . LEU A 1 239 ? -20.523 -9.379 20.463 1.00 12.53 272 LEU A O 1
ATOM 1951 N N . LEU A 1 240 ? -22.705 -9.516 21.023 1.00 11.77 273 LEU A N 1
ATOM 1952 C CA . LEU A 1 240 ? -23.136 -10.064 19.713 1.00 11.47 273 LEU A CA 1
ATOM 1953 C C . LEU A 1 240 ? -23.843 -8.991 18.891 1.00 10.97 273 LEU A C 1
ATOM 1954 O O . LEU A 1 240 ? -24.572 -9.343 17.913 1.00 11.56 273 LEU A O 1
ATOM 1959 N N . SER A 1 241 ? -23.563 -7.724 19.190 1.00 11.17 274 SER A N 1
ATOM 1960 C CA . SER A 1 241 ? -24.126 -6.543 18.479 1.00 10.92 274 SER A CA 1
ATOM 1961 C C . SER A 1 241 ? -24.014 -6.624 16.952 1.00 10.49 274 SER A C 1
ATOM 1962 O O . SER A 1 241 ? -24.964 -6.195 16.297 1.00 11.11 274 SER A O 1
ATOM 1965 N N . PRO A 1 242 ? -22.913 -7.130 16.310 1.00 10.64 275 PRO A N 1
ATOM 1966 C CA . PRO A 1 242 ? -22.861 -7.199 14.846 1.00 9.56 275 PRO A CA 1
ATOM 1967 C C . PRO A 1 242 ? -23.860 -8.169 14.207 1.00 9.65 275 PRO A C 1
ATOM 1968 O O . PRO A 1 242 ? -23.971 -8.194 13.000 1.00 9.54 275 PRO A O 1
ATOM 1972 N N . THR A 1 243 ? -24.611 -8.914 15.026 1.00 10.12 276 THR A N 1
ATOM 1973 C CA . THR A 1 243 ? -25.743 -9.725 14.544 1.00 10.58 276 THR A CA 1
ATOM 1974 C C . THR A 1 243 ? -26.780 -8.762 13.951 1.00 11.24 276 THR A C 1
ATOM 1975 O O . THR A 1 243 ? -27.487 -9.166 13.041 1.00 11.16 276 THR A O 1
ATOM 1979 N N . ASP A 1 244 ? -26.894 -7.549 14.483 1.00 12.11 277 ASP A N 1
ATOM 1980 C CA . ASP A 1 244 ? -27.824 -6.532 13.933 1.00 12.26 277 ASP A CA 1
ATOM 1981 C C . ASP A 1 244 ? -27.112 -5.793 12.802 1.00 10.83 277 ASP A C 1
ATOM 1982 O O . ASP A 1 244 ? -26.079 -5.173 13.015 1.00 10.49 277 ASP A O 1
ATOM 1987 N N . PRO A 1 245 ? -27.632 -5.849 11.562 1.00 11.11 278 PRO A N 1
ATOM 1988 C CA . PRO A 1 245 ? -26.992 -5.175 10.421 1.00 10.80 278 PRO A CA 1
ATOM 1989 C C . PRO A 1 245 ? -26.722 -3.684 10.636 1.00 10.77 278 PRO A C 1
ATOM 1990 O O . PRO A 1 245 ? -25.782 -3.141 10.047 1.00 11.28 278 PRO A O 1
ATOM 1994 N N . VAL A 1 246 ? -27.500 -3.051 11.513 1.00 9.97 279 VAL A N 1
ATOM 1995 C CA . VAL A 1 246 ? -27.346 -1.598 11.739 1.00 10.79 279 VAL A CA 1
ATOM 1996 C C . VAL A 1 246 ? -26.014 -1.326 12.441 1.00 10.57 279 VAL A C 1
ATOM 1997 O O . VAL A 1 246 ? -25.594 -0.191 12.409 1.00 10.35 279 VAL A O 1
ATOM 2001 N N . PHE A 1 247 ? -25.401 -2.329 13.060 1.00 10.66 280 PHE A N 1
ATOM 2002 C CA . PHE A 1 247 ? -24.070 -2.233 13.707 1.00 11.01 280 PHE A CA 1
ATOM 2003 C C . PHE A 1 247 ? -23.075 -1.584 12.736 1.00 11.03 280 PHE A C 1
ATOM 2004 O O . PHE A 1 247 ? -22.367 -0.658 13.145 1.00 11.08 280 PHE A O 1
ATOM 2012 N N . PHE A 1 248 ? -23.079 -1.973 11.471 1.00 10.28 281 PHE A N 1
ATOM 2013 C CA . PHE A 1 248 ? -22.050 -1.495 10.515 1.00 9.66 281 PHE A CA 1
ATOM 2014 C C . PHE A 1 248 ? -22.358 -0.092 10.007 1.00 9.09 281 PHE A C 1
ATOM 2015 O O . PHE A 1 248 ? -21.386 0.606 9.677 1.00 10.30 281 PHE A O 1
ATOM 2023 N N . ALA A 1 249 ? -23.629 0.332 10.020 1.00 8.92 282 ALA A N 1
ATOM 2024 C CA . ALA A 1 249 ? -24.043 1.705 9.712 1.00 9.76 282 ALA A CA 1
ATOM 2025 C C . ALA A 1 249 ? -23.622 2.603 10.889 1.00 8.84 282 ALA A C 1
ATOM 2026 O O . ALA A 1 249 ? -23.137 3.716 10.683 1.00 8.89 282 ALA A O 1
ATOM 2028 N N . HIS A 1 250 ? -23.801 2.136 12.110 1.00 9.90 283 HIS A N 1
ATOM 2029 C CA . HIS A 1 250 ? -23.374 2.811 13.364 1.00 10.30 283 HIS A CA 1
ATOM 2030 C C . HIS A 1 250 ? -21.857 2.998 13.309 1.00 11.25 283 HIS A C 1
ATOM 2031 O O . HIS A 1 250 ? -21.384 4.141 13.508 1.00 11.81 283 HIS A O 1
ATOM 2038 N N . HIS A 1 251 ? -21.111 1.941 12.989 1.00 10.91 284 HIS A N 1
ATOM 2039 C CA . HIS A 1 251 ? -19.616 2.012 13.028 1.00 11.58 284 HIS A CA 1
ATOM 2040 C C . HIS A 1 251 ? -19.054 2.753 11.830 1.00 10.65 284 HIS A C 1
ATOM 2041 O O . HIS A 1 251 ? -17.958 3.355 11.965 1.00 11.14 284 HIS A O 1
ATOM 2048 N N . SER A 1 252 ? -19.800 2.818 10.731 1.00 10.42 285 SER A N 1
ATOM 2049 C CA . SER A 1 252 ? -19.415 3.688 9.600 1.00 9.99 285 SER A CA 1
ATOM 2050 C C . SER A 1 252 ? -19.475 5.150 10.049 1.00 9.91 285 SER A C 1
ATOM 2051 O O . SER A 1 252 ? -18.539 5.908 9.771 1.00 10.22 285 SER A O 1
ATOM 2054 N N . ASN A 1 253 ? -20.482 5.523 10.843 1.00 8.96 286 ASN A N 1
ATOM 2055 C CA . ASN A 1 253 ? -20.590 6.887 11.412 1.00 9.94 286 ASN A CA 1
ATOM 2056 C C . ASN A 1 253 ? -19.465 7.139 12.430 1.00 9.06 286 ASN A C 1
ATOM 2057 O O . ASN A 1 253 ? -18.878 8.218 12.440 1.00 9.70 286 ASN A O 1
ATOM 2062 N N . ILE A 1 254 ? -19.192 6.194 13.311 1.00 10.13 287 ILE A N 1
ATOM 2063 C CA . ILE A 1 254 ? -18.094 6.362 14.300 1.00 10.32 287 ILE A CA 1
ATOM 2064 C C . ILE A 1 254 ? -16.771 6.577 13.546 1.00 9.59 287 ILE A C 1
ATOM 2065 O O . ILE A 1 254 ? -16.024 7.470 13.884 1.00 10.39 287 ILE A O 1
ATOM 2070 N N . ASP A 1 255 ? -16.518 5.774 12.527 1.00 9.83 288 ASP A N 1
ATOM 2071 C CA . ASP A 1 255 ? -15.255 5.825 11.752 1.00 9.67 288 ASP A CA 1
ATOM 2072 C C . ASP A 1 255 ? -15.175 7.157 10.992 1.00 10.18 288 ASP A C 1
ATOM 2073 O O . ASP A 1 255 ? -14.062 7.724 10.911 1.00 10.91 288 ASP A O 1
ATOM 2078 N N . ARG A 1 256 ? -16.317 7.676 10.535 1.00 10.61 289 ARG A N 1
ATOM 2079 C CA . ARG A 1 256 ? -16.399 8.998 9.866 1.00 10.78 289 ARG A CA 1
ATOM 2080 C C . ARG A 1 256 ? -15.962 10.052 10.883 1.00 10.98 289 ARG A C 1
ATOM 2081 O O . ARG A 1 256 ? -15.173 10.940 10.491 1.00 10.89 289 ARG A O 1
ATOM 2089 N N . LEU A 1 257 ? -16.439 9.952 12.129 1.00 10.74 290 LEU A N 1
ATOM 2090 C CA . LEU A 1 257 ? -16.110 10.976 13.148 1.00 10.92 290 LEU A CA 1
ATOM 2091 C C . LEU A 1 257 ? -14.621 10.879 13.502 1.00 11.20 290 LEU A C 1
ATOM 2092 O O . LEU A 1 257 ? -14.007 11.932 13.781 1.00 11.21 290 LEU A O 1
ATOM 2097 N N . TRP A 1 258 ? -14.042 9.686 13.477 1.00 10.46 291 TRP A N 1
ATOM 2098 C CA . TRP A 1 258 ? -12.555 9.542 13.599 1.00 11.28 291 TRP A CA 1
ATOM 2099 C C . TRP A 1 258 ? -11.862 10.256 12.435 1.00 11.29 291 TRP A C 1
ATOM 2100 O O . TRP A 1 258 ? -10.912 11.070 12.671 1.00 11.44 291 TRP A O 1
ATOM 2111 N N . ASP A 1 259 ? -12.394 10.083 11.230 1.00 11.66 292 ASP A N 1
ATOM 2112 C CA . ASP A 1 259 ? -11.807 10.703 10.016 1.00 12.22 292 ASP A CA 1
ATOM 2113 C C . ASP A 1 259 ? -11.853 12.229 10.193 1.00 12.21 292 ASP A C 1
ATOM 2114 O O . ASP A 1 259 ? -10.828 12.904 9.909 1.00 11.93 292 ASP A O 1
ATOM 2119 N N . VAL A 1 260 ? -12.986 12.762 10.645 1.00 11.33 293 VAL A N 1
ATOM 2120 C CA . VAL A 1 260 ? -13.169 14.219 10.920 1.00 11.23 293 VAL A CA 1
ATOM 2121 C C . VAL A 1 260 ? -12.096 14.685 11.913 1.00 12.02 293 VAL A C 1
ATOM 2122 O O . VAL A 1 260 ? -11.441 15.721 11.666 1.00 13.47 293 VAL A O 1
ATOM 2126 N N . TRP A 1 261 ? -11.979 13.983 13.049 1.00 11.26 294 TRP A N 1
ATOM 2127 C CA . TRP A 1 261 ? -10.990 14.326 14.098 1.00 11.19 294 TRP A CA 1
ATOM 2128 C C . TRP A 1 261 ? -9.578 14.353 13.504 1.00 11.57 294 TRP A C 1
ATOM 2129 O O . TRP A 1 261 ? -8.806 15.310 13.776 1.00 13.31 294 TRP A O 1
ATOM 2140 N N . THR A 1 262 ? -9.209 13.315 12.764 1.00 12.25 295 THR A N 1
ATOM 2141 C CA . THR A 1 262 ? -7.838 13.165 12.198 1.00 12.78 295 THR A CA 1
ATOM 2142 C C . THR A 1 262 ? -7.536 14.382 11.316 1.00 12.55 295 THR A C 1
ATOM 2143 O O . THR A 1 262 ? -6.451 14.999 11.487 1.00 14.00 295 THR A O 1
ATOM 2147 N N . ARG A 1 263 ? -8.473 14.735 10.441 1.00 12.91 296 ARG A N 1
ATOM 2148 C CA . ARG A 1 263 ? -8.263 15.851 9.482 1.00 13.58 296 ARG A CA 1
ATOM 2149 C C . ARG A 1 263 ? -8.197 17.171 10.258 1.00 16.37 296 ARG A C 1
ATOM 2150 O O . ARG A 1 263 ? -7.383 18.045 9.866 1.00 15.74 296 ARG A O 1
ATOM 2158 N N . LYS A 1 264 ? -8.980 17.316 11.327 1.00 15.61 297 LYS A N 1
ATOM 2159 C CA . LYS A 1 264 ? -8.931 18.508 12.193 1.00 16.62 297 LYS A CA 1
ATOM 2160 C C . LYS A 1 264 ? -7.561 18.606 12.876 1.00 17.35 297 LYS A C 1
ATOM 2161 O O . LYS A 1 264 ? -7.015 19.694 12.909 1.00 15.43 297 LYS A O 1
ATOM 2167 N N . GLN A 1 265 ? -7.042 17.511 13.415 1.00 15.34 298 GLN A N 1
ATOM 2168 C CA . GLN A 1 265 ? -5.701 17.474 14.054 1.00 16.56 298 GLN A CA 1
ATOM 2169 C C . GLN A 1 265 ? -4.627 17.888 13.026 1.00 17.50 298 GLN A C 1
ATOM 2170 O O . GLN A 1 265 ? -3.728 18.686 13.405 1.00 18.24 298 GLN A O 1
ATOM 2176 N N . GLN A 1 266 ? -4.728 17.382 11.794 1.00 17.65 299 GLN A N 1
ATOM 2177 C CA . GLN A 1 266 ? -3.774 17.649 10.677 1.00 19.04 299 GLN A CA 1
ATOM 2178 C C . GLN A 1 266 ? -3.807 19.144 10.389 1.00 21.55 299 GLN A C 1
ATOM 2179 O O . GLN A 1 266 ? -2.709 19.724 10.278 1.00 24.47 299 GLN A O 1
ATOM 2185 N N . ARG A 1 267 ? -5.007 19.721 10.359 1.00 20.47 300 ARG A N 1
ATOM 2186 C CA . ARG A 1 267 ? -5.216 21.175 10.113 1.00 23.89 300 ARG A CA 1
ATOM 2187 C C . ARG A 1 267 ? -4.553 22.015 11.212 1.00 23.36 300 ARG A C 1
ATOM 2188 O O . ARG A 1 267 ? -4.009 23.094 10.873 1.00 23.09 300 ARG A O 1
ATOM 2196 N N . LEU A 1 268 ? -4.607 21.568 12.468 1.00 19.02 301 LEU A N 1
ATOM 2197 C CA . LEU A 1 268 ? -4.014 22.262 13.636 1.00 20.30 301 LEU A CA 1
ATOM 2198 C C . LEU A 1 268 ? -2.516 21.962 13.732 1.00 18.45 301 LEU A C 1
ATOM 2199 O O . LEU A 1 268 ? -1.880 22.582 14.584 1.00 20.13 301 LEU A O 1
ATOM 2204 N N . GLY A 1 269 ? -1.984 21.057 12.915 1.00 20.47 302 GLY A N 1
ATOM 2205 C CA . GLY A 1 269 ? -0.561 20.670 12.966 1.00 21.47 302 GLY A CA 1
ATOM 2206 C C . GLY A 1 269 ? -0.253 19.907 14.241 1.00 23.55 302 GLY A C 1
ATOM 2207 O O . GLY A 1 269 ? 0.831 20.132 14.878 1.00 22.99 302 GLY A O 1
ATOM 2208 N N . LEU A 1 270 ? -1.213 19.088 14.679 1.00 19.79 303 LEU A N 1
ATOM 2209 C CA . LEU A 1 270 ? -1.058 18.301 15.916 1.00 17.84 303 LEU A CA 1
ATOM 2210 C C . LEU A 1 270 ? -0.997 16.815 15.560 1.00 17.36 303 LEU A C 1
ATOM 2211 O O . LEU A 1 270 ? -1.408 16.384 14.496 1.00 17.53 303 LEU A O 1
ATOM 2216 N N . PRO A 1 271 ? -0.459 15.988 16.481 1.00 20.20 304 PRO A N 1
ATOM 2217 C CA . PRO A 1 271 ? -0.438 14.534 16.292 1.00 20.61 304 PRO A CA 1
ATOM 2218 C C . PRO A 1 271 ? -1.846 13.947 16.126 1.00 19.70 304 PRO A C 1
ATOM 2219 O O . PRO A 1 271 ? -2.790 14.452 16.733 1.00 17.72 304 PRO A O 1
ATOM 2223 N N . THR A 1 272 ? -1.918 12.871 15.339 1.00 20.00 305 THR A N 1
ATOM 2224 C CA . THR A 1 272 ? -3.161 12.175 14.919 1.00 18.30 305 THR A CA 1
ATOM 2225 C C . THR A 1 272 ? -3.245 10.820 15.630 1.00 17.37 305 THR A C 1
ATOM 2226 O O . THR A 1 272 ? -4.297 10.167 15.517 1.00 19.39 305 THR A O 1
ATOM 2230 N N . LEU A 1 273 ? -2.180 10.442 16.337 1.00 16.14 306 LEU A N 1
ATOM 2231 C CA . LEU A 1 273 ? -2.049 9.110 17.012 1.00 16.88 306 LEU A CA 1
ATOM 2232 C C . LEU A 1 273 ? -1.440 9.326 18.385 1.00 17.98 306 LEU A C 1
ATOM 2233 O O . LEU A 1 273 ? -1.021 10.444 18.705 1.00 18.18 306 LEU A O 1
ATOM 2238 N N . PRO A 1 274 ? -1.395 8.308 19.264 1.00 17.16 307 PRO A N 1
ATOM 2239 C CA . PRO A 1 274 ? -0.658 8.432 20.519 1.00 17.31 307 PRO A CA 1
ATOM 2240 C C . PRO A 1 274 ? 0.801 8.799 20.231 1.00 17.85 307 PRO A C 1
ATOM 2241 O O . PRO A 1 274 ? 1.299 8.513 19.145 1.00 17.48 307 PRO A O 1
ATOM 2245 N N . THR A 1 275 ? 1.448 9.459 21.191 1.00 18.75 308 THR A N 1
ATOM 2246 C CA . THR A 1 275 ? 2.717 10.176 20.913 1.00 18.97 308 THR A CA 1
ATOM 2247 C C . THR A 1 275 ? 3.836 9.550 21.714 1.00 17.14 308 THR A C 1
ATOM 2248 O O . THR A 1 275 ? 3.537 8.956 22.739 1.00 16.73 308 THR A O 1
ATOM 2252 N N . GLY A 1 276 ? 5.065 9.707 21.215 1.00 18.26 309 GLY A N 1
ATOM 2253 C CA . GLY A 1 276 ? 6.295 9.285 21.906 1.00 18.15 309 GLY A CA 1
ATOM 2254 C C . GLY A 1 276 ? 6.265 7.795 22.165 1.00 17.65 309 GLY A C 1
ATOM 2255 O O . GLY A 1 276 ? 5.902 7.029 21.254 1.00 18.93 309 GLY A O 1
ATOM 2256 N N . ALA A 1 277 ? 6.634 7.390 23.377 1.00 19.77 310 ALA A N 1
ATOM 2257 C CA . ALA A 1 277 ? 6.659 5.968 23.793 1.00 18.73 310 ALA A CA 1
ATOM 2258 C C . ALA A 1 277 ? 5.269 5.288 23.692 1.00 18.62 310 ALA A C 1
ATOM 2259 O O . ALA A 1 277 ? 5.241 4.047 23.552 1.00 16.93 310 ALA A O 1
ATOM 2261 N N . ASN A 1 278 ? 4.163 6.036 23.767 1.00 18.37 311 ASN A N 1
ATOM 2262 C CA . ASN A 1 278 ? 2.790 5.459 23.646 1.00 17.82 311 ASN A CA 1
ATOM 2263 C C . ASN A 1 278 ? 2.582 4.890 22.239 1.00 17.15 311 ASN A C 1
ATOM 2264 O O . ASN A 1 278 ? 1.827 3.917 22.111 1.00 17.92 311 ASN A O 1
ATOM 2269 N N . LEU A 1 279 ? 3.224 5.460 21.210 1.00 16.27 312 LEU A N 1
ATOM 2270 C CA . LEU A 1 279 ? 2.892 5.076 19.827 1.00 17.26 312 LEU A CA 1
ATOM 2271 C C . LEU A 1 279 ? 3.207 3.595 19.602 1.00 15.87 312 LEU A C 1
ATOM 2272 O O . LEU A 1 279 ? 2.336 2.865 19.103 1.00 16.06 312 LEU A O 1
ATOM 2277 N N . PRO A 1 280 ? 4.438 3.082 19.871 1.00 18.24 313 PRO A N 1
ATOM 2278 C CA . PRO A 1 280 ? 4.711 1.661 19.652 1.00 17.95 313 PRO A CA 1
ATOM 2279 C C . PRO A 1 280 ? 3.838 0.765 20.555 1.00 18.37 313 PRO A C 1
ATOM 2280 O O . PRO A 1 280 ? 3.460 -0.305 20.115 1.00 19.03 313 PRO A O 1
ATOM 2284 N N . LEU A 1 281 ? 3.553 1.176 21.805 1.00 17.68 314 LEU A N 1
ATOM 2285 C CA . LEU A 1 281 ? 2.679 0.360 22.702 1.00 18.50 314 LEU A CA 1
ATOM 2286 C C . LEU A 1 281 ? 1.323 0.159 22.013 1.00 16.81 314 LEU A C 1
ATOM 2287 O O . LEU A 1 281 ? 0.788 -0.983 21.994 1.00 16.71 314 LEU A O 1
ATOM 2292 N N . TRP A 1 282 ? 0.785 1.225 21.448 1.00 13.92 315 TRP A N 1
ATOM 2293 C CA . TRP A 1 282 ? -0.554 1.250 20.793 1.00 14.65 315 TRP A CA 1
ATOM 2294 C C . TRP A 1 282 ? -0.472 0.481 19.467 1.00 14.04 315 TRP A C 1
ATOM 2295 O O . TRP A 1 282 ? -1.344 -0.409 19.216 1.00 14.28 315 TRP A O 1
ATOM 2306 N N . ALA A 1 283 ? 0.557 0.752 18.652 1.00 14.68 316 ALA A N 1
ATOM 2307 C CA . ALA A 1 283 ? 0.677 0.177 17.288 1.00 13.88 316 ALA A CA 1
ATOM 2308 C C . ALA A 1 283 ? 0.889 -1.338 17.328 1.00 13.98 316 ALA A C 1
ATOM 2309 O O . ALA A 1 283 ? 0.405 -2.016 16.398 1.00 13.47 316 ALA A O 1
ATOM 2311 N N . ASN A 1 284 ? 1.611 -1.865 18.319 1.00 15.68 317 ASN A N 1
ATOM 2312 C CA . ASN A 1 284 ? 2.062 -3.284 18.332 1.00 15.60 317 ASN A CA 1
ATOM 2313 C C . ASN A 1 284 ? 0.993 -4.202 18.942 1.00 14.79 317 ASN A C 1
ATOM 2314 O O . ASN A 1 284 ? 1.260 -5.394 19.014 1.00 14.92 317 ASN A O 1
ATOM 2319 N N . GLU A 1 285 ? -0.168 -3.685 19.364 1.00 14.21 318 GLU A N 1
ATOM 2320 C CA . GLU A 1 285 ? -1.202 -4.549 20.003 1.00 13.76 318 GLU A CA 1
ATOM 2321 C C . GLU A 1 285 ? -1.645 -5.589 18.981 1.00 13.48 318 GLU A C 1
ATOM 2322 O O . GLU A 1 285 ? -1.956 -5.228 17.848 1.00 12.75 318 GLU A O 1
ATOM 2328 N N . PRO A 1 286 ? -1.661 -6.905 19.302 1.00 13.38 319 PRO A N 1
ATOM 2329 C CA . PRO A 1 286 ? -2.116 -7.894 18.331 1.00 13.37 319 PRO A CA 1
ATOM 2330 C C . PRO A 1 286 ? -3.635 -7.850 18.117 1.00 12.71 319 PRO A C 1
ATOM 2331 O O . PRO A 1 286 ? -4.404 -7.899 19.079 1.00 13.61 319 PRO A O 1
ATOM 2335 N N . PHE A 1 287 ? -4.021 -7.764 16.853 1.00 12.85 320 PHE A N 1
ATOM 2336 C CA . PHE A 1 287 ? -5.407 -7.957 16.351 1.00 13.10 320 PHE A CA 1
ATOM 2337 C C . PHE A 1 287 ? -5.377 -9.211 15.476 1.00 12.81 320 PHE A C 1
ATOM 2338 O O . PHE A 1 287 ? -4.936 -9.140 14.313 1.00 13.56 320 PHE A O 1
ATOM 2346 N N . LEU A 1 288 ? -5.738 -10.357 16.059 1.00 11.58 321 LEU A N 1
ATOM 2347 C CA . LEU A 1 288 ? -5.406 -11.700 15.518 1.00 12.36 321 LEU A CA 1
ATOM 2348 C C . LEU A 1 288 ? -6.632 -12.432 14.958 1.00 12.06 321 LEU A C 1
ATOM 2349 O O . LEU A 1 288 ? -6.474 -13.591 14.627 1.00 13.47 321 LEU A O 1
ATOM 2354 N N . PHE A 1 289 ? -7.797 -11.804 14.799 1.00 11.36 322 PHE A N 1
ATOM 2355 C CA . PHE A 1 289 ? -9.052 -12.550 14.522 1.00 11.33 322 PHE A CA 1
ATOM 2356 C C . PHE A 1 289 ? -9.792 -12.044 13.289 1.00 11.57 322 PHE A C 1
ATOM 2357 O O . PHE A 1 289 ? -10.894 -12.561 13.016 1.00 12.88 322 PHE A O 1
ATOM 2365 N N . PHE A 1 290 ? -9.257 -11.064 12.557 1.00 11.71 323 PHE A N 1
ATOM 2366 C CA . PHE A 1 290 ? -9.954 -10.530 11.363 1.00 11.03 323 PHE A CA 1
ATOM 2367 C C . PHE A 1 290 ? -9.923 -11.549 10.226 1.00 11.91 323 PHE A C 1
ATOM 2368 O O . PHE A 1 290 ? -8.950 -12.352 10.084 1.00 13.89 323 PHE A O 1
ATOM 2376 N N . ILE A 1 291 ? -10.977 -11.484 9.418 1.00 12.40 324 ILE A N 1
ATOM 2377 C CA . ILE A 1 291 ? -11.292 -12.444 8.326 1.00 12.60 324 ILE A CA 1
ATOM 2378 C C . ILE A 1 291 ? -11.473 -11.647 7.030 1.00 12.47 324 ILE A C 1
ATOM 2379 O O . ILE A 1 291 ? -12.254 -10.653 7.024 1.00 12.87 324 ILE A O 1
ATOM 2384 N N . GLY A 1 292 ? -10.790 -12.061 5.950 1.00 11.57 325 GLY A N 1
ATOM 2385 C CA . GLY A 1 292 ? -10.869 -11.373 4.659 1.00 12.46 325 GLY A CA 1
ATOM 2386 C C . GLY A 1 292 ? -12.054 -11.886 3.843 1.00 12.39 325 GLY A C 1
ATOM 2387 O O . GLY A 1 292 ? -12.736 -12.852 4.241 1.00 10.13 325 GLY A O 1
ATOM 2388 N N . PRO A 1 293 ? -12.289 -11.277 2.657 1.00 11.05 326 PRO A N 1
ATOM 2389 C CA . PRO A 1 293 ? -13.437 -11.646 1.827 1.00 12.08 326 PRO A CA 1
ATOM 2390 C C . PRO A 1 293 ? -13.331 -13.045 1.203 1.00 13.34 326 PRO A C 1
ATOM 2391 O O . PRO A 1 293 ? -14.318 -13.531 0.677 1.00 14.32 326 PRO A O 1
ATOM 2395 N N . ASP A 1 294 ? -12.144 -13.649 1.278 1.00 14.55 327 ASP A N 1
ATOM 2396 C CA . ASP A 1 294 ? -11.880 -15.066 0.896 1.00 14.86 327 ASP A CA 1
ATOM 2397 C C . ASP A 1 294 ? -12.182 -16.037 2.065 1.00 14.42 327 ASP A C 1
ATOM 2398 O O . ASP A 1 294 ? -12.072 -17.269 1.852 1.00 13.39 327 ASP A O 1
ATOM 2403 N N . GLY A 1 295 ? -12.572 -15.540 3.249 1.00 14.17 328 GLY A N 1
ATOM 2404 C CA . GLY A 1 295 ? -12.874 -16.377 4.428 1.00 12.64 328 GLY A CA 1
ATOM 2405 C C . GLY A 1 295 ? -11.620 -16.727 5.218 1.00 13.15 328 GLY A C 1
ATOM 2406 O O . GLY A 1 295 ? -11.705 -17.576 6.151 1.00 14.28 328 GLY A O 1
ATOM 2407 N N . LYS A 1 296 ? -10.461 -16.199 4.816 1.00 13.41 329 LYS A N 1
ATOM 2408 C CA . LYS A 1 296 ? -9.162 -16.612 5.416 1.00 14.18 329 LYS A CA 1
ATOM 2409 C C . LYS A 1 296 ? -8.722 -15.580 6.446 1.00 14.24 329 LYS A C 1
ATOM 2410 O O . LYS A 1 296 ? -9.048 -14.390 6.328 1.00 12.19 329 LYS A O 1
ATOM 2416 N N . PRO A 1 297 ? -7.903 -15.989 7.436 1.00 15.24 330 PRO A N 1
ATOM 2417 C CA . PRO A 1 297 ? -7.317 -15.041 8.364 1.00 15.84 330 PRO A CA 1
ATOM 2418 C C . PRO A 1 297 ? -6.492 -13.981 7.635 1.00 16.21 330 PRO A C 1
ATOM 2419 O O . PRO A 1 297 ? -5.816 -14.301 6.692 1.00 16.69 330 PRO A O 1
ATOM 2423 N N . VAL A 1 298 ? -6.536 -12.720 8.085 1.00 17.67 331 VAL A N 1
ATOM 2424 C CA . VAL A 1 298 ? -5.825 -11.632 7.366 1.00 18.17 331 VAL A CA 1
ATOM 2425 C C . VAL A 1 298 ? -4.360 -11.556 7.821 1.00 17.76 331 VAL A C 1
ATOM 2426 O O . VAL A 1 298 ? -4.057 -11.972 8.947 1.00 20.31 331 VAL A O 1
ATOM 2430 N N . ALA A 1 299 ? -3.465 -11.024 6.985 1.00 17.04 332 ALA A N 1
ATOM 2431 C CA . ALA A 1 299 ? -2.019 -10.917 7.309 1.00 18.10 332 ALA A CA 1
ATOM 2432 C C . ALA A 1 299 ? -1.771 -9.755 8.280 1.00 15.95 332 ALA A C 1
ATOM 2433 O O . ALA A 1 299 ? -0.907 -9.881 9.175 1.00 17.15 332 ALA A O 1
ATOM 2435 N N . LYS A 1 300 ? -2.481 -8.647 8.096 1.00 15.53 333 LYS A N 1
ATOM 2436 C CA . LYS A 1 300 ? -2.265 -7.415 8.894 1.00 16.44 333 LYS A CA 1
ATOM 2437 C C . LYS A 1 300 ? -2.881 -7.621 10.283 1.00 15.31 333 LYS A C 1
ATOM 2438 O O . LYS A 1 300 ? -4.113 -7.511 10.432 1.00 15.01 333 LYS A O 1
ATOM 2444 N N . ASN A 1 301 ? -2.068 -7.958 11.282 1.00 14.49 334 ASN A N 1
ATOM 2445 C CA . ASN A 1 301 ? -2.590 -8.428 12.588 1.00 16.40 334 ASN A CA 1
ATOM 2446 C C . ASN A 1 301 ? -2.020 -7.603 13.751 1.00 15.47 334 ASN A C 1
ATOM 2447 O O . ASN A 1 301 ? -1.863 -8.165 14.862 1.00 14.19 334 ASN A O 1
ATOM 2452 N N . LYS A 1 302 ? -1.745 -6.325 13.512 1.00 14.03 335 LYS A N 1
ATOM 2453 C CA . LYS A 1 302 ? -1.315 -5.373 14.575 1.00 15.75 335 LYS A CA 1
ATOM 2454 C C . LYS A 1 302 ? -2.219 -4.147 14.479 1.00 13.90 335 LYS A C 1
ATOM 2455 O O . LYS A 1 302 ? -2.573 -3.761 13.361 1.00 13.58 335 LYS A O 1
ATOM 2461 N N . ALA A 1 303 ? -2.566 -3.530 15.596 1.00 13.66 336 ALA A N 1
ATOM 2462 C CA . ALA A 1 303 ? -3.374 -2.287 15.620 1.00 13.19 336 ALA A CA 1
ATOM 2463 C C . ALA A 1 303 ? -2.799 -1.228 14.675 1.00 12.98 336 ALA A C 1
ATOM 2464 O O . ALA A 1 303 ? -3.608 -0.548 13.986 1.00 13.63 336 ALA A O 1
ATOM 2466 N N . GLY A 1 304 ? -1.474 -1.046 14.682 1.00 12.63 337 GLY A N 1
ATOM 2467 C CA . GLY A 1 304 ? -0.787 -0.010 13.880 1.00 13.67 337 GLY A CA 1
ATOM 2468 C C . GLY A 1 304 ? -1.140 -0.090 12.399 1.00 13.78 337 GLY A C 1
ATOM 2469 O O . GLY A 1 304 ? -1.092 0.955 11.693 1.00 13.63 337 GLY A O 1
ATOM 2470 N N . ASP A 1 305 ? -1.448 -1.289 11.914 1.00 13.23 338 ASP A N 1
ATOM 2471 C CA . ASP A 1 305 ? -1.782 -1.542 10.495 1.00 13.78 338 ASP A CA 1
ATOM 2472 C C . ASP A 1 305 ? -3.087 -0.860 10.106 1.00 13.43 338 ASP A C 1
ATOM 2473 O O . ASP A 1 305 ? -3.264 -0.677 8.885 1.00 13.19 338 ASP A O 1
ATOM 2478 N N . TYR A 1 306 ? -3.954 -0.518 11.065 1.00 13.12 339 TYR A N 1
ATOM 2479 C CA . TYR A 1 306 ? -5.325 0.011 10.867 1.00 13.25 339 TYR A CA 1
ATOM 2480 C C . TYR A 1 306 ? -5.449 1.481 11.300 1.00 14.56 339 TYR A C 1
ATOM 2481 O O . TYR A 1 306 ? -6.592 2.017 11.298 1.00 14.58 339 TYR A O 1
ATOM 2490 N N . ALA A 1 307 ? -4.333 2.114 11.679 1.00 14.55 340 ALA A N 1
ATOM 2491 C CA . ALA A 1 307 ? -4.265 3.538 12.085 1.00 14.38 340 ALA A CA 1
ATOM 2492 C C . ALA A 1 307 ? -4.837 4.441 10.991 1.00 14.61 340 ALA A C 1
ATOM 2493 O O . ALA A 1 307 ? -5.586 5.394 11.328 1.00 16.04 340 ALA A O 1
ATOM 2495 N N . THR A 1 308 ? -4.497 4.179 9.727 1.00 15.94 341 THR A N 1
ATOM 2496 C CA . THR A 1 308 ? -5.012 4.954 8.573 1.00 14.90 341 THR A CA 1
ATOM 2497 C C . THR A 1 308 ? -6.023 4.122 7.793 1.00 14.01 341 THR A C 1
ATOM 2498 O O . THR A 1 308 ? -5.948 2.868 7.839 1.00 13.63 341 THR A O 1
ATOM 2502 N N . ILE A 1 309 ? -6.902 4.803 7.072 1.00 13.21 342 ILE A N 1
ATOM 2503 C CA . ILE A 1 309 ? -7.857 4.148 6.146 1.00 13.68 342 ILE A CA 1
ATOM 2504 C C . ILE A 1 309 ? -7.046 3.337 5.125 1.00 14.66 342 ILE A C 1
ATOM 2505 O O . ILE A 1 309 ? -7.376 2.147 4.923 1.00 13.38 342 ILE A O 1
ATOM 2510 N N . GLY A 1 310 ? -5.972 3.911 4.585 1.00 14.82 343 GLY A N 1
ATOM 2511 C CA . GLY A 1 310 ? -4.975 3.148 3.798 1.00 15.71 343 GLY A CA 1
ATOM 2512 C C . GLY A 1 310 ? -5.625 2.319 2.713 1.00 14.92 343 GLY A C 1
ATOM 2513 O O . GLY A 1 310 ? -6.488 2.878 1.976 1.00 15.17 343 GLY A O 1
ATOM 2514 N N . ASP A 1 311 ? -5.295 1.023 2.629 1.00 15.98 344 ASP A N 1
ATOM 2515 C CA . ASP A 1 311 ? -5.684 0.137 1.500 1.00 17.22 344 ASP A CA 1
ATOM 2516 C C . ASP A 1 311 ? -7.190 -0.121 1.504 1.00 15.04 344 ASP A C 1
ATOM 2517 O O . ASP A 1 311 ? -7.717 -0.646 0.493 1.00 14.14 344 ASP A O 1
ATOM 2522 N N . PHE A 1 312 ? -7.913 0.238 2.563 1.00 13.29 345 PHE A N 1
ATOM 2523 C CA . PHE A 1 312 ? -9.386 0.102 2.523 1.00 11.98 345 PHE A CA 1
ATOM 2524 C C . PHE A 1 312 ? -9.936 1.049 1.466 1.00 12.50 345 PHE A C 1
ATOM 2525 O O . PHE A 1 312 ? -11.013 0.756 0.932 1.00 12.28 345 PHE A O 1
ATOM 2533 N N . ASP A 1 313 ? -9.255 2.181 1.254 1.00 14.34 346 ASP A N 1
ATOM 2534 C CA . ASP A 1 313 ? -9.429 3.072 0.077 1.00 14.64 346 ASP A CA 1
ATOM 2535 C C . ASP A 1 313 ? -10.860 3.615 0.009 1.00 13.86 346 ASP A C 1
ATOM 2536 O O . ASP A 1 313 ? -11.507 3.499 -1.054 1.00 14.12 346 ASP A O 1
ATOM 2541 N N . TYR A 1 314 ? -11.370 4.143 1.120 1.00 11.60 347 TYR A N 1
ATOM 2542 C CA . TYR A 1 314 ? -12.685 4.817 1.152 1.00 11.63 347 TYR A CA 1
ATOM 2543 C C . TYR A 1 314 ? -12.499 6.227 1.673 1.00 11.88 347 TYR A C 1
ATOM 2544 O O . TYR A 1 314 ? -11.538 6.522 2.448 1.00 12.76 347 TYR A O 1
ATOM 2553 N N . ASN A 1 315 ? -13.471 7.058 1.324 1.00 11.81 348 ASN A N 1
ATOM 2554 C CA . ASN A 1 315 ? -13.678 8.346 2.012 1.00 11.41 348 ASN A CA 1
ATOM 2555 C C . ASN A 1 315 ? -15.164 8.483 2.340 1.00 11.48 348 ASN A C 1
ATOM 2556 O O . ASN A 1 315 ? -15.917 7.559 2.049 1.00 11.30 348 ASN A O 1
ATOM 2561 N N . TYR A 1 316 ? -15.546 9.596 2.955 1.00 11.12 349 TYR A N 1
ATOM 2562 C CA . TYR A 1 316 ? -16.944 9.858 3.383 1.00 12.05 349 TYR A CA 1
ATOM 2563 C C . TYR A 1 316 ? -17.576 11.030 2.642 1.00 12.25 349 TYR A C 1
ATOM 2564 O O . TYR A 1 316 ? -16.956 12.106 2.534 1.00 12.30 349 TYR A O 1
ATOM 2573 N N . GLU A 1 317 ? -18.845 10.884 2.246 1.00 11.62 350 GLU A N 1
ATOM 2574 C CA . GLU A 1 317 ? -19.761 12.037 2.130 1.00 12.24 350 GLU A CA 1
ATOM 2575 C C . GLU A 1 317 ? -19.719 12.738 3.480 1.00 13.11 350 GLU A C 1
ATOM 2576 O O . GLU A 1 317 ? -19.935 12.094 4.520 1.00 13.27 350 GLU A O 1
ATOM 2582 N N . PRO A 1 318 ? -19.443 14.066 3.557 1.00 11.70 351 PRO A N 1
ATOM 2583 C CA . PRO A 1 318 ? -19.346 14.724 4.866 1.00 11.44 351 PRO A CA 1
ATOM 2584 C C . PRO A 1 318 ? -20.689 14.646 5.611 1.00 11.85 351 PRO A C 1
ATOM 2585 O O . PRO A 1 318 ? -21.748 14.658 4.985 1.00 10.89 351 PRO A O 1
ATOM 2589 N N . GLY A 1 319 ? -20.622 14.457 6.922 1.00 11.84 352 GLY A N 1
ATOM 2590 C CA . GLY A 1 319 ? -21.823 14.475 7.780 1.00 12.34 352 GLY A CA 1
ATOM 2591 C C . GLY A 1 319 ? -21.690 15.388 8.969 1.00 12.86 352 GLY A C 1
ATOM 2592 O O . GLY A 1 319 ? -20.772 16.244 8.983 1.00 13.56 352 GLY A O 1
ATOM 2593 N N . SER A 1 320 ? -22.540 15.182 9.975 1.00 14.32 353 SER A N 1
ATOM 2594 C CA . SER A 1 320 ? -22.561 16.006 11.206 1.00 14.63 353 SER A CA 1
ATOM 2595 C C . SER A 1 320 ? -21.161 16.078 11.846 1.00 15.66 353 SER A C 1
ATOM 2596 O O . SER A 1 320 ? -20.538 15.061 12.012 1.00 13.62 353 SER A O 1
ATOM 2599 N N . GLY A 1 321 ? -20.700 17.281 12.204 1.00 15.23 354 GLY A N 1
ATOM 2600 C CA . GLY A 1 321 ? -19.404 17.491 12.888 1.00 17.65 354 GLY A CA 1
ATOM 2601 C C . GLY A 1 321 ? -18.289 17.874 11.919 1.00 20.10 354 GLY A C 1
ATOM 2602 O O . GLY A 1 321 ? -17.189 18.209 12.389 1.00 20.05 354 GLY A O 1
ATOM 2603 N N . GLU A 1 322 ? -18.542 17.831 10.607 1.00 21.88 355 GLU A N 1
ATOM 2604 C CA . GLU A 1 322 ? -17.476 18.061 9.587 1.00 23.42 355 GLU A CA 1
ATOM 2605 C C . GLU A 1 322 ? -16.835 19.448 9.792 1.00 28.34 355 GLU A C 1
ATOM 2606 O O . GLU A 1 322 ? -15.586 19.559 9.696 1.00 28.98 355 GLU A O 1
ATOM 2612 N N . ALA A 1 323 ? -17.656 20.463 10.065 1.00 30.44 356 ALA A N 1
ATOM 2613 C CA . ALA A 1 323 ? -17.230 21.857 10.331 1.00 37.33 356 ALA A CA 1
ATOM 2614 C C . ALA A 1 323 ? -16.818 21.976 11.806 1.00 43.16 356 ALA A C 1
ATOM 2615 O O . ALA A 1 323 ? -17.677 22.329 12.645 1.00 50.77 356 ALA A O 1
ATOM 2617 N N . VAL A 1 324 ? -15.560 21.634 12.114 1.00 46.71 357 VAL A N 1
ATOM 2618 C CA . VAL A 1 324 ? -14.977 21.669 13.492 1.00 46.77 357 VAL A CA 1
ATOM 2619 C C . VAL A 1 324 ? -13.531 22.174 13.400 1.00 50.14 357 VAL A C 1
ATOM 2620 O O . VAL A 1 324 ? -12.962 22.204 12.301 1.00 53.54 357 VAL A O 1
ATOM 2625 N N . SER B 1 2 ? -16.810 5.476 62.309 1.00 32.91 35 SER B N 1
ATOM 2626 C CA . SER B 1 2 ? -17.232 6.312 63.463 1.00 34.76 35 SER B CA 1
ATOM 2627 C C . SER B 1 2 ? -17.176 7.799 63.080 1.00 32.01 35 SER B C 1
ATOM 2628 O O . SER B 1 2 ? -16.112 8.270 62.584 1.00 32.47 35 SER B O 1
ATOM 2631 N N . ALA B 1 3 ? -18.288 8.512 63.266 1.00 29.25 36 ALA B N 1
ATOM 2632 C CA . ALA B 1 3 ? -18.427 9.935 62.868 1.00 27.25 36 ALA B CA 1
ATOM 2633 C C . ALA B 1 3 ? -19.520 10.595 63.687 1.00 24.53 36 ALA B C 1
ATOM 2634 O O . ALA B 1 3 ? -20.454 9.886 64.146 1.00 23.92 36 ALA B O 1
ATOM 2636 N N . LYS B 1 4 ? -19.451 11.918 63.818 1.00 21.25 37 LYS B N 1
ATOM 2637 C CA . LYS B 1 4 ? -20.470 12.693 64.564 1.00 21.49 37 LYS B CA 1
ATOM 2638 C C . LYS B 1 4 ? -21.759 12.777 63.750 1.00 20.75 37 LYS B C 1
ATOM 2639 O O . LYS B 1 4 ? -22.856 12.735 64.361 1.00 22.57 37 LYS B O 1
ATOM 2645 N N . TYR B 1 5 ? -21.664 13.015 62.442 1.00 16.50 38 TYR B N 1
ATOM 2646 C CA . TYR B 1 5 ? -22.849 13.263 61.584 1.00 15.38 38 TYR B CA 1
ATOM 2647 C C . TYR B 1 5 ? -23.131 12.074 60.662 1.00 13.18 38 TYR B C 1
ATOM 2648 O O . TYR B 1 5 ? -22.225 11.321 60.339 1.00 12.12 38 TYR B O 1
ATOM 2657 N N . HIS B 1 6 ? -24.395 11.916 60.262 1.00 13.22 39 HIS B N 1
ATOM 2658 C CA . HIS B 1 6 ? -24.862 10.745 59.482 1.00 14.78 39 HIS B CA 1
ATOM 2659 C C . HIS B 1 6 ? -25.664 11.188 58.265 1.00 13.89 39 HIS B C 1
ATOM 2660 O O . HIS B 1 6 ? -26.751 11.784 58.420 1.00 14.71 39 HIS B O 1
ATOM 2667 N N . ARG B 1 7 ? -25.117 10.893 57.083 1.00 12.81 40 ARG B N 1
ATOM 2668 C CA . ARG B 1 7 ? -25.786 11.176 55.788 1.00 12.16 40 ARG B CA 1
ATOM 2669 C C . ARG B 1 7 ? -26.675 9.970 55.557 1.00 11.28 40 ARG B C 1
ATOM 2670 O O . ARG B 1 7 ? -26.176 8.870 55.252 1.00 11.89 40 ARG B O 1
ATOM 2678 N N . LEU B 1 8 ? -27.971 10.189 55.714 1.00 12.02 41 LEU B N 1
ATOM 2679 C CA . LEU B 1 8 ? -28.985 9.125 55.625 1.00 11.60 41 LEU B CA 1
ATOM 2680 C C . LEU B 1 8 ? -29.550 9.073 54.210 1.00 12.46 41 LEU B C 1
ATOM 2681 O O . LEU B 1 8 ? -29.564 10.054 53.500 1.00 11.60 41 LEU B O 1
ATOM 2686 N N . ASN B 1 9 ? -30.090 7.938 53.847 1.00 12.93 42 ASN B N 1
ATOM 2687 C CA . ASN B 1 9 ? -30.923 7.789 52.634 1.00 13.03 42 ASN B CA 1
ATOM 2688 C C . ASN B 1 9 ? -32.126 8.729 52.760 1.00 13.64 42 ASN B C 1
ATOM 2689 O O . ASN B 1 9 ? -32.729 8.735 53.823 1.00 13.03 42 ASN B O 1
ATOM 2694 N N . LEU B 1 10 ? -32.415 9.587 51.772 1.00 13.20 43 LEU B N 1
ATOM 2695 C CA . LEU B 1 10 ? -33.548 10.545 51.848 1.00 14.45 43 LEU B CA 1
ATOM 2696 C C . LEU B 1 10 ? -34.897 9.832 51.945 1.00 15.18 43 LEU B C 1
ATOM 2697 O O . LEU B 1 10 ? -35.850 10.514 52.336 1.00 15.76 43 LEU B O 1
ATOM 2702 N N . GLN B 1 11 ? -34.966 8.518 51.724 1.00 15.86 44 GLN B N 1
ATOM 2703 C CA . GLN B 1 11 ? -36.201 7.713 51.934 1.00 17.61 44 GLN B CA 1
ATOM 2704 C C . GLN B 1 11 ? -36.275 7.186 53.379 1.00 18.33 44 GLN B C 1
ATOM 2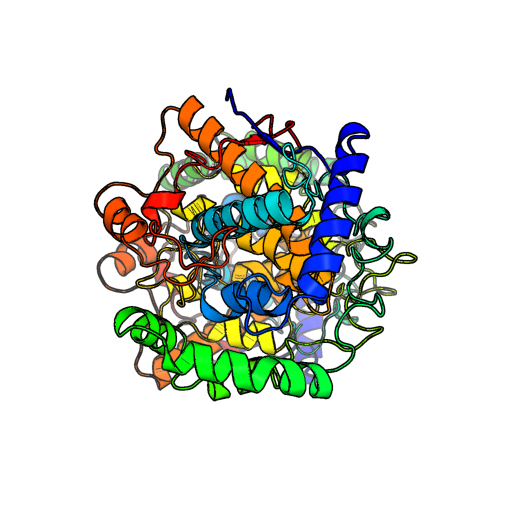705 O O . GLN B 1 11 ? -37.322 6.654 53.751 1.00 21.90 44 GLN B O 1
ATOM 2711 N N . ASN B 1 12 ? -35.201 7.301 54.161 1.00 16.60 45 ASN B N 1
ATOM 2712 C CA . ASN B 1 12 ? -35.185 6.928 55.601 1.00 15.94 45 ASN B CA 1
ATOM 2713 C C . ASN B 1 12 ? -36.176 7.842 56.326 1.00 16.17 45 ASN B C 1
ATOM 2714 O O . ASN B 1 12 ? -36.078 9.065 56.221 1.00 15.42 45 ASN B O 1
ATOM 2719 N N . PRO B 1 13 ? -37.156 7.310 57.109 1.00 16.20 46 PRO B N 1
ATOM 2720 C CA . PRO B 1 13 ? -38.058 8.182 57.863 1.00 16.28 46 PRO B CA 1
ATOM 2721 C C . PRO B 1 13 ? -37.280 9.162 58.764 1.00 14.75 46 PRO B C 1
ATOM 2722 O O . PRO B 1 13 ? -37.730 10.293 58.991 1.00 15.78 46 PRO B O 1
ATOM 2726 N N . ALA B 1 14 ? -36.133 8.737 59.295 1.00 14.22 47 ALA B N 1
ATOM 2727 C CA . ALA B 1 14 ? -35.254 9.567 60.156 1.00 16.09 47 ALA B CA 1
ATOM 2728 C C . ALA B 1 14 ? -34.627 10.735 59.382 1.00 15.79 47 ALA B C 1
ATOM 2729 O O . ALA B 1 14 ? -34.074 11.657 60.049 1.00 16.26 47 ALA B O 1
ATOM 2731 N N . ALA B 1 15 ? -34.635 10.709 58.047 1.00 16.64 48 ALA B N 1
ATOM 2732 C CA . ALA B 1 15 ? -34.110 11.830 57.214 1.00 15.57 48 ALA B CA 1
ATOM 2733 C C . ALA B 1 15 ? -35.154 12.930 57.046 1.00 16.25 48 ALA B C 1
ATOM 2734 O O . ALA B 1 15 ? -34.755 14.050 56.645 1.00 14.21 48 ALA B O 1
ATOM 2736 N N . ALA B 1 16 ? -36.433 12.669 57.292 1.00 16.24 49 ALA B N 1
ATOM 2737 C CA . ALA B 1 16 ? -37.516 13.638 56.994 1.00 18.27 49 ALA B CA 1
ATOM 2738 C C . ALA B 1 16 ? -37.242 14.973 57.699 1.00 18.32 49 ALA B C 1
ATOM 2739 O O . ALA B 1 16 ? -37.311 16.037 57.058 1.00 15.16 49 ALA B O 1
ATOM 2741 N N . PRO B 1 17 ? -36.850 15.000 58.995 1.00 16.79 50 PRO B N 1
ATOM 2742 C CA . PRO B 1 17 ? -36.518 16.262 59.650 1.00 17.43 50 PRO B CA 1
ATOM 2743 C C . PRO B 1 17 ? -35.382 17.034 58.943 1.00 15.77 50 PRO B C 1
ATOM 2744 O O . PRO B 1 17 ? -35.399 18.262 58.969 1.00 17.85 50 PRO B O 1
ATOM 2748 N N . PHE B 1 18 ? -34.379 16.334 58.406 1.00 14.17 51 PHE B N 1
ATOM 2749 C CA . PHE B 1 18 ? -33.244 16.967 57.686 1.00 15.03 51 PHE B CA 1
ATOM 2750 C C . PHE B 1 18 ? -33.770 17.654 56.425 1.00 14.85 51 PHE B C 1
ATOM 2751 O O . PHE B 1 18 ? -33.277 18.748 56.058 1.00 15.04 51 PHE B O 1
ATOM 2759 N N . LEU B 1 19 ? -34.770 17.075 55.759 1.00 14.94 52 LEU B N 1
ATOM 2760 C CA . LEU B 1 19 ? -35.325 17.712 54.535 1.00 15.77 52 LEU B CA 1
ATOM 2761 C C . LEU B 1 19 ? -36.009 19.031 54.931 1.00 14.87 52 LEU B C 1
ATOM 2762 O O . LEU B 1 19 ? -35.869 20.028 54.214 1.00 14.09 52 LEU B O 1
ATOM 2767 N N . GLU B 1 20 ? -36.701 19.063 56.058 1.00 14.76 53 GLU B N 1
ATOM 2768 C CA . GLU B 1 20 ? -37.291 20.330 56.585 1.00 15.71 53 GLU B CA 1
ATOM 2769 C C . GLU B 1 20 ? -36.199 21.344 56.962 1.00 14.45 53 GLU B C 1
ATOM 2770 O O . GLU B 1 20 ? -36.367 22.539 56.651 1.00 15.89 53 GLU B O 1
ATOM 2776 N N . SER B 1 21 ? -35.129 20.910 57.627 1.00 13.96 54 SER B N 1
ATOM 2777 C CA . SER B 1 21 ? -33.984 21.794 57.987 1.00 13.40 54 SER B CA 1
ATOM 2778 C C . SER B 1 21 ? -33.353 22.386 56.723 1.00 13.04 54 SER B C 1
ATOM 2779 O O . SER B 1 21 ? -32.999 23.571 56.705 1.00 13.74 54 SER B O 1
ATOM 2782 N N . TYR B 1 22 ? -33.212 21.565 55.694 1.00 13.24 55 TYR B N 1
ATOM 2783 C CA . TYR B 1 22 ? -32.658 21.989 54.388 1.00 13.54 55 TYR B CA 1
ATOM 2784 C C . TYR B 1 22 ? -33.557 23.087 53.808 1.00 13.95 55 TYR B C 1
ATOM 2785 O O . TYR B 1 22 ? -33.033 24.145 53.386 1.00 13.08 55 TYR B O 1
ATOM 2794 N N . LYS B 1 23 ? -34.875 22.865 53.806 1.00 14.56 56 LYS B N 1
ATOM 2795 C CA . LYS B 1 23 ? -35.840 23.888 53.324 1.00 15.21 56 LYS B CA 1
ATOM 2796 C C . LYS B 1 23 ? -35.635 25.206 54.078 1.00 15.57 56 LYS B C 1
ATOM 2797 O O . LYS B 1 23 ? -35.594 26.271 53.457 1.00 13.96 56 LYS B O 1
ATOM 2803 N N . LYS B 1 24 ? -35.457 25.114 55.393 1.00 16.17 57 LYS B N 1
ATOM 2804 C CA . LYS B 1 24 ? -35.273 26.326 56.214 1.00 16.12 57 LYS B CA 1
ATOM 2805 C C . LYS B 1 24 ? -33.988 27.022 55.770 1.00 14.56 57 LYS B C 1
ATOM 2806 O O . LYS B 1 24 ? -34.057 28.232 55.572 1.00 16.28 57 LYS B O 1
ATOM 2812 N N . ALA B 1 25 ? -32.872 26.296 55.581 1.00 13.72 58 ALA B N 1
ATOM 2813 C CA . ALA B 1 25 ? -31.587 26.910 55.191 1.00 13.83 58 ALA B CA 1
ATOM 2814 C C . ALA B 1 25 ? -31.712 27.517 53.786 1.00 12.55 58 ALA B C 1
ATOM 2815 O O . ALA B 1 25 ? -31.218 28.606 53.556 1.00 11.08 58 ALA B O 1
ATOM 2817 N N . ILE B 1 26 ? -32.369 26.832 52.842 1.00 12.59 59 ILE B N 1
ATOM 2818 C CA . ILE B 1 26 ? -32.567 27.393 51.468 1.00 12.83 59 ILE B CA 1
ATOM 2819 C C . ILE B 1 26 ? -33.305 28.727 51.553 1.00 12.35 59 ILE B C 1
ATOM 2820 O O . ILE B 1 26 ? -32.839 29.712 50.917 1.00 13.45 59 ILE B O 1
ATOM 2825 N N . THR B 1 27 ? -34.422 28.761 52.291 1.00 13.13 60 THR B N 1
ATOM 2826 C CA A THR B 1 27 ? -35.247 29.981 52.457 0.50 12.67 60 THR B CA 1
ATOM 2827 C CA B THR B 1 27 ? -35.234 29.997 52.400 0.50 13.41 60 THR B CA 1
ATOM 2828 C C . THR B 1 27 ? -34.346 31.095 52.976 1.00 13.22 60 THR B C 1
ATOM 2829 O O . THR B 1 27 ? -34.433 32.202 52.470 1.00 13.43 60 THR B O 1
ATOM 2836 N N . VAL B 1 28 ? -33.507 30.766 53.961 1.00 13.14 61 VAL B N 1
ATOM 2837 C CA . VAL B 1 28 ? -32.592 31.765 54.572 1.00 13.05 61 VAL B CA 1
ATOM 2838 C C . VAL B 1 28 ? -31.629 32.255 53.487 1.00 11.83 61 VAL B C 1
ATOM 2839 O O . VAL B 1 28 ? -31.439 33.459 53.316 1.00 13.10 61 VAL B O 1
ATOM 2843 N N . MET B 1 29 ? -31.006 31.336 52.754 1.00 12.56 62 MET B N 1
ATOM 2844 C CA . MET B 1 29 ? -29.923 31.727 51.811 1.00 11.92 62 MET B CA 1
ATOM 2845 C C . MET B 1 29 ? -30.498 32.467 50.601 1.00 11.71 62 MET B C 1
ATOM 2846 O O . MET B 1 29 ? -29.780 33.286 50.001 1.00 11.85 62 MET B O 1
ATOM 2851 N N . LEU B 1 30 ? -31.769 32.244 50.259 1.00 12.20 63 LEU B N 1
ATOM 2852 C CA . LEU B 1 30 ? -32.416 33.014 49.166 1.00 13.07 63 LEU B CA 1
ATOM 2853 C C . LEU B 1 30 ? -32.658 34.440 49.642 1.00 15.84 63 LEU B C 1
ATOM 2854 O O . LEU B 1 30 ? -32.767 35.322 48.801 1.00 15.46 63 LEU B O 1
ATOM 2859 N N . GLN B 1 31 ? -32.723 34.635 50.954 1.00 14.64 64 GLN B N 1
ATOM 2860 C CA . GLN B 1 31 ? -33.076 35.955 51.547 1.00 16.02 64 GLN B CA 1
ATOM 2861 C C . GLN B 1 31 ? -31.820 36.656 52.062 1.00 17.44 64 GLN B C 1
ATOM 2862 O O . GLN B 1 31 ? -31.944 37.860 52.387 1.00 18.65 64 GLN B O 1
ATOM 2868 N N . LEU B 1 32 ? -30.655 36.001 52.084 1.00 15.11 65 LEU B N 1
ATOM 2869 C CA . LEU B 1 32 ? -29.382 36.696 52.389 1.00 15.31 65 LEU B CA 1
ATOM 2870 C C . LEU B 1 32 ? -29.052 37.629 51.233 1.00 14.75 65 LEU B C 1
ATOM 2871 O O . LEU B 1 32 ? -29.360 37.347 50.062 1.00 14.69 65 LEU B O 1
ATOM 2876 N N . PRO B 1 33 ? -28.425 38.792 51.518 1.00 14.02 66 PRO B N 1
ATOM 2877 C CA . PRO B 1 33 ? -28.033 39.698 50.455 1.00 13.88 66 PRO B CA 1
ATOM 2878 C C . PRO B 1 33 ? -26.962 38.964 49.645 1.00 13.93 66 PRO B C 1
ATOM 2879 O O . PRO B 1 33 ? -26.234 38.133 50.192 1.00 13.62 66 PRO B O 1
ATOM 2883 N N . PRO B 1 34 ? -26.856 39.244 48.334 1.00 14.68 67 PRO B N 1
ATOM 2884 C CA . PRO B 1 34 ? -25.842 38.578 47.507 1.00 15.10 67 PRO B CA 1
ATOM 2885 C C . PRO B 1 34 ? -24.403 39.022 47.776 1.00 14.34 67 PRO B C 1
ATOM 2886 O O . PRO B 1 34 ? -23.506 38.483 47.199 1.00 15.53 67 PRO B O 1
ATOM 2890 N N . SER B 1 35 ? -24.209 40.013 48.655 1.00 16.19 68 SER B N 1
ATOM 2891 C CA . SER B 1 35 ? -22.885 40.344 49.233 1.00 15.25 68 SER B CA 1
ATOM 2892 C C . SER B 1 35 ? -22.434 39.223 50.179 1.00 14.90 68 SER B C 1
ATOM 2893 O O . SER B 1 35 ? -21.214 39.149 50.469 1.00 16.38 68 SER B O 1
ATOM 2896 N N . ASP B 1 36 ? -23.371 38.429 50.710 1.00 13.17 69 ASP B N 1
ATOM 2897 C CA . ASP B 1 36 ? -23.046 37.279 51.583 1.00 12.74 69 ASP B CA 1
ATOM 2898 C C . ASP B 1 36 ? -22.692 36.086 50.695 1.00 12.85 69 ASP B C 1
ATOM 2899 O O . ASP B 1 36 ? -23.504 35.722 49.838 1.00 13.02 69 ASP B O 1
ATOM 2904 N N . ALA B 1 37 ? -21.517 35.509 50.888 1.00 13.04 70 ALA B N 1
ATOM 2905 C CA . ALA B 1 37 ? -21.036 34.395 50.046 1.00 13.02 70 ALA B CA 1
ATOM 2906 C C . ALA B 1 37 ? -21.877 33.135 50.317 1.00 11.70 70 ALA B C 1
ATOM 2907 O O . ALA B 1 37 ? -21.716 32.157 49.504 1.00 11.83 70 ALA B O 1
ATOM 2909 N N . ARG B 1 38 ? -22.784 33.146 51.292 1.00 11.25 71 ARG B N 1
ATOM 2910 C CA . ARG B 1 38 ? -23.689 31.994 51.595 1.00 11.38 71 ARG B CA 1
ATOM 2911 C C . ARG B 1 38 ? -25.049 32.260 50.940 1.00 11.46 71 ARG B C 1
ATOM 2912 O O . ARG B 1 38 ? -25.907 31.371 51.002 1.00 11.26 71 ARG B O 1
ATOM 2920 N N . ASN B 1 39 ? -25.222 33.398 50.264 1.00 11.25 72 ASN B N 1
ATOM 2921 C CA . ASN B 1 39 ? -26.432 33.611 49.443 1.00 11.22 72 ASN B CA 1
ATOM 2922 C C . ASN B 1 39 ? -26.534 32.404 48.483 1.00 11.53 72 ASN B C 1
ATOM 2923 O O . ASN B 1 39 ? -25.501 31.898 47.989 1.00 11.92 72 ASN B O 1
ATOM 2928 N N . TRP B 1 40 ? -27.748 31.939 48.227 1.00 12.32 73 TRP B N 1
ATOM 2929 C CA . TRP B 1 40 ? -28.014 30.702 47.446 1.00 11.94 73 TRP B CA 1
ATOM 2930 C C . TRP B 1 40 ? -27.277 30.757 46.100 1.00 11.52 73 TRP B C 1
ATOM 2931 O O . TRP B 1 40 ? -26.608 29.766 45.704 1.00 10.14 73 TRP B O 1
ATOM 2942 N N . TYR B 1 41 ? -27.344 31.895 45.420 1.00 11.86 74 TYR B N 1
ATOM 2943 C CA . TYR B 1 41 ? -26.757 32.094 44.070 1.00 11.93 74 TYR B CA 1
ATOM 2944 C C . TYR B 1 41 ? -25.245 32.277 44.175 1.00 11.65 74 TYR B C 1
ATOM 2945 O O . TYR B 1 41 ? -24.515 31.740 43.345 1.00 12.26 74 TYR B O 1
ATOM 2954 N N . ARG B 1 42 ? -24.776 33.007 45.200 1.00 11.28 75 ARG B N 1
ATOM 2955 C CA . ARG B 1 42 ? -23.311 33.067 45.446 1.00 11.08 75 ARG B CA 1
ATOM 2956 C C . ARG B 1 42 ? -22.779 31.651 45.596 1.00 10.80 75 ARG B C 1
ATOM 2957 O O . ARG B 1 42 ? -21.677 31.357 45.126 1.00 10.80 75 ARG B O 1
ATOM 2965 N N . ASN B 1 43 ? -23.539 30.795 46.273 1.00 11.00 76 ASN B N 1
ATOM 2966 C CA . ASN B 1 43 ? -23.109 29.406 46.529 1.00 11.20 76 ASN B CA 1
ATOM 2967 C C . ASN B 1 43 ? -23.026 28.657 45.198 1.00 10.50 76 ASN B C 1
ATOM 2968 O O . ASN B 1 43 ? -21.958 28.022 44.921 1.00 11.00 76 ASN B O 1
ATOM 2973 N N . ALA B 1 44 ? -24.066 28.759 44.351 1.00 10.06 77 ALA B N 1
ATOM 2974 C CA . ALA B 1 44 ? -24.091 28.097 43.031 1.00 10.76 77 ALA B CA 1
ATOM 2975 C C . ALA B 1 44 ? -22.881 28.544 42.212 1.00 10.70 77 ALA B C 1
ATOM 2976 O O . ALA B 1 44 ? -22.253 27.720 41.525 1.00 10.31 77 ALA B O 1
ATOM 2978 N N . PHE B 1 45 ? -22.545 29.832 42.223 1.00 9.94 78 PHE B N 1
ATOM 2979 C CA . PHE B 1 45 ? -21.440 30.405 41.422 1.00 11.36 78 PHE B CA 1
ATOM 2980 C C . PHE B 1 45 ? -20.078 29.813 41.795 1.00 12.36 78 PHE B C 1
ATOM 2981 O O . PHE B 1 45 ? -19.211 29.788 40.916 1.00 13.46 78 PHE B O 1
ATOM 2989 N N . ILE B 1 46 ? -19.879 29.325 43.017 1.00 13.37 79 ILE B N 1
ATOM 2990 C CA . ILE B 1 46 ? -18.625 28.587 43.357 1.00 14.28 79 ILE B CA 1
ATOM 2991 C C . ILE B 1 46 ? -18.431 27.467 42.326 1.00 13.30 79 ILE B C 1
ATOM 2992 O O . ILE B 1 46 ? -17.292 27.247 41.830 1.00 14.52 79 ILE B O 1
ATOM 2997 N N . HIS B 1 47 ? -19.506 26.754 42.021 1.00 13.93 80 HIS B N 1
ATOM 2998 C CA . HIS B 1 47 ? -19.504 25.600 41.073 1.00 13.85 80 HIS B CA 1
ATOM 2999 C C . HIS B 1 47 ? -19.194 26.104 39.662 1.00 13.51 80 HIS B C 1
ATOM 3000 O O . HIS B 1 47 ? -18.312 25.564 38.977 1.00 13.96 80 HIS B O 1
ATOM 3007 N N . THR B 1 48 ? -19.849 27.179 39.245 1.00 13.32 81 THR B N 1
ATOM 3008 C CA . THR B 1 48 ? -19.614 27.771 37.914 1.00 12.81 81 THR B CA 1
ATOM 3009 C C . THR B 1 48 ? -18.142 28.181 37.748 1.00 12.90 81 THR B C 1
ATOM 3010 O O . THR B 1 48 ? -17.574 27.968 36.665 1.00 12.02 81 THR B O 1
ATOM 3014 N N . LEU B 1 49 ? -17.551 28.753 38.794 1.00 12.27 82 LEU B N 1
ATOM 3015 C CA . LEU B 1 49 ? -16.167 29.266 38.764 1.00 12.81 82 LEU B CA 1
ATOM 3016 C C . LEU B 1 49 ? -15.120 28.167 38.871 1.00 12.63 82 LEU B C 1
ATOM 3017 O O . LEU B 1 49 ? -14.012 28.397 38.354 1.00 13.47 82 LEU B O 1
ATOM 3022 N N . ASP B 1 50 ? -15.399 27.045 39.541 1.00 14.38 83 ASP B N 1
ATOM 3023 C CA . ASP B 1 50 ? -14.281 26.181 39.980 1.00 13.21 83 ASP B CA 1
ATOM 3024 C C . ASP B 1 50 ? -14.522 24.678 39.828 1.00 15.28 83 ASP B C 1
ATOM 3025 O O . ASP B 1 50 ? -13.559 23.953 40.087 1.00 13.60 83 ASP B O 1
ATOM 3030 N N . CYS B 1 51 ? -15.699 24.223 39.415 1.00 15.06 84 CYS B N 1
ATOM 3031 C CA . CYS B 1 51 ? -15.949 22.762 39.454 1.00 17.10 84 CYS B CA 1
ATOM 3032 C C . CYS B 1 51 ? -15.166 22.097 38.327 1.00 14.91 84 CYS B C 1
ATOM 3033 O O . CYS B 1 51 ? -15.016 22.618 37.226 1.00 15.24 84 CYS B O 1
ATOM 3036 N N . PRO B 1 52 ? -14.552 20.938 38.607 1.00 15.02 85 PRO B N 1
ATOM 3037 C CA . PRO B 1 52 ? -13.878 20.162 37.598 1.00 18.16 85 PRO B CA 1
ATOM 3038 C C . PRO B 1 52 ? -14.972 19.299 36.974 1.00 21.59 85 PRO B C 1
ATOM 3039 O O . PRO B 1 52 ? -15.749 18.662 37.721 1.00 26.60 85 PRO B O 1
ATOM 3043 N N . HIS B 1 53 ? -14.987 19.207 35.671 1.00 23.17 86 HIS B N 1
ATOM 3044 C CA . HIS B 1 53 ? -15.789 18.139 35.019 1.00 25.73 86 HIS B CA 1
ATOM 3045 C C . HIS B 1 53 ? -14.856 17.390 34.051 1.00 21.48 86 HIS B C 1
ATOM 3046 O O . HIS B 1 53 ? -13.975 18.017 33.379 1.00 25.19 86 HIS B O 1
ATOM 3053 N N . GLY B 1 54 ? -14.971 16.058 34.036 1.00 21.05 87 GLY B N 1
ATOM 3054 C CA . GLY B 1 54 ? -14.177 15.195 33.154 1.00 17.14 87 GLY B CA 1
ATOM 3055 C C . GLY B 1 54 ? -12.717 15.155 33.551 1.00 14.74 87 GLY B C 1
ATOM 3056 O O . GLY B 1 54 ? -11.862 15.070 32.666 1.00 14.17 87 GLY B O 1
ATOM 3057 N N . ASN B 1 55 ? -12.412 15.074 34.842 1.00 12.93 88 ASN B N 1
ATOM 3058 C CA . ASN B 1 55 ? -11.030 14.704 35.240 1.00 13.16 88 ASN B CA 1
ATOM 3059 C C . ASN B 1 55 ? -11.006 14.152 36.669 1.00 13.31 88 ASN B C 1
ATOM 3060 O O . ASN B 1 55 ? -12.059 14.152 37.383 1.00 13.01 88 ASN B O 1
ATOM 3065 N N . TRP B 1 56 ? -9.821 13.717 37.069 1.00 12.86 89 TRP B N 1
ATOM 3066 C CA . TRP B 1 56 ? -9.534 13.029 38.351 1.00 13.55 89 TRP B CA 1
ATOM 3067 C C . TRP B 1 56 ? -9.793 13.916 39.587 1.00 13.15 89 TRP B C 1
ATOM 3068 O O . TRP B 1 56 ? -9.704 13.402 40.703 1.00 14.38 89 TRP B O 1
ATOM 3079 N N . TRP B 1 57 ? -10.112 15.194 39.412 1.00 13.28 90 TRP B N 1
ATOM 3080 C CA . TRP B 1 57 ? -10.463 16.070 40.555 1.00 12.71 90 TRP B CA 1
ATOM 3081 C C . TRP B 1 57 ? -11.976 16.032 40.811 1.00 12.27 90 TRP B C 1
ATOM 3082 O O . TRP B 1 57 ? -12.394 16.631 41.803 1.00 13.00 90 TRP B O 1
ATOM 3093 N N . PHE B 1 58 ? -12.750 15.364 39.955 1.00 11.69 91 PHE B N 1
ATOM 3094 C CA . PHE B 1 58 ? -14.228 15.235 40.053 1.00 12.86 91 PHE B CA 1
ATOM 3095 C C . PHE B 1 58 ? -14.682 14.919 41.494 1.00 12.23 91 PHE B C 1
ATOM 3096 O O . PHE B 1 58 ? -15.314 15.743 42.128 1.00 11.85 91 PHE B O 1
ATOM 3104 N N . VAL B 1 59 ? -14.385 13.733 42.023 1.00 11.83 92 VAL B N 1
ATOM 3105 C CA . VAL B 1 59 ? -15.015 13.310 43.307 1.00 11.90 92 VAL B CA 1
ATOM 3106 C C . VAL B 1 59 ? -14.485 14.177 44.459 1.00 11.36 92 VAL B C 1
ATOM 3107 O O . VAL B 1 59 ? -15.250 14.439 45.375 1.00 11.28 92 VAL B O 1
ATOM 3111 N N . VAL B 1 60 ? -13.229 14.594 44.404 1.00 12.25 93 VAL B N 1
ATOM 3112 C CA . VAL B 1 60 ? -12.553 15.244 45.564 1.00 12.33 93 VAL B CA 1
ATOM 3113 C C . VAL B 1 60 ? -12.981 16.722 45.666 1.00 11.85 93 VAL B C 1
ATOM 3114 O O . VAL B 1 60 ? -13.299 17.171 46.792 1.00 12.07 93 VAL B O 1
ATOM 3118 N N . TRP B 1 61 ? -13.082 17.432 44.537 1.00 11.31 94 TRP B N 1
ATOM 3119 C CA . TRP B 1 61 ? -13.641 18.803 44.542 1.00 11.58 94 TRP B CA 1
ATOM 3120 C C . TRP B 1 61 ? -15.082 18.731 45.096 1.00 11.48 94 TRP B C 1
ATOM 3121 O O . TRP B 1 61 ? -15.454 19.551 45.975 1.00 11.33 94 TRP B O 1
ATOM 3132 N N . HIS B 1 62 ? -15.880 17.780 44.622 1.00 12.51 95 HIS B N 1
ATOM 3133 C CA . HIS B 1 62 ? -17.310 17.690 45.030 1.00 14.10 95 HIS B CA 1
ATOM 3134 C C . HIS B 1 62 ? -17.418 17.338 46.521 1.00 12.79 95 HIS B C 1
ATOM 3135 O O . HIS B 1 62 ? -18.382 17.791 47.175 1.00 13.11 95 HIS B O 1
ATOM 3142 N N . ARG B 1 63 ? -16.482 16.539 47.047 1.00 12.10 96 ARG B N 1
ATOM 3143 C CA . ARG B 1 63 ? -16.468 16.219 48.503 1.00 12.19 96 ARG B CA 1
ATOM 3144 C C . ARG B 1 63 ? -16.300 17.531 49.269 1.00 12.55 96 ARG B C 1
ATOM 3145 O O . ARG B 1 63 ? -17.070 17.747 50.225 1.00 12.03 96 ARG B O 1
ATOM 3153 N N . GLY B 1 64 ? -15.357 18.367 48.839 1.00 12.38 97 GLY B N 1
ATOM 3154 C CA . GLY B 1 64 ? -15.081 19.660 49.494 1.00 12.19 97 GLY B CA 1
ATOM 3155 C C . GLY B 1 64 ? -16.268 20.601 49.432 1.00 11.47 97 GLY B C 1
ATOM 3156 O O . GLY B 1 64 ? -16.616 21.246 50.443 1.00 11.64 97 GLY B O 1
ATOM 3157 N N . TYR B 1 65 ? -16.873 20.724 48.249 1.00 10.91 98 TYR B N 1
ATOM 3158 C CA . TYR B 1 65 ? -17.983 21.679 48.026 1.00 11.02 98 TYR B CA 1
ATOM 3159 C C . TYR B 1 65 ? -19.213 21.259 48.835 1.00 11.28 98 TYR B C 1
ATOM 3160 O O . TYR B 1 65 ? -19.800 22.090 49.537 1.00 11.11 98 TYR B O 1
ATOM 3169 N N . THR B 1 66 ? -19.575 19.983 48.762 1.00 11.49 99 THR B N 1
ATOM 3170 C CA . THR B 1 66 ? -20.742 19.422 49.500 1.00 11.85 99 THR B CA 1
ATOM 3171 C C . THR B 1 66 ? -20.490 19.537 51.014 1.00 11.10 99 THR B C 1
ATOM 3172 O O . THR B 1 66 ? -21.424 19.819 51.745 1.00 11.62 99 THR B O 1
ATOM 3176 N N . GLY B 1 67 ? -19.267 19.275 51.462 1.00 11.68 100 GLY B N 1
ATOM 3177 C CA . GLY B 1 67 ? -18.890 19.254 52.888 1.00 11.30 100 GLY B CA 1
ATOM 3178 C C . GLY B 1 67 ? -18.959 20.634 53.475 1.00 11.14 100 GLY B C 1
ATOM 3179 O O . GLY B 1 67 ? -19.589 20.829 54.541 1.00 10.53 100 GLY B O 1
ATOM 3180 N N . TRP B 1 68 ? -18.471 21.641 52.755 1.00 11.17 101 TRP B N 1
ATOM 3181 C CA . TRP B 1 68 ? -18.572 23.045 53.223 1.00 10.56 101 TRP B CA 1
ATOM 3182 C C . TRP B 1 68 ? -20.030 23.471 53.191 1.00 10.25 101 TRP B C 1
ATOM 3183 O O . TRP B 1 68 ? -20.493 24.034 54.185 1.00 10.06 101 TRP B O 1
ATOM 3194 N N . PHE B 1 69 ? -20.759 23.220 52.107 1.00 9.66 102 PHE B N 1
ATOM 3195 C CA . PHE B 1 69 ? -22.151 23.685 52.033 1.00 10.32 102 PHE B CA 1
ATOM 3196 C C . PHE B 1 69 ? -23.010 22.988 53.093 1.00 10.04 102 PHE B C 1
ATOM 3197 O O . PHE B 1 69 ? -23.948 23.629 53.631 1.00 11.12 102 PHE B O 1
ATOM 3205 N N . GLU B 1 70 ? -22.700 21.747 53.438 1.00 10.15 103 GLU B N 1
ATOM 3206 C CA . GLU B 1 70 ? -23.396 21.020 54.540 1.00 10.77 103 GLU B CA 1
ATOM 3207 C C . GLU B 1 70 ? -23.266 21.815 55.855 1.00 11.38 103 GLU B C 1
ATOM 3208 O O . GLU B 1 70 ? -24.246 21.888 56.627 1.00 11.53 103 GLU B O 1
ATOM 3214 N N . ARG B 1 71 ? -22.071 22.310 56.148 1.00 12.20 104 ARG B N 1
ATOM 3215 C CA . ARG B 1 71 ? -21.808 23.127 57.372 1.00 12.67 104 ARG B CA 1
ATOM 3216 C C . ARG B 1 71 ? -22.636 24.397 57.306 1.00 12.59 104 ARG B C 1
ATOM 3217 O O . ARG B 1 71 ? -23.212 24.793 58.347 1.00 13.46 104 ARG B O 1
ATOM 3225 N N . THR B 1 72 ? -22.719 25.034 56.148 1.00 12.72 105 THR B N 1
ATOM 3226 C CA . THR B 1 72 ? -23.528 26.255 55.956 1.00 11.85 105 THR B CA 1
ATOM 3227 C C . THR B 1 72 ? -25.015 25.943 56.177 1.00 12.82 105 THR B C 1
ATOM 3228 O O . THR B 1 72 ? -25.678 26.712 56.874 1.00 10.73 105 THR B O 1
ATOM 3232 N N . VAL B 1 73 ? -25.531 24.832 55.637 1.00 11.51 106 VAL B N 1
ATOM 3233 C CA . VAL B 1 73 ? -26.973 24.478 55.810 1.00 12.02 106 VAL B CA 1
ATOM 3234 C C . VAL B 1 73 ? -27.216 24.155 57.301 1.00 12.81 106 VAL B C 1
ATOM 3235 O O . VAL B 1 73 ? -28.262 24.579 57.847 1.00 13.76 106 VAL B O 1
ATOM 3239 N N . ARG B 1 74 ? -26.285 23.443 57.926 1.00 14.04 107 ARG B N 1
ATOM 3240 C CA . ARG B 1 74 ? -26.323 23.103 59.372 1.00 14.48 107 ARG B CA 1
ATOM 3241 C C . ARG B 1 74 ? -26.457 24.401 60.178 1.00 15.78 107 ARG B C 1
ATOM 3242 O O . ARG B 1 74 ? -27.399 24.497 61.014 1.00 17.47 107 ARG B O 1
ATOM 3250 N N . GLU B 1 75 ? -25.572 25.375 59.931 1.00 17.07 108 GLU B N 1
ATOM 3251 C CA . GLU B 1 75 ? -25.564 26.686 60.654 1.00 18.41 108 GLU B CA 1
ATOM 3252 C C . GLU B 1 75 ? -26.875 27.443 60.421 1.00 19.23 108 GLU B C 1
ATOM 3253 O O . GLU B 1 75 ? -27.506 27.903 61.417 1.00 22.77 108 GLU B O 1
ATOM 3259 N N . LEU B 1 76 ? -27.279 27.651 59.170 1.00 16.92 109 LEU B N 1
ATOM 3260 C CA . LEU B 1 76 ? -28.406 28.558 58.850 1.00 16.26 109 LEU B CA 1
ATOM 3261 C C . LEU B 1 76 ? -29.763 27.880 59.092 1.00 17.12 109 LEU B C 1
ATOM 3262 O O . LEU B 1 76 ? -30.755 28.580 59.195 1.00 18.28 109 LEU B O 1
ATOM 3267 N N . SER B 1 77 ? -29.825 26.565 59.147 1.00 15.03 110 SER B N 1
ATOM 3268 C CA . SER B 1 77 ? -31.067 25.824 59.499 1.00 17.08 110 SER B CA 1
ATOM 3269 C C . SER B 1 77 ? -31.318 25.841 61.020 1.00 18.86 110 SER B C 1
ATOM 3270 O O . SER B 1 77 ? -32.455 25.545 61.413 1.00 18.56 110 SER B O 1
ATOM 3273 N N . GLY B 1 78 ? -30.272 26.024 61.829 1.00 17.63 111 GLY B N 1
ATOM 3274 C CA . GLY B 1 78 ? -30.329 25.874 63.303 1.00 19.73 111 GLY B CA 1
ATOM 3275 C C . GLY B 1 78 ? -30.527 24.421 63.710 1.00 18.91 111 GLY B C 1
ATOM 3276 O O . GLY B 1 78 ? -30.992 24.153 64.819 1.00 21.19 111 GLY B O 1
ATOM 3277 N N . ASP B 1 79 ? -30.173 23.480 62.844 1.00 18.08 112 ASP B N 1
ATOM 3278 C CA . ASP B 1 79 ? -30.262 22.028 63.124 1.00 17.69 112 ASP B CA 1
ATOM 3279 C C . ASP B 1 79 ? -28.840 21.533 63.325 1.00 18.98 112 ASP B C 1
ATOM 3280 O O . ASP B 1 79 ? -28.130 21.305 62.348 1.00 18.22 112 ASP B O 1
ATOM 3285 N N . PRO B 1 80 ? -28.375 21.344 64.579 1.00 19.70 113 PRO B N 1
ATOM 3286 C CA . PRO B 1 80 ? -26.956 21.082 64.835 1.00 19.11 113 PRO B CA 1
ATOM 3287 C C . PRO B 1 80 ? -26.535 19.672 64.410 1.00 18.14 113 PRO B C 1
ATOM 3288 O O . PRO B 1 80 ? -25.355 19.408 64.342 1.00 19.10 113 PRO B O 1
ATOM 3292 N N . ASN B 1 81 ? -27.507 18.818 64.075 1.00 17.75 114 ASN B N 1
ATOM 3293 C CA . ASN B 1 81 ? -27.267 17.419 63.624 1.00 17.34 114 ASN B CA 1
ATOM 3294 C C . ASN B 1 81 ? -27.367 17.315 62.095 1.00 16.11 114 ASN B C 1
ATOM 3295 O O . ASN B 1 81 ? -27.228 16.185 61.600 1.00 15.65 114 ASN B O 1
ATOM 3300 N N . PHE B 1 82 ? -27.624 18.411 61.374 1.00 14.53 115 PHE B N 1
ATOM 3301 C CA . PHE B 1 82 ? -27.913 18.324 59.921 1.00 14.46 115 PHE B CA 1
ATOM 3302 C C . PHE B 1 82 ? -26.751 17.622 59.208 1.00 13.69 115 PHE B C 1
ATOM 3303 O O . PHE B 1 82 ? -25.565 17.954 59.447 1.00 13.22 115 PHE B O 1
ATOM 3311 N N . ALA B 1 83 ? -27.085 16.719 58.278 1.00 14.68 116 ALA B N 1
ATOM 3312 C CA . ALA B 1 83 ? -26.152 16.178 57.258 1.00 12.67 116 ALA B CA 1
ATOM 3313 C C . ALA B 1 83 ? -26.988 15.922 56.003 1.00 13.35 116 ALA B C 1
ATOM 3314 O O . ALA B 1 83 ? -28.209 15.658 56.154 1.00 11.82 116 ALA B O 1
ATOM 3316 N N . PHE B 1 84 ? -26.417 16.110 54.812 1.00 11.88 117 PHE B N 1
ATOM 3317 C CA . PHE B 1 84 ? -27.208 15.941 53.564 1.00 11.71 117 PHE B CA 1
ATOM 3318 C C . PHE B 1 84 ? -27.707 14.504 53.390 1.00 11.56 117 PHE B C 1
ATOM 3319 O O . PHE B 1 84 ? -26.942 13.553 53.186 1.00 12.95 117 PHE B O 1
ATOM 3327 N N . PRO B 1 85 ? -29.035 14.265 53.362 1.00 11.99 118 PRO B N 1
ATOM 3328 C CA . PRO B 1 85 ? -29.546 12.970 52.934 1.00 12.17 118 PRO B CA 1
ATOM 3329 C C . PRO B 1 85 ? -29.149 12.711 51.477 1.00 11.47 118 PRO B C 1
ATOM 3330 O O . PRO B 1 85 ? -29.087 13.678 50.679 1.00 11.06 118 PRO B O 1
ATOM 3334 N N . TYR B 1 86 ? -28.883 11.452 51.137 1.00 11.12 119 TYR B N 1
ATOM 3335 C CA . TYR B 1 86 ? -28.458 11.079 49.766 1.00 10.45 119 TYR B CA 1
ATOM 3336 C C . TYR B 1 86 ? -29.653 10.560 48.991 1.00 10.67 119 TYR B C 1
ATOM 3337 O O . TYR B 1 86 ? -30.553 9.907 49.526 1.00 10.31 119 TYR B O 1
ATOM 3346 N N . TRP B 1 87 ? -29.638 10.848 47.700 1.00 11.12 120 TRP B N 1
ATOM 3347 C CA . TRP B 1 87 ? -30.618 10.319 46.726 1.00 12.10 120 TRP B CA 1
ATOM 3348 C C . TRP B 1 87 ? -30.027 9.051 46.128 1.00 11.46 120 TRP B C 1
ATOM 3349 O O . TRP B 1 87 ? -29.098 9.152 45.329 1.00 11.10 120 TRP B O 1
ATOM 3360 N N . ASP B 1 88 ? -30.520 7.895 46.580 1.00 11.76 121 ASP B N 1
ATOM 3361 C CA . ASP B 1 88 ? -30.105 6.575 46.059 1.00 12.09 121 ASP B CA 1
ATOM 3362 C C . ASP B 1 88 ? -30.899 6.325 44.786 1.00 11.91 121 ASP B C 1
ATOM 3363 O O . ASP B 1 88 ? -31.955 5.707 44.856 1.00 12.81 121 ASP B O 1
ATOM 3368 N N . TRP B 1 89 ? -30.428 6.852 43.651 1.00 11.26 122 TRP B N 1
ATOM 3369 C CA . TRP B 1 89 ? -31.237 6.782 42.410 1.00 12.31 122 TRP B CA 1
ATOM 3370 C C . TRP B 1 89 ? -31.305 5.354 41.893 1.00 13.30 122 TRP B C 1
ATOM 3371 O O . TRP B 1 89 ? -32.222 5.048 41.111 1.00 13.31 122 TRP B O 1
ATOM 3382 N N . THR B 1 90 ? -30.359 4.524 42.305 1.00 13.06 123 THR B N 1
ATOM 3383 C CA . THR B 1 90 ? -30.393 3.064 42.016 1.00 13.55 123 THR B CA 1
ATOM 3384 C C . THR B 1 90 ? -31.705 2.505 42.566 1.00 13.66 123 THR B C 1
ATOM 3385 O O . THR B 1 90 ? -32.373 1.758 41.832 1.00 13.98 123 THR B O 1
ATOM 3389 N N . ALA B 1 91 ? -32.054 2.852 43.815 1.00 14.81 124 ALA B N 1
ATOM 3390 C CA . ALA B 1 91 ? -33.316 2.442 44.473 1.00 15.27 124 ALA B CA 1
ATOM 3391 C C . ALA B 1 91 ? -34.494 3.277 43.978 1.00 15.36 124 ALA B C 1
ATOM 3392 O O . ALA B 1 91 ? -35.636 2.756 43.959 1.00 17.40 124 ALA B O 1
ATOM 3394 N N . LEU B 1 92 ? -34.255 4.540 43.635 1.00 14.86 125 LEU B N 1
ATOM 3395 C CA . LEU B 1 92 ? -35.315 5.522 43.313 1.00 15.32 125 LEU B CA 1
ATOM 3396 C C . LEU B 1 92 ? -34.944 6.244 42.008 1.00 14.68 125 LEU B C 1
ATOM 3397 O O . LEU B 1 92 ? -34.453 7.374 42.043 1.00 13.56 125 LEU B O 1
ATOM 3402 N N . PRO B 1 93 ? -35.129 5.598 40.832 1.00 15.86 126 PRO B N 1
ATOM 3403 C CA . PRO B 1 93 ? -34.759 6.193 39.543 1.00 14.55 126 PRO B CA 1
ATOM 3404 C C . PRO B 1 93 ? -35.760 7.232 39.035 1.00 15.20 126 PRO B C 1
ATOM 3405 O O . PRO B 1 93 ? -36.305 7.122 37.943 1.00 14.74 126 PRO B O 1
ATOM 3409 N N . GLN B 1 94 ? -35.929 8.276 39.831 1.00 15.28 127 GLN B N 1
ATOM 3410 C CA . GLN B 1 94 ? -36.882 9.375 39.609 1.00 16.88 127 GLN B CA 1
ATOM 3411 C C . GLN B 1 94 ? -36.480 10.500 40.568 1.00 15.88 127 GLN B C 1
ATOM 3412 O O . GLN B 1 94 ? -35.888 10.215 41.644 1.00 17.58 127 GLN B O 1
ATOM 3418 N N . VAL B 1 95 ? -36.785 11.726 40.197 1.00 16.54 128 VAL B N 1
ATOM 3419 C CA . VAL B 1 95 ? -36.702 12.850 41.153 1.00 15.10 128 VAL B CA 1
ATOM 3420 C C . VAL B 1 95 ? -37.598 12.513 42.337 1.00 15.01 128 VAL B C 1
ATOM 3421 O O . VAL B 1 95 ? -38.757 12.184 42.137 1.00 16.20 128 VAL B O 1
ATOM 3425 N N . PRO B 1 96 ? -37.081 12.514 43.580 1.00 14.59 129 PRO B N 1
ATOM 3426 C CA . PRO B 1 96 ? -37.901 12.167 44.742 1.00 14.75 129 PRO B CA 1
ATOM 3427 C C . PRO B 1 96 ? -39.122 13.083 44.816 1.00 15.51 129 PRO B C 1
ATOM 3428 O O . PRO B 1 96 ? -38.980 14.316 44.628 1.00 15.50 129 PRO B O 1
ATOM 3432 N N . ASP B 1 97 ? -40.297 12.515 45.087 1.00 16.50 130 ASP B N 1
ATOM 3433 C CA . ASP B 1 97 ? -41.512 13.338 45.296 1.00 16.99 130 ASP B CA 1
ATOM 3434 C C . ASP B 1 97 ? -41.231 14.432 46.341 1.00 15.38 130 ASP B C 1
ATOM 3435 O O . ASP B 1 97 ? -41.756 15.532 46.191 1.00 17.70 130 ASP B O 1
ATOM 3440 N N . SER B 1 98 ? -40.429 14.139 47.373 1.00 15.52 131 SER B N 1
ATOM 3441 C CA . SER B 1 98 ? -40.079 15.105 48.449 1.00 16.26 131 SER B CA 1
ATOM 3442 C C . SER B 1 98 ? -39.421 16.367 47.853 1.00 15.96 131 SER B C 1
ATOM 3443 O O . SER B 1 98 ? -39.607 17.449 48.439 1.00 17.08 131 SER B O 1
ATOM 3446 N N . PHE B 1 99 ? -38.658 16.248 46.743 1.00 16.91 132 PHE B N 1
ATOM 3447 C CA . PHE B 1 99 ? -37.968 17.414 46.120 1.00 16.36 132 PHE B CA 1
ATOM 3448 C C . PHE B 1 99 ? -38.905 18.232 45.213 1.00 16.87 132 PHE B C 1
ATOM 3449 O O . PHE B 1 99 ? -38.395 19.167 44.573 1.00 16.17 132 PHE B O 1
ATOM 3457 N N . PHE B 1 100 ? -40.216 17.964 45.197 1.00 15.68 133 PHE B N 1
ATOM 3458 C CA . PHE B 1 100 ? -41.220 18.860 44.563 1.00 16.42 133 PHE B CA 1
ATOM 3459 C C . PHE B 1 100 ? -41.968 19.671 45.641 1.00 18.20 133 PHE B C 1
ATOM 3460 O O . PHE B 1 100 ? -42.851 20.460 45.282 1.00 19.89 133 PHE B O 1
ATOM 3468 N N . ASN B 1 101 ? -41.590 19.544 46.910 1.00 18.94 134 ASN B N 1
ATOM 3469 C CA . ASN B 1 101 ? -42.283 20.232 48.033 1.00 19.37 134 ASN B CA 1
ATOM 3470 C C . ASN B 1 101 ? -41.508 21.494 48.422 1.00 18.05 134 ASN B C 1
ATOM 3471 O O . ASN B 1 101 ? -40.293 21.405 48.727 1.00 17.59 134 ASN B O 1
ATOM 3476 N N . GLY B 1 102 ? -42.211 22.613 48.467 1.00 16.66 135 GLY B N 1
ATOM 3477 C CA . GLY B 1 102 ? -41.691 23.916 48.912 1.00 17.12 135 GLY B CA 1
ATOM 3478 C C . GLY B 1 102 ? -40.440 24.300 48.149 1.00 16.45 135 GLY B C 1
ATOM 3479 O O . GLY B 1 102 ? -40.405 24.068 46.922 1.00 15.39 135 GLY B O 1
ATOM 3480 N N . VAL B 1 103 ? -39.419 24.786 48.853 1.00 15.88 136 VAL B N 1
ATOM 3481 C CA . VAL B 1 103 ? -38.220 25.383 48.195 1.00 15.61 136 VAL B CA 1
ATOM 3482 C C . VAL B 1 103 ? -37.207 24.300 47.818 1.00 14.71 136 VAL B C 1
ATOM 3483 O O . VAL B 1 103 ? -36.154 24.679 47.314 1.00 16.49 136 VAL B O 1
ATOM 3487 N N . LEU B 1 104 ? -37.499 23.021 47.988 1.00 14.83 137 LEU B N 1
ATOM 3488 C CA . LEU B 1 104 ? -36.658 21.947 47.381 1.00 13.67 137 LEU B CA 1
ATOM 3489 C C . LEU B 1 104 ? -36.862 21.951 45.860 1.00 13.24 137 LEU B C 1
ATOM 3490 O O . LEU B 1 104 ? -36.036 21.353 45.145 1.00 14.07 137 LEU B O 1
ATOM 3495 N N . ASP B 1 105 ? -37.977 22.525 45.409 1.00 14.35 138 ASP B N 1
ATOM 3496 C CA . ASP B 1 105 ? -38.327 22.663 43.973 1.00 14.82 138 ASP B CA 1
ATOM 3497 C C . ASP B 1 105 ? -37.835 24.024 43.488 1.00 14.62 138 ASP B C 1
ATOM 3498 O O . ASP B 1 105 ? -38.379 25.042 43.926 1.00 14.34 138 ASP B O 1
ATOM 3503 N N . PRO B 1 106 ? -36.839 24.100 42.565 1.00 15.31 139 PRO B N 1
ATOM 3504 C CA . PRO B 1 106 ? -36.284 25.392 42.154 1.00 15.00 139 PRO B CA 1
ATOM 3505 C C . PRO B 1 106 ? -37.255 26.198 41.270 1.00 15.85 139 PRO B C 1
ATOM 3506 O O . PRO B 1 106 ? -36.961 27.352 40.958 1.00 15.86 139 PRO B O 1
ATOM 3510 N N . ASN B 1 107 ? -38.403 25.612 40.898 1.00 15.89 140 ASN B N 1
ATOM 3511 C CA . ASN B 1 107 ? -39.526 26.392 40.289 1.00 17.75 140 ASN B CA 1
ATOM 3512 C C . ASN B 1 107 ? -40.255 27.193 41.373 1.00 17.15 140 ASN B C 1
ATOM 3513 O O . ASN B 1 107 ? -41.114 27.990 41.026 1.00 18.48 140 ASN B O 1
ATOM 3518 N N . ASN B 1 108 ? -39.959 26.979 42.655 1.00 18.35 141 ASN B N 1
ATOM 3519 C CA . ASN B 1 108 ? -40.705 27.674 43.727 1.00 18.02 141 ASN B CA 1
ATOM 3520 C C . ASN B 1 108 ? -40.505 29.181 43.555 1.00 19.01 141 ASN B C 1
ATOM 3521 O O . ASN B 1 108 ? -39.407 29.631 43.220 1.00 19.15 141 ASN B O 1
ATOM 3526 N N . PRO B 1 109 ? -41.579 30.003 43.708 1.00 19.93 142 PRO B N 1
ATOM 3527 C CA . PRO B 1 109 ? -41.466 31.442 43.473 1.00 18.94 142 PRO B CA 1
ATOM 3528 C C . PRO B 1 109 ? -40.536 32.199 44.438 1.00 18.99 142 PRO B C 1
ATOM 3529 O O . PRO B 1 109 ? -40.290 33.349 44.181 1.00 21.98 142 PRO B O 1
ATOM 3533 N N . ALA B 1 110 ? -40.014 31.561 45.486 1.00 18.92 143 ALA B N 1
ATOM 3534 C CA . ALA B 1 110 ? -38.921 32.087 46.339 1.00 17.15 143 ALA B CA 1
ATOM 3535 C C . ALA B 1 110 ? -37.620 32.230 45.535 1.00 16.66 143 ALA B C 1
ATOM 3536 O O . ALA B 1 110 ? -36.747 33.004 45.969 1.00 17.57 143 ALA B O 1
ATOM 3538 N N . PHE B 1 111 ? -37.465 31.460 44.459 1.00 14.09 144 PHE B N 1
ATOM 3539 C CA . PHE B 1 111 ? -36.276 31.522 43.580 1.00 15.04 144 PHE B CA 1
ATOM 3540 C C . PHE B 1 111 ? -36.403 32.713 42.638 1.00 14.99 144 PHE B C 1
ATOM 3541 O O . PHE B 1 111 ? -37.534 33.104 42.302 1.00 15.79 144 PHE B O 1
ATOM 3549 N N . ILE B 1 112 ? -35.262 33.225 42.176 1.00 15.56 145 ILE B N 1
ATOM 3550 C CA . ILE B 1 112 ? -35.232 34.301 41.139 1.00 16.70 145 ILE B CA 1
ATOM 3551 C C . ILE B 1 112 ? -35.835 33.738 39.845 1.00 17.06 145 ILE B C 1
ATOM 3552 O O . ILE B 1 112 ? -35.454 32.618 39.422 1.00 17.53 145 ILE B O 1
ATOM 3557 N N . ALA B 1 113 ? -36.783 34.450 39.231 1.00 17.02 146 ALA B N 1
ATOM 3558 C CA . ALA B 1 113 ? -37.649 33.902 38.159 1.00 19.34 146 ALA B CA 1
ATOM 3559 C C . ALA B 1 113 ? -37.037 34.050 36.754 1.00 20.09 146 ALA B C 1
ATOM 3560 O O . ALA B 1 113 ? -37.477 33.324 35.837 1.00 19.61 146 ALA B O 1
ATOM 3562 N N . SER B 1 114 ? -36.084 34.966 36.552 1.00 22.33 147 SER B N 1
ATOM 3563 C CA . SER B 1 114 ? -35.572 35.280 35.195 1.00 22.99 147 SER B CA 1
ATOM 3564 C C . SER B 1 114 ? -34.089 35.647 35.236 1.00 18.39 147 SER B C 1
ATOM 3565 O O . SER B 1 114 ? -33.621 36.094 36.314 1.00 16.99 147 SER B O 1
ATOM 3568 N N . TYR B 1 115 ? -33.415 35.500 34.107 1.00 19.27 148 TYR B N 1
ATOM 3569 C CA . TYR B 1 115 ? -31.980 35.857 33.926 1.00 19.76 148 TYR B CA 1
ATOM 3570 C C . TYR B 1 115 ? -31.802 37.354 34.224 1.00 19.53 148 TYR B C 1
ATOM 3571 O O . TYR B 1 115 ? -30.830 37.740 34.915 1.00 17.48 148 TYR B O 1
ATOM 3580 N N . ASN B 1 116 ? -32.719 38.190 33.734 1.00 21.90 149 ASN B N 1
ATOM 3581 C CA . ASN B 1 116 ? -32.626 39.665 33.902 1.00 21.43 149 ASN B CA 1
ATOM 3582 C C . ASN B 1 116 ? -32.558 40.002 35.387 1.00 21.32 149 ASN B C 1
ATOM 3583 O O . ASN B 1 116 ? -31.681 40.780 35.766 1.00 20.89 149 ASN B O 1
ATOM 3588 N N . GLU B 1 117 ? -33.432 39.434 36.222 1.00 20.14 150 GLU B N 1
ATOM 3589 C CA . GLU B 1 117 ? -33.385 39.697 37.678 1.00 20.95 150 GLU B CA 1
ATOM 3590 C C . GLU B 1 117 ? -32.116 39.092 38.297 1.00 17.82 150 GLU B C 1
ATOM 3591 O O . GLU B 1 117 ? -31.555 39.694 39.225 1.00 17.09 150 GLU B O 1
ATOM 3597 N N . PHE B 1 118 ? -31.725 37.897 37.866 1.00 16.34 151 PHE B N 1
ATOM 3598 C CA . PHE B 1 118 ? -30.519 37.205 38.378 1.00 15.34 151 PHE B CA 1
ATOM 3599 C C . PHE B 1 118 ? -29.308 38.111 38.158 1.00 13.71 151 PHE B C 1
ATOM 3600 O O . PHE B 1 118 ? -28.548 38.366 39.084 1.00 13.23 151 PHE B O 1
ATOM 3608 N N . TYR B 1 119 ? -29.161 38.622 36.944 1.00 14.15 152 TYR B N 1
ATOM 3609 C CA . TYR B 1 119 ? -28.032 39.523 36.600 1.00 14.32 152 TYR B CA 1
ATOM 3610 C C . TYR B 1 119 ? -28.110 40.809 37.416 1.00 15.35 152 TYR B C 1
ATOM 3611 O O . TYR B 1 119 ? -27.096 41.257 37.986 1.00 14.57 152 TYR B O 1
ATOM 3620 N N . SER B 1 120 ? -29.309 41.363 37.555 1.00 16.35 153 SER B N 1
ATOM 3621 C CA . SER B 1 120 ? -29.527 42.610 38.319 1.00 20.75 153 SER B CA 1
ATOM 3622 C C . SER B 1 120 ? -29.066 42.414 39.771 1.00 18.75 153 SER B C 1
ATOM 3623 O O . SER B 1 120 ? -28.401 43.330 40.315 1.00 18.51 153 SER B O 1
ATOM 3626 N N . GLN B 1 121 ? -29.384 41.267 40.386 1.00 17.02 154 GLN B N 1
ATOM 3627 C CA . GLN B 1 121 ? -29.067 41.012 41.811 1.00 16.66 154 GLN B CA 1
ATOM 3628 C C . GLN B 1 121 ? -27.589 40.640 41.949 1.00 13.97 154 GLN B C 1
ATOM 3629 O O . GLN B 1 121 ? -27.018 40.986 42.991 1.00 14.05 154 GLN B O 1
ATOM 3635 N N . LEU B 1 122 ? -27.025 39.825 41.033 1.00 13.99 155 LEU B N 1
ATOM 3636 C CA . LEU B 1 122 ? -25.690 39.192 41.247 1.00 12.11 155 LEU B CA 1
ATOM 3637 C C . LEU B 1 122 ? -24.550 39.956 40.560 1.00 12.92 155 LEU B C 1
ATOM 3638 O O . LEU B 1 122 ? -23.415 39.773 41.029 1.00 12.81 155 LEU B O 1
ATOM 3643 N N . SER B 1 123 ? -24.817 40.875 39.621 1.00 13.53 156 SER B N 1
ATOM 3644 C CA . SER B 1 123 ? -23.736 41.513 38.832 1.00 12.91 156 SER B CA 1
ATOM 3645 C C . SER B 1 123 ? -22.802 42.322 39.752 1.00 12.20 156 SER B C 1
ATOM 3646 O O . SER B 1 123 ? -21.598 42.164 39.612 1.00 12.96 156 SER B O 1
ATOM 3649 N N . ASN B 1 124 ? -23.303 43.218 40.609 1.00 13.50 157 ASN B N 1
ATOM 3650 C CA . ASN B 1 124 ? -22.399 44.058 41.433 1.00 16.11 157 ASN B CA 1
ATOM 3651 C C . ASN B 1 124 ? -21.590 43.191 42.401 1.00 14.54 157 ASN B C 1
ATOM 3652 O O . ASN B 1 124 ? -20.360 43.310 42.426 1.00 13.59 157 ASN B O 1
ATOM 3657 N N . PRO B 1 125 ? -22.206 42.275 43.187 1.00 15.16 158 PRO B N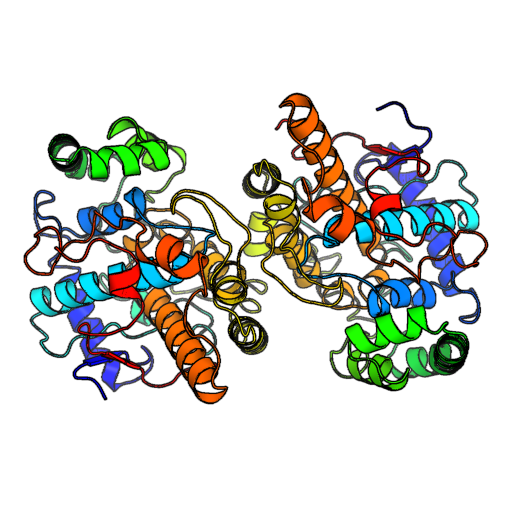 1
ATOM 3658 C CA . PRO B 1 125 ? -21.439 41.374 44.043 1.00 13.93 158 PRO B CA 1
ATOM 3659 C C . PRO B 1 125 ? -20.373 40.564 43.297 1.00 13.38 158 PRO B C 1
ATOM 3660 O O . PRO B 1 125 ? -19.300 40.402 43.817 1.00 12.51 158 PRO B O 1
ATOM 3664 N N . MET B 1 126 ? -20.705 40.006 42.121 1.00 12.96 159 MET B N 1
ATOM 3665 C CA . MET B 1 126 ? -19.748 39.147 41.402 1.00 13.37 159 MET B CA 1
ATOM 3666 C C . MET B 1 126 ? -18.607 40.008 40.867 1.00 13.44 159 MET B C 1
ATOM 3667 O O . MET B 1 126 ? -17.475 39.496 40.817 1.00 13.95 159 MET B O 1
ATOM 3672 N N . SER B 1 127 ? -18.885 41.265 40.493 1.00 15.64 160 SER B N 1
ATOM 3673 C CA . SER B 1 127 ? -17.845 42.218 40.063 1.00 15.78 160 SER B CA 1
ATOM 3674 C C . SER B 1 127 ? -16.925 42.556 41.247 1.00 15.02 160 SER B C 1
ATOM 3675 O O . SER B 1 127 ? -15.690 42.512 41.072 1.00 16.65 160 SER B O 1
ATOM 3678 N N . ALA B 1 128 ? -17.488 42.891 42.402 1.00 16.31 161 ALA B N 1
ATOM 3679 C CA . ALA B 1 128 ? -16.717 43.122 43.645 1.00 17.28 161 ALA B CA 1
ATOM 3680 C C . ALA B 1 128 ? -15.902 41.873 43.980 1.00 18.06 161 ALA B C 1
ATOM 3681 O O . ALA B 1 128 ? -14.702 42.016 44.303 1.00 19.33 161 ALA B O 1
ATOM 3683 N N . LEU B 1 129 ? -16.508 40.694 43.873 1.00 17.32 162 LEU B N 1
ATOM 3684 C CA . LEU B 1 129 ? -15.766 39.438 44.130 1.00 17.96 162 LEU B CA 1
ATOM 3685 C C . LEU B 1 129 ? -14.570 39.365 43.176 1.00 16.61 162 LEU B C 1
ATOM 3686 O O . LEU B 1 129 ? -13.434 39.186 43.666 1.00 16.90 162 LEU B O 1
ATOM 3691 N N . TRP B 1 130 ? -14.810 39.490 41.869 1.00 16.55 163 TRP B N 1
ATOM 3692 C CA . TRP B 1 130 ? -13.726 39.450 40.857 1.00 18.22 163 TRP B CA 1
ATOM 3693 C C . TRP B 1 130 ? -12.580 40.384 41.272 1.00 17.81 163 TRP B C 1
ATOM 3694 O O . TRP B 1 130 ? -11.421 39.951 41.257 1.00 18.03 163 TRP B O 1
ATOM 3705 N N . ASN B 1 131 ? -12.883 41.639 41.604 1.00 17.81 164 ASN B N 1
ATOM 3706 C CA . ASN B 1 131 ? -11.841 42.665 41.868 1.00 20.27 164 ASN B CA 1
ATOM 3707 C C . ASN B 1 131 ? -11.049 42.305 43.134 1.00 19.98 164 ASN B C 1
ATOM 3708 O O . ASN B 1 131 ? -9.961 42.849 43.303 1.00 21.62 164 ASN B O 1
ATOM 3713 N N . SER B 1 132 ? -11.584 41.450 44.001 1.00 19.13 165 SER B N 1
ATOM 3714 C CA . SER B 1 132 ? -10.929 41.011 45.257 1.00 19.35 165 SER B CA 1
ATOM 3715 C C . SER B 1 132 ? -10.031 39.786 45.024 1.00 18.19 165 SER B C 1
ATOM 3716 O O . SER B 1 132 ? -9.375 39.359 46.010 1.00 20.06 165 SER B O 1
ATOM 3719 N N . PHE B 1 133 ? -10.068 39.156 43.848 1.00 16.48 166 PHE B N 1
ATOM 3720 C CA . PHE B 1 133 ? -9.345 37.880 43.628 1.00 17.21 166 PHE B CA 1
ATOM 3721 C C . PHE B 1 133 ? -7.838 38.117 43.737 1.00 18.50 166 PHE B C 1
ATOM 3722 O O . PHE B 1 133 ? -7.328 39.181 43.302 1.00 18.38 166 PHE B O 1
ATOM 3730 N N . SER B 1 134 ? -7.148 37.119 44.260 1.00 18.18 167 SER B N 1
ATOM 3731 C CA . SER B 1 134 ? -5.669 37.036 44.340 1.00 20.07 167 SER B CA 1
ATOM 3732 C C . SER B 1 134 ? -5.092 36.718 42.964 1.00 20.56 167 SER B C 1
ATOM 3733 O O . SER B 1 134 ? -5.855 36.316 42.051 1.00 17.79 167 SER B O 1
ATOM 3736 N N . THR B 1 135 ? -3.785 36.900 42.800 1.00 20.73 168 THR B N 1
ATOM 3737 C CA . THR B 1 135 ? -3.054 36.475 41.579 1.00 21.34 168 THR B CA 1
ATOM 3738 C C . THR B 1 135 ? -3.387 35.001 41.333 1.00 19.09 168 THR B C 1
ATOM 3739 O O . THR B 1 135 ? -3.705 34.655 40.194 1.00 19.41 168 THR B O 1
ATOM 3743 N N . ALA B 1 136 ? -3.291 34.166 42.365 1.00 20.34 169 ALA B N 1
ATOM 3744 C CA . ALA B 1 136 ? -3.546 32.707 42.248 1.00 19.74 169 ALA B CA 1
ATOM 3745 C C . ALA B 1 136 ? -4.995 32.447 41.778 1.00 17.93 169 ALA B C 1
ATOM 3746 O O . ALA B 1 136 ? -5.183 31.614 40.886 1.00 16.79 169 ALA B O 1
ATOM 3748 N N . GLN B 1 137 ? -5.985 33.153 42.331 1.00 17.43 170 GLN B N 1
ATOM 3749 C CA . GLN B 1 137 ? -7.405 32.962 41.908 1.00 17.14 170 GLN B CA 1
ATOM 3750 C C . GLN B 1 137 ? -7.571 33.433 40.458 1.00 15.84 170 GLN B C 1
ATOM 3751 O O . GLN B 1 137 ? -8.291 32.782 39.711 1.00 14.96 170 GLN B O 1
ATOM 3757 N N . LEU B 1 138 ? -6.908 34.527 40.042 1.00 15.22 171 LEU B N 1
ATOM 3758 C CA . LEU B 1 138 ? -7.015 35.021 38.644 1.00 15.73 171 LEU B CA 1
ATOM 3759 C C . LEU B 1 138 ? -6.378 34.023 37.659 1.00 15.55 171 LEU B C 1
ATOM 3760 O O . LEU B 1 138 ? -6.893 33.892 36.520 1.00 15.72 171 LEU B O 1
ATOM 3765 N N . GLN B 1 139 ? -5.319 33.330 38.071 1.00 17.30 172 GLN B N 1
ATOM 3766 C CA . GLN B 1 139 ? -4.708 32.243 37.263 1.00 19.41 172 GLN B CA 1
ATOM 3767 C C . GLN B 1 139 ? -5.737 31.120 37.080 1.00 17.90 172 GLN B C 1
ATOM 3768 O O . GLN B 1 139 ? -5.844 30.632 35.956 1.00 16.19 172 GLN B O 1
ATOM 3774 N N . GLN B 1 140 ? -6.477 30.739 38.127 1.00 15.79 173 GLN B N 1
ATOM 3775 C CA . GLN B 1 140 ? -7.511 29.677 37.989 1.00 16.66 173 GLN B CA 1
ATOM 3776 C C . GLN B 1 140 ? -8.561 30.168 36.992 1.00 15.32 173 GLN B C 1
ATOM 3777 O O . GLN B 1 140 ? -8.990 29.404 36.137 1.00 14.19 173 GLN B O 1
ATOM 3783 N N . MET B 1 141 ? -8.937 31.437 37.068 1.00 14.85 174 MET B N 1
ATOM 3784 C CA . MET B 1 141 ? -9.954 31.997 36.158 1.00 15.95 174 MET B CA 1
ATOM 3785 C C . MET B 1 141 ? -9.433 31.916 34.719 1.00 16.16 174 MET B C 1
ATOM 3786 O O . MET B 1 141 ? -10.216 31.475 33.823 1.00 15.40 174 MET B O 1
ATOM 3791 N N . ARG B 1 142 ? -8.159 32.260 34.515 1.00 17.70 175 ARG B N 1
ATOM 3792 C CA . ARG B 1 142 ? -7.506 32.221 33.178 1.00 20.70 175 ARG B CA 1
ATOM 3793 C C . ARG B 1 142 ? -7.465 30.776 32.662 1.00 19.33 175 ARG B C 1
ATOM 3794 O O . ARG B 1 142 ? -7.782 30.574 31.463 1.00 17.58 175 ARG B O 1
ATOM 3802 N N . ASN B 1 143 ? -7.133 29.815 33.520 1.00 18.86 176 ASN B N 1
ATOM 3803 C CA . ASN B 1 143 ? -7.165 28.357 33.177 1.00 19.00 176 ASN B CA 1
ATOM 3804 C C . ASN B 1 143 ? -8.542 27.951 32.634 1.00 18.83 176 ASN B C 1
ATOM 3805 O O . ASN B 1 143 ? -8.618 27.032 31.772 1.00 19.52 176 ASN B O 1
ATOM 3810 N N . ARG B 1 144 ? -9.599 28.587 33.129 1.00 19.22 177 ARG B N 1
ATOM 3811 C CA . ARG B 1 144 ? -11.007 28.252 32.802 1.00 17.75 177 ARG B CA 1
ATOM 3812 C C . ARG B 1 144 ? -11.493 29.070 31.601 1.00 17.06 177 ARG B C 1
ATOM 3813 O O . ARG B 1 144 ? -12.655 28.884 31.223 1.00 17.19 177 ARG B O 1
ATOM 3821 N N . GLY B 1 145 ? -10.670 29.977 31.056 1.00 15.89 178 GLY B N 1
ATOM 3822 C CA . GLY B 1 145 ? -11.045 30.844 29.926 1.00 17.25 178 GLY B CA 1
ATOM 3823 C C . GLY B 1 145 ? -11.777 32.110 30.376 1.00 17.80 178 GLY B C 1
ATOM 3824 O O . GLY B 1 145 ? -12.384 32.770 29.540 1.00 17.94 178 GLY B O 1
ATOM 3825 N N . PHE B 1 146 ? -11.701 32.496 31.645 1.00 17.01 179 PHE B N 1
ATOM 3826 C CA . PHE B 1 146 ? -12.369 33.716 32.165 1.00 17.11 179 PHE B CA 1
ATOM 3827 C C . PHE B 1 146 ? -11.314 34.798 32.378 1.00 17.05 179 PHE B C 1
ATOM 3828 O O . PHE B 1 146 ? -10.494 34.668 33.292 1.00 17.99 179 PHE B O 1
ATOM 3836 N N . GLN B 1 147 ? -11.340 35.830 31.531 1.00 19.21 180 GLN B N 1
ATOM 3837 C CA . GLN B 1 147 ? -10.428 37.007 31.619 1.00 20.67 180 GLN B CA 1
ATOM 3838 C C . GLN B 1 147 ? -11.108 38.148 32.382 1.00 19.06 180 GLN B C 1
ATOM 3839 O O . GLN B 1 147 ? -10.429 39.099 32.825 1.00 19.41 180 GLN B O 1
ATOM 3845 N N . SER B 1 148 ? -12.415 38.043 32.584 1.00 16.77 181 SER B N 1
ATOM 3846 C CA . SER B 1 148 ? -13.238 39.072 33.231 1.00 15.89 181 SER B CA 1
ATOM 3847 C C . SER B 1 148 ? -14.492 38.418 33.791 1.00 14.53 181 SER B C 1
ATOM 3848 O O . SER B 1 148 ? -14.899 37.357 33.238 1.00 13.70 181 SER B O 1
ATOM 3851 N N . VAL B 1 149 ? -15.116 39.026 34.785 1.00 13.54 182 VAL B N 1
ATOM 3852 C CA . VAL B 1 149 ? -16.423 38.541 35.292 1.00 12.85 182 VAL B CA 1
ATOM 3853 C C . VAL B 1 149 ? -17.404 38.480 34.112 1.00 12.12 182 VAL B C 1
ATOM 3854 O O . VAL B 1 149 ? -18.314 37.678 34.115 1.00 11.89 182 VAL B O 1
ATOM 3858 N N . ASN B 1 150 ? -17.251 39.325 33.106 1.00 10.80 183 ASN B N 1
ATOM 3859 C CA . ASN B 1 150 ? -18.235 39.350 31.983 1.00 11.16 183 ASN B CA 1
ATOM 3860 C C . ASN B 1 150 ? -18.101 38.123 31.094 1.00 11.25 183 ASN B C 1
ATOM 3861 O O . ASN B 1 150 ? -19.084 37.818 30.355 1.00 11.89 183 ASN B O 1
ATOM 3866 N N . ASP B 1 151 ? -16.948 37.438 31.123 1.00 11.12 184 ASP B N 1
ATOM 3867 C CA . ASP B 1 151 ? -16.778 36.134 30.434 1.00 11.70 184 ASP B CA 1
ATOM 3868 C C . ASP B 1 151 ? -17.626 35.089 31.160 1.00 11.01 184 ASP B C 1
ATOM 3869 O O . ASP B 1 151 ? -18.189 34.172 30.504 1.00 12.22 184 ASP B O 1
ATOM 3874 N N . VAL B 1 152 ? -17.719 35.228 32.486 1.00 11.52 185 VAL B N 1
ATOM 3875 C CA . VAL B 1 152 ? -18.554 34.291 33.293 1.00 11.71 185 VAL B CA 1
ATOM 3876 C C . VAL B 1 152 ? -20.010 34.549 32.878 1.00 11.60 185 VAL B C 1
ATOM 3877 O O . VAL B 1 152 ? -20.703 33.620 32.511 1.00 12.72 185 VAL B O 1
ATOM 3881 N N . TRP B 1 153 ? -20.426 35.806 32.815 1.00 10.62 186 TRP B N 1
ATOM 3882 C CA . TRP B 1 153 ? -21.823 36.134 32.449 1.00 11.10 186 TRP B CA 1
ATOM 3883 C C . TRP B 1 153 ? -22.106 35.710 31.003 1.00 11.58 186 TRP B C 1
ATOM 3884 O O . TRP B 1 153 ? -23.242 35.353 30.716 1.00 13.00 186 TRP B O 1
ATOM 3895 N N . GLN B 1 154 ? -21.126 35.818 30.096 1.00 12.06 187 GLN B N 1
ATOM 3896 C CA . GLN B 1 154 ? -21.329 35.392 28.689 1.00 11.97 187 GLN B CA 1
ATOM 3897 C C . GLN B 1 154 ? -21.692 33.889 28.698 1.00 12.10 187 GLN B C 1
ATOM 3898 O O . GLN B 1 154 ? -22.666 33.474 28.011 1.00 13.18 187 GLN B O 1
ATOM 3904 N N . ALA B 1 155 ? -20.940 33.084 29.433 1.00 12.29 188 ALA B N 1
ATOM 3905 C CA . ALA B 1 155 ? -21.165 31.621 29.530 1.00 12.98 188 ALA B CA 1
ATOM 3906 C C . ALA B 1 155 ? -22.540 31.326 30.164 1.00 12.58 188 ALA B C 1
ATOM 3907 O O . ALA B 1 155 ? -23.257 30.480 29.656 1.00 13.65 188 ALA B O 1
ATOM 3909 N N . VAL B 1 156 ? -22.921 32.063 31.202 1.00 13.17 189 VAL B N 1
ATOM 3910 C CA . VAL B 1 156 ? -24.241 31.915 31.886 1.00 13.01 189 VAL B CA 1
ATOM 3911 C C . VAL B 1 156 ? -25.340 32.224 30.879 1.00 14.46 189 VAL B C 1
ATOM 3912 O O . VAL B 1 156 ? -26.263 31.450 30.727 1.00 13.22 189 VAL B O 1
ATOM 3916 N N . ARG B 1 157 ? -25.246 33.371 30.205 1.00 14.47 190 ARG B N 1
ATOM 3917 C CA . ARG B 1 157 ? -26.372 33.875 29.388 1.00 16.21 190 ARG B CA 1
ATOM 3918 C C . ARG B 1 157 ? -26.521 32.998 28.152 1.00 15.82 190 ARG B C 1
ATOM 3919 O O . ARG B 1 157 ? -27.679 32.648 27.781 1.00 16.22 190 ARG B O 1
ATOM 3927 N N . ASP B 1 158 ? -25.392 32.630 27.541 1.00 15.20 191 ASP B N 1
ATOM 3928 C CA . ASP B 1 158 ? -25.375 32.097 26.158 1.00 15.82 191 ASP B CA 1
ATOM 3929 C C . ASP B 1 158 ? -25.512 30.573 26.135 1.00 16.37 191 ASP B C 1
ATOM 3930 O O . ASP B 1 158 ? -25.902 30.042 25.091 1.00 18.29 191 ASP B O 1
ATOM 3935 N N . SER B 1 159 ? -25.220 29.888 27.245 1.00 15.61 192 SER B N 1
ATOM 3936 C CA . SER B 1 159 ? -25.227 28.403 27.305 1.00 17.50 192 SER B CA 1
ATOM 3937 C C . SER B 1 159 ? -26.625 27.850 27.017 1.00 16.95 192 SER B C 1
ATOM 3938 O O . SER B 1 159 ? -26.749 27.086 26.065 1.00 19.45 192 SER B O 1
ATOM 3941 N N . PRO B 1 160 ? -27.740 28.188 27.712 1.00 16.95 193 PRO B N 1
ATOM 3942 C CA . PRO B 1 160 ? -27.775 29.010 28.902 1.00 16.00 193 PRO B CA 1
ATOM 3943 C C . PRO B 1 160 ? -27.619 28.163 30.170 1.00 14.06 193 PRO B C 1
ATOM 3944 O O . PRO B 1 160 ? -27.857 26.952 30.158 1.00 14.04 193 PRO B O 1
ATOM 3948 N N . MET B 1 161 ? -27.187 28.810 31.250 1.00 14.38 194 MET B N 1
ATOM 3949 C CA . MET B 1 161 ? -27.052 28.150 32.568 1.00 13.84 194 MET B CA 1
ATOM 3950 C C . MET B 1 161 ? -28.246 28.481 33.464 1.00 13.19 194 MET B C 1
ATOM 3951 O O . MET B 1 161 ? -28.466 27.750 34.434 1.00 12.65 194 MET B O 1
ATOM 3956 N N . PHE B 1 162 ? -28.917 29.622 33.236 1.00 11.74 195 PHE B N 1
ATOM 3957 C CA . PHE B 1 162 ? -30.069 30.064 34.051 1.00 13.44 195 PHE B CA 1
ATOM 3958 C C . PHE B 1 162 ? -31.378 29.697 33.346 1.00 13.72 195 PHE B C 1
ATOM 3959 O O . PHE B 1 162 ? -31.523 29.932 32.126 1.00 15.69 195 PHE B O 1
ATOM 3967 N N . PHE B 1 163 ? -32.339 29.198 34.122 1.00 15.43 196 PHE B N 1
ATOM 3968 C CA . PHE B 1 163 ? -33.643 28.730 33.594 1.00 15.15 196 PHE B CA 1
ATOM 3969 C C . PHE B 1 163 ? -34.750 29.461 34.335 1.00 15.75 196 PHE B C 1
ATOM 3970 O O . PHE B 1 163 ? -34.713 29.596 35.553 1.00 14.47 196 PHE B O 1
ATOM 3978 N N . PRO B 1 164 ? -35.763 29.957 33.606 1.00 17.67 197 PRO B N 1
ATOM 3979 C CA . PRO B 1 164 ? -36.832 30.737 34.211 1.00 18.71 197 PRO B CA 1
ATOM 3980 C C . PRO B 1 164 ? -37.848 29.872 34.967 1.00 16.87 197 PRO B C 1
ATOM 3981 O O . PRO B 1 164 ? -37.883 28.670 34.770 1.00 19.04 197 PRO B O 1
ATOM 3985 N N . ARG B 1 165 ? -38.654 30.505 35.813 1.00 18.68 198 ARG B N 1
ATOM 3986 C CA . ARG B 1 165 ? -39.715 29.814 36.587 1.00 18.61 198 ARG B CA 1
ATOM 3987 C C . ARG B 1 165 ? -40.575 28.995 35.619 1.00 18.57 198 ARG B C 1
ATOM 3988 O O . ARG B 1 165 ? -41.010 29.566 34.586 1.00 17.68 198 ARG B O 1
ATOM 3996 N N . GLY B 1 166 ? -40.795 27.725 35.959 1.00 19.42 199 GLY B N 1
ATOM 3997 C CA . GLY B 1 166 ? -41.552 26.740 35.155 1.00 20.23 199 GLY B CA 1
ATOM 3998 C C . GLY B 1 166 ? -40.619 25.817 34.381 1.00 19.24 199 GLY B C 1
ATOM 3999 O O . GLY B 1 166 ? -41.020 24.718 34.105 1.00 22.90 199 GLY B O 1
ATOM 4000 N N . ARG B 1 167 ? -39.373 26.222 34.139 1.00 20.81 200 ARG B N 1
ATOM 4001 C CA . ARG B 1 167 ? -38.365 25.446 33.357 1.00 21.93 200 ARG B CA 1
ATOM 4002 C C . ARG B 1 167 ? -37.132 25.097 34.212 1.00 18.83 200 ARG B C 1
ATOM 4003 O O . ARG B 1 167 ? -36.103 24.724 33.638 1.00 19.35 200 ARG B O 1
ATOM 4011 N N . ALA B 1 168 ? -37.213 25.197 35.540 1.00 18.64 201 ALA B N 1
ATOM 4012 C CA . ALA B 1 168 ? -36.045 25.044 36.444 1.00 18.27 201 ALA B CA 1
ATOM 4013 C C . ALA B 1 168 ? -35.557 23.589 36.406 1.00 18.09 201 ALA B C 1
ATOM 4014 O O . ALA B 1 168 ? -34.366 23.356 36.671 1.00 18.41 201 ALA B O 1
ATOM 4016 N N . ARG B 1 169 ? -36.457 22.670 36.062 1.00 18.22 202 ARG B N 1
ATOM 4017 C CA . ARG B 1 169 ? -36.192 21.246 35.760 1.00 16.98 202 ARG B CA 1
ATOM 4018 C C . ARG B 1 169 ? -37.019 20.884 34.522 1.00 18.06 202 ARG B C 1
ATOM 4019 O O . ARG B 1 169 ? -38.030 21.568 34.267 1.00 19.67 202 ARG B O 1
ATOM 4027 N N . THR B 1 170 ? -36.632 19.827 33.816 1.00 17.43 203 THR B N 1
ATOM 4028 C CA . THR B 1 170 ? -37.459 19.219 32.742 1.00 19.54 203 THR B CA 1
ATOM 4029 C C . THR B 1 170 ? -38.400 18.184 33.377 1.00 18.63 203 THR B C 1
ATOM 4030 O O . THR B 1 170 ? -39.608 18.239 33.077 1.00 19.75 203 THR B O 1
ATOM 4034 N N . LEU B 1 171 ? -37.893 17.356 34.294 1.00 17.56 204 LEU B N 1
ATOM 4035 C CA . LEU B 1 171 ? -38.735 16.332 34.968 1.00 17.81 204 LEU B CA 1
ATOM 4036 C C . LEU B 1 171 ? -39.697 17.044 35.906 1.00 19.28 204 LEU B C 1
ATOM 4037 O O . LEU B 1 171 ? -39.346 18.129 36.428 1.00 17.78 204 LEU B O 1
ATOM 4042 N N . THR B 1 172 ? -40.885 16.471 36.096 1.00 19.66 205 THR B N 1
ATOM 4043 C CA . THR B 1 172 ? -41.972 17.102 36.881 1.00 19.64 205 THR B CA 1
ATOM 4044 C C . THR B 1 172 ? -42.463 16.147 37.962 1.00 19.07 205 THR B C 1
ATOM 4045 O O . THR B 1 172 ? -42.138 14.958 37.911 1.00 17.86 205 THR B O 1
ATOM 4049 N N . ARG B 1 173 ? -43.263 16.662 38.884 1.00 20.35 206 ARG B N 1
ATOM 4050 C CA . ARG B 1 173 ? -43.904 15.844 39.934 1.00 22.50 206 ARG B CA 1
ATOM 4051 C C . ARG B 1 173 ? -44.708 14.727 39.262 1.00 21.73 206 ARG B C 1
ATOM 4052 O O . ARG B 1 173 ? -44.680 13.616 39.771 1.00 21.20 206 ARG B O 1
ATOM 4060 N N . GLN B 1 174 ? -45.426 15.032 38.188 1.00 22.07 207 GLN B N 1
ATOM 4061 C CA . GLN B 1 174 ? -46.321 14.050 37.527 1.00 24.32 207 GLN B CA 1
ATOM 4062 C C . GLN B 1 174 ? -45.469 13.036 36.768 1.00 21.46 207 GLN B C 1
ATOM 4063 O O . GLN B 1 174 ? -45.852 11.859 36.738 1.00 22.56 207 GLN B O 1
ATOM 4069 N N . ASN B 1 175 ? -44.376 13.489 36.155 1.00 21.16 208 ASN B N 1
ATOM 4070 C CA . ASN B 1 175 ? -43.486 12.637 35.322 1.00 20.76 208 ASN B CA 1
ATOM 4071 C C . ASN B 1 175 ? -42.055 12.796 35.821 1.00 18.55 208 ASN B C 1
ATOM 4072 O O . ASN B 1 175 ? -41.251 13.479 35.192 1.00 22.06 208 ASN B O 1
ATOM 4077 N N . PRO B 1 176 ? -41.713 12.218 36.994 1.00 17.25 209 PRO B N 1
ATOM 4078 C CA . PRO B 1 176 ? -40.399 12.417 37.606 1.00 17.29 209 PRO B CA 1
ATOM 4079 C C . PRO B 1 176 ? -39.345 11.382 37.210 1.00 16.13 209 PRO B C 1
ATOM 4080 O O . PRO B 1 176 ? -38.242 11.505 37.639 1.00 15.76 209 PRO B O 1
ATOM 4084 N N . GLY B 1 177 ? -39.760 10.369 36.444 1.00 16.31 210 GLY B N 1
ATOM 4085 C CA . GLY B 1 177 ? -38.981 9.166 36.161 1.00 14.96 210 GLY B CA 1
ATOM 4086 C C . GLY B 1 177 ? -37.875 9.412 35.141 1.00 13.91 210 GLY B C 1
ATOM 4087 O O . GLY B 1 177 ? -38.034 10.220 34.187 1.00 15.31 210 GLY B O 1
ATOM 4088 N N . PHE B 1 178 ? -36.763 8.723 35.332 1.00 14.02 211 PHE B N 1
ATOM 4089 C CA . PHE B 1 178 ? -35.650 8.741 34.363 1.00 13.19 211 PHE B CA 1
ATOM 4090 C C . PHE B 1 178 ? -36.081 8.004 33.102 1.00 13.96 211 PHE B C 1
ATOM 4091 O O . PHE B 1 178 ? -36.835 7.012 33.184 1.00 15.44 211 PHE B O 1
ATOM 4099 N N . ASP B 1 179 ? -35.441 8.367 32.001 1.00 15.01 212 ASP B N 1
ATOM 4100 C CA . ASP B 1 179 ? -35.611 7.633 30.730 1.00 15.26 212 ASP B CA 1
ATOM 4101 C C . ASP B 1 179 ? -34.821 6.318 30.808 1.00 15.27 212 ASP B C 1
ATOM 4102 O O . ASP B 1 179 ? -34.098 6.071 31.783 1.00 14.97 212 ASP B O 1
ATOM 4107 N N . ALA B 1 180 ? -34.963 5.456 29.811 1.00 16.13 213 ALA B N 1
ATOM 4108 C CA . ALA B 1 180 ? -34.342 4.120 29.816 1.00 17.92 213 ALA B CA 1
ATOM 4109 C C . ALA B 1 180 ? -32.815 4.217 29.964 1.00 15.84 213 ALA B C 1
ATOM 4110 O O . ALA B 1 180 ? -32.237 3.390 30.698 1.00 14.35 213 ALA B O 1
ATOM 4112 N N . THR B 1 181 ? -32.169 5.150 29.274 1.00 14.80 214 THR B N 1
ATOM 4113 C CA . THR B 1 181 ? -30.689 5.273 29.298 1.00 13.97 214 THR B CA 1
ATOM 4114 C C . THR B 1 181 ? -30.209 5.639 30.706 1.00 13.31 214 THR B C 1
ATOM 4115 O O . THR B 1 181 ? -29.214 5.059 31.170 1.00 12.66 214 THR B O 1
ATOM 4119 N N . THR B 1 182 ? -30.878 6.598 31.326 1.00 13.62 215 THR B N 1
ATOM 4120 C CA . THR B 1 182 ? -30.494 7.060 32.692 1.00 12.35 215 THR B CA 1
ATOM 4121 C C . THR B 1 182 ? -30.830 5.956 33.712 1.00 13.09 215 THR B C 1
ATOM 4122 O O . THR B 1 182 ? -30.041 5.794 34.694 1.00 14.68 215 THR B O 1
ATOM 4126 N N . ARG B 1 183 ? -31.937 5.224 33.548 1.00 13.23 216 ARG B N 1
ATOM 4127 C CA . ARG B 1 183 ? -32.233 4.044 34.415 1.00 14.39 216 ARG B CA 1
ATOM 4128 C C . ARG B 1 183 ? -31.069 3.040 34.328 1.00 13.55 216 ARG B C 1
ATOM 4129 O O . ARG B 1 183 ? -30.640 2.538 35.375 1.00 14.69 216 ARG B O 1
ATOM 4137 N N . ARG B 1 184 ? -30.562 2.744 33.128 1.00 13.35 217 ARG B N 1
ATOM 4138 C CA A ARG B 1 184 ? -29.385 1.850 32.993 0.50 14.19 217 ARG B CA 1
ATOM 4139 C CA B ARG B 1 184 ? -29.372 1.858 32.946 0.50 14.33 217 ARG B CA 1
ATOM 4140 C C . ARG B 1 184 ? -28.160 2.465 33.681 1.00 13.75 217 ARG B C 1
ATOM 4141 O O . ARG B 1 184 ? -27.416 1.726 34.295 1.00 14.98 217 ARG B O 1
ATOM 4156 N N . ALA B 1 185 ? -27.972 3.778 33.588 1.00 13.88 218 ALA B N 1
ATOM 4157 C CA . ALA B 1 185 ? -26.787 4.465 34.157 1.00 13.83 218 ALA B CA 1
ATOM 4158 C C . ALA B 1 185 ? -26.767 4.369 35.681 1.00 13.74 218 ALA B C 1
ATOM 4159 O O . ALA B 1 185 ? -25.664 4.368 36.251 1.00 14.88 218 ALA B O 1
ATOM 4161 N N . VAL B 1 186 ? -27.933 4.297 36.324 1.00 13.52 219 VAL B N 1
ATOM 4162 C CA . VAL B 1 186 ? -28.045 4.234 37.813 1.00 13.66 219 VAL B CA 1
ATOM 4163 C C . VAL B 1 186 ? -28.313 2.803 38.261 1.00 14.51 219 VAL B C 1
ATOM 4164 O O . VAL B 1 186 ? -28.355 2.569 39.479 1.00 15.11 219 VAL B O 1
ATOM 4168 N N . SER B 1 187 ? -28.458 1.871 37.318 1.00 14.02 220 SER B N 1
ATOM 4169 C CA . SER B 1 187 ? -28.763 0.454 37.643 1.00 13.46 220 SER B CA 1
ATOM 4170 C C . SER B 1 187 ? -27.644 -0.128 38.517 1.00 14.34 220 SER B C 1
ATOM 4171 O O . SER B 1 187 ? -26.454 0.307 38.411 1.00 12.57 220 SER B O 1
ATOM 4174 N N . ILE B 1 188 ? -27.968 -1.169 39.284 1.00 13.06 221 ILE B N 1
ATOM 4175 C CA . ILE B 1 188 ? -26.963 -1.795 40.184 1.00 14.29 221 ILE B CA 1
ATOM 4176 C C . ILE B 1 188 ? -25.816 -2.347 39.330 1.00 13.75 221 ILE B C 1
ATOM 4177 O O . ILE B 1 188 ? -24.669 -2.257 39.789 1.00 14.03 221 ILE B O 1
ATOM 4182 N N . GLY B 1 189 ? -26.091 -2.885 38.127 1.00 13.59 222 GLY B N 1
ATOM 4183 C CA . GLY B 1 189 ? -25.037 -3.377 37.230 1.00 15.18 222 GLY B CA 1
ATOM 4184 C C . GLY B 1 189 ? -24.042 -2.282 36.911 1.00 14.53 222 GLY B C 1
ATOM 4185 O O . GLY B 1 189 ? -22.814 -2.516 37.018 1.00 15.93 222 GLY B O 1
ATOM 4186 N N . THR B 1 190 ? -24.529 -1.086 36.575 1.00 14.68 223 THR B N 1
ATOM 4187 C CA . THR B 1 190 ? -23.619 0.050 36.274 1.00 14.32 223 THR B CA 1
ATOM 4188 C C . THR B 1 190 ? -22.877 0.478 37.546 1.00 14.87 223 THR B C 1
ATOM 4189 O O . THR B 1 190 ? -21.645 0.726 37.452 1.00 15.59 223 THR B O 1
ATOM 4193 N N . ILE B 1 191 ? -23.566 0.521 38.682 1.00 14.47 224 ILE B N 1
ATOM 4194 C CA . ILE B 1 191 ? -22.905 0.902 39.968 1.00 14.81 224 ILE B CA 1
ATOM 4195 C C . ILE B 1 191 ? -21.741 -0.060 40.241 1.00 15.44 224 ILE B C 1
ATOM 4196 O O . ILE B 1 191 ? -20.654 0.388 40.646 1.00 13.63 224 ILE B O 1
ATOM 4201 N N . ARG B 1 192 ? -21.951 -1.366 40.042 1.00 16.43 225 ARG B N 1
ATOM 4202 C CA . ARG B 1 192 ? -20.896 -2.358 40.335 1.00 17.70 225 ARG B CA 1
ATOM 4203 C C . ARG B 1 192 ? -19.723 -2.125 39.394 1.00 16.26 225 ARG B C 1
ATOM 4204 O O . ARG B 1 192 ? -18.569 -2.175 39.861 1.00 15.30 225 ARG B O 1
ATOM 4212 N N . ASN B 1 193 ? -20.011 -1.882 38.123 1.00 16.94 226 ASN B N 1
ATOM 4213 C CA . ASN B 1 193 ? -18.968 -1.572 37.110 1.00 18.05 226 ASN B CA 1
ATOM 4214 C C . ASN B 1 193 ? -18.219 -0.310 37.548 1.00 16.72 226 ASN B C 1
ATOM 4215 O O . ASN B 1 193 ? -16.982 -0.258 37.399 1.00 15.17 226 ASN B O 1
ATOM 4220 N N . ALA B 1 194 ? -18.938 0.678 38.083 1.00 14.57 227 ALA B N 1
ATOM 4221 C CA . ALA B 1 194 ? -18.362 1.971 38.508 1.00 15.52 227 ALA B CA 1
ATOM 4222 C C . ALA B 1 194 ? -17.397 1.757 39.680 1.00 15.63 227 ALA B C 1
ATOM 4223 O O . ALA B 1 194 ? -16.438 2.543 39.810 1.00 14.09 227 ALA B O 1
ATOM 4225 N N . LEU B 1 195 ? -17.672 0.759 40.528 1.00 15.82 228 LEU B N 1
ATOM 4226 C CA . LEU B 1 195 ? -16.890 0.516 41.770 1.00 16.04 228 LEU B CA 1
ATOM 4227 C C . LEU B 1 195 ? -15.752 -0.488 41.496 1.00 15.95 228 LEU B C 1
ATOM 4228 O O . LEU B 1 195 ? -14.831 -0.531 42.313 1.00 16.37 228 LEU B O 1
ATOM 4233 N N . ALA B 1 196 ? -15.835 -1.250 40.405 1.00 16.26 229 ALA B N 1
ATOM 4234 C CA . ALA B 1 196 ? -14.915 -2.350 40.040 1.00 16.67 229 ALA B CA 1
ATOM 4235 C C . ALA B 1 196 ? -13.467 -1.885 39.916 1.00 16.93 229 ALA B C 1
ATOM 4236 O O . ALA B 1 196 ? -12.561 -2.654 40.201 1.00 18.36 229 ALA B O 1
ATOM 4238 N N . PRO B 1 197 ? -13.146 -0.687 39.388 1.00 15.83 230 PRO B N 1
ATOM 4239 C CA . PRO B 1 197 ? -11.743 -0.347 39.179 1.00 15.87 230 PRO B CA 1
ATOM 4240 C C . PRO B 1 197 ? -10.928 -0.416 40.465 1.00 15.73 230 PRO B C 1
ATOM 4241 O O . PRO B 1 197 ? -11.449 -0.108 41.559 1.00 15.81 230 PRO B O 1
ATOM 4245 N N . THR B 1 198 ? -9.655 -0.759 40.315 1.00 16.56 231 THR B N 1
ATOM 4246 C CA . THR B 1 198 ? -8.712 -0.930 41.443 1.00 17.63 231 THR B CA 1
ATOM 4247 C C . THR B 1 198 ? -7.647 0.159 41.438 1.00 17.29 231 THR B C 1
ATOM 4248 O O . THR B 1 198 ? -6.745 0.081 42.300 1.00 19.88 231 THR B O 1
ATOM 4252 N N . ASP B 1 199 ? -7.779 1.193 40.593 1.00 18.66 232 ASP B N 1
ATOM 4253 C CA . ASP B 1 199 ? -6.901 2.394 40.645 1.00 18.43 232 ASP B CA 1
ATOM 4254 C C . ASP B 1 199 ? -7.790 3.642 40.656 1.00 17.55 232 ASP B C 1
ATOM 4255 O O . ASP B 1 199 ? -8.895 3.632 40.038 1.00 17.12 232 ASP B O 1
ATOM 4260 N N . PHE B 1 200 ? -7.329 4.676 41.337 1.00 16.49 233 PHE B N 1
ATOM 4261 C CA . PHE B 1 200 ? -8.082 5.936 41.521 1.00 16.43 233 PHE B CA 1
ATOM 4262 C C . PHE B 1 200 ? -8.485 6.529 40.166 1.00 15.82 233 PHE B C 1
ATOM 4263 O O . PHE B 1 200 ? -9.651 6.948 40.029 1.00 15.41 233 PHE B O 1
ATOM 4271 N N . ILE B 1 201 ? -7.544 6.648 39.227 1.00 15.29 234 ILE B N 1
ATOM 4272 C CA . ILE B 1 201 ? -7.816 7.318 37.927 1.00 14.94 234 ILE B CA 1
ATOM 4273 C C . ILE B 1 201 ? -8.933 6.574 37.215 1.00 13.51 234 ILE B C 1
ATOM 4274 O O . ILE B 1 201 ? -9.822 7.223 36.695 1.00 13.40 234 ILE B O 1
ATOM 4279 N N . THR B 1 202 ? -8.866 5.237 37.110 1.00 13.76 235 THR B N 1
ATOM 4280 C CA . THR B 1 202 ? -9.901 4.507 36.341 1.00 13.78 235 THR B CA 1
ATOM 4281 C C . THR B 1 202 ? -11.253 4.741 37.025 1.00 13.03 235 THR B C 1
ATOM 4282 O O . THR B 1 202 ? -12.280 4.899 36.309 1.00 14.18 235 THR B O 1
ATOM 4286 N N . PHE B 1 203 ? -11.267 4.734 38.348 1.00 14.85 236 PHE B N 1
ATOM 4287 C CA . PHE B 1 203 ? -12.501 4.960 39.136 1.00 13.02 236 PHE B CA 1
ATOM 4288 C C . PHE B 1 203 ? -12.983 6.417 38.961 1.00 13.16 236 PHE B C 1
ATOM 4289 O O . PHE B 1 203 ? -14.203 6.661 38.699 1.00 13.72 236 PHE B O 1
ATOM 4297 N N . GLY B 1 204 ? -12.073 7.385 39.100 1.00 13.65 237 GLY B N 1
ATOM 4298 C CA . GLY B 1 204 ? -12.442 8.797 39.351 1.00 13.63 237 GLY B CA 1
ATOM 4299 C C . GLY B 1 204 ? -12.248 9.741 38.178 1.00 13.77 237 GLY B C 1
ATOM 4300 O O . GLY B 1 204 ? -12.436 10.951 38.382 1.00 13.87 237 GLY B O 1
ATOM 4301 N N . SER B 1 205 ? -11.902 9.237 36.985 1.00 14.02 238 SER B N 1
ATOM 4302 C CA . SER B 1 205 ? -11.741 9.989 35.706 1.00 13.53 238 SER B CA 1
ATOM 4303 C C . SER B 1 205 ? -10.299 10.451 35.513 1.00 13.85 238 SER B C 1
ATOM 4304 O O . SER B 1 205 ? -9.477 10.328 36.450 1.00 12.93 238 SER B O 1
ATOM 4307 N N . GLY B 1 206 ? -9.999 10.904 34.308 1.00 14.13 239 GLY B N 1
ATOM 4308 C CA . GLY B 1 206 ? -8.627 10.990 33.770 1.00 14.52 239 GLY B CA 1
ATOM 4309 C C . GLY B 1 206 ? -7.785 12.079 34.383 1.00 15.20 239 GLY B C 1
ATOM 4310 O O . GLY B 1 206 ? -8.302 13.122 34.805 1.00 15.59 239 GLY B O 1
ATOM 4311 N N . LYS B 1 207 ? -6.486 11.875 34.379 1.00 17.58 240 LYS B N 1
ATOM 4312 C CA . LYS B 1 207 ? -5.484 12.897 34.735 1.00 19.03 240 LYS B CA 1
ATOM 4313 C C . LYS B 1 207 ? -5.471 14.030 33.703 1.00 18.26 240 LYS B C 1
ATOM 4314 O O . LYS B 1 207 ? -5.459 13.762 32.492 1.00 16.80 240 LYS B O 1
ATOM 4320 N N . THR B 1 208 ? -5.469 15.271 34.184 1.00 16.34 241 THR B N 1
ATOM 4321 C CA . THR B 1 208 ? -5.206 16.508 33.395 1.00 17.59 241 THR B CA 1
ATOM 4322 C C . THR B 1 208 ? -4.220 17.386 34.181 1.00 16.16 241 THR B C 1
ATOM 4323 O O . THR B 1 208 ? -3.993 17.084 35.339 1.00 18.10 241 THR B O 1
ATOM 4327 N N . ALA B 1 209 ? -3.655 18.410 33.542 1.00 17.21 242 ALA B N 1
ATOM 4328 C CA . ALA B 1 209 ? -2.676 19.361 34.137 1.00 19.66 242 ALA B CA 1
ATOM 4329 C C . ALA B 1 209 ? -3.375 20.326 35.107 1.00 20.31 242 ALA B C 1
ATOM 4330 O O . ALA B 1 209 ? -2.773 20.679 36.125 1.00 17.72 242 ALA B O 1
ATOM 4332 N N . ASN B 1 210 ? -4.593 20.758 34.793 1.00 19.10 243 ASN B N 1
ATOM 4333 C CA . ASN B 1 210 ? -5.370 21.639 35.704 1.00 19.00 243 ASN B CA 1
ATOM 4334 C C . ASN B 1 210 ? -6.835 21.204 35.703 1.00 17.23 243 ASN B C 1
ATOM 4335 O O . ASN B 1 210 ? -7.283 20.594 34.727 1.00 16.48 243 ASN B O 1
ATOM 4340 N N . HIS B 1 211 ? -7.583 21.560 36.739 1.00 15.90 244 HIS B N 1
ATOM 4341 C CA . HIS B 1 211 ? -8.923 20.970 36.943 1.00 15.34 244 HIS B CA 1
ATOM 4342 C C . HIS B 1 211 ? -9.979 21.604 36.037 1.00 14.16 244 HIS B C 1
ATOM 4343 O O . HIS B 1 211 ? -11.093 21.094 36.082 1.00 13.30 244 HIS B O 1
ATOM 4350 N N . SER B 1 212 ? -9.663 22.633 35.227 1.00 15.15 245 SER B N 1
ATOM 4351 C CA . SER B 1 212 ? -10.626 23.161 34.234 1.00 14.19 245 SER B CA 1
ATOM 4352 C C . SER B 1 212 ? -10.491 22.427 32.901 1.00 14.38 245 SER B C 1
ATOM 4353 O O . SER B 1 212 ? -11.267 22.717 31.987 1.00 14.93 245 SER B O 1
ATOM 4356 N N . GLU B 1 213 ? -9.541 21.502 32.776 1.00 15.64 246 GLU B N 1
ATOM 4357 C CA . GLU B 1 213 ? -9.354 20.739 31.515 1.00 16.25 246 GLU B CA 1
ATOM 4358 C C . GLU B 1 213 ? -10.235 19.484 31.499 1.00 17.28 246 GLU B C 1
ATOM 4359 O O . GLU B 1 213 ? -10.577 18.993 32.561 1.00 16.84 246 GLU B O 1
ATOM 4365 N N . SER B 1 214 ? -10.533 18.985 30.292 1.00 16.53 247 SER B N 1
ATOM 4366 C CA . SER B 1 214 ? -11.308 17.754 30.022 1.00 19.19 247 SER B CA 1
ATOM 4367 C C . SER B 1 214 ? -10.361 16.596 29.742 1.00 18.05 247 SER B C 1
ATOM 4368 O O . SER B 1 214 ? -9.421 16.762 28.936 1.00 17.28 247 SER B O 1
ATOM 4371 N N . ALA B 1 215 ? -10.645 15.429 30.311 1.00 15.11 248 ALA B N 1
ATOM 4372 C CA . ALA B 1 215 ? -9.924 14.171 30.026 1.00 15.17 248 ALA B CA 1
ATOM 4373 C C . ALA B 1 215 ? -10.949 13.069 29.825 1.00 14.25 248 ALA B C 1
ATOM 4374 O O . ALA B 1 215 ? -12.166 13.347 29.888 1.00 13.75 248 ALA B O 1
ATOM 4376 N N . THR B 1 216 ? -10.468 11.861 29.678 1.00 14.97 249 THR B N 1
ATOM 4377 C CA . THR B 1 216 ? -11.325 10.657 29.689 1.00 14.25 249 THR B CA 1
ATOM 4378 C C . THR B 1 216 ? -12.018 10.571 31.053 1.00 13.42 249 THR B C 1
ATOM 4379 O O . THR B 1 216 ? -11.544 11.204 32.037 1.00 15.13 249 THR B O 1
ATOM 4383 N N . GLN B 1 217 ? -13.123 9.847 31.097 1.00 14.04 250 GLN B N 1
ATOM 4384 C CA . GLN B 1 217 ? -14.016 9.795 32.266 1.00 14.54 250 GLN B CA 1
ATOM 4385 C C . GLN B 1 217 ? -14.180 8.350 32.721 1.00 13.94 250 GLN B C 1
ATOM 4386 O O . GLN B 1 217 ? -14.210 7.441 31.901 1.00 14.25 250 GLN B O 1
ATOM 4392 N N . GLY B 1 218 ? -14.228 8.171 34.033 1.00 14.01 251 GLY B N 1
ATOM 4393 C CA . GLY B 1 218 ? -14.628 6.918 34.667 1.00 13.33 251 GLY B CA 1
ATOM 4394 C C . GLY B 1 218 ? -16.126 6.696 34.506 1.00 13.79 251 GLY B C 1
ATOM 4395 O O . GLY B 1 218 ? -16.857 7.610 34.115 1.00 12.71 251 GLY B O 1
ATOM 4396 N N . ILE B 1 219 ? -16.586 5.494 34.827 1.00 14.48 252 ILE B N 1
ATOM 4397 C CA . ILE B 1 219 ? -18.044 5.172 34.754 1.00 15.84 252 ILE B CA 1
ATOM 4398 C C . ILE B 1 219 ? -18.847 6.042 35.725 1.00 14.71 252 ILE B C 1
ATOM 4399 O O . ILE B 1 219 ? -19.959 6.489 35.353 1.00 13.67 252 ILE B O 1
ATOM 4404 N N . LEU B 1 220 ? -18.323 6.269 36.917 1.00 13.64 253 LEU B N 1
ATOM 4405 C CA . LEU B 1 220 ? -19.079 6.991 37.972 1.00 13.51 253 LEU B CA 1
ATOM 4406 C C . LEU B 1 220 ? -19.453 8.360 37.406 1.00 13.58 253 LEU B C 1
ATOM 4407 O O . LEU B 1 220 ? -20.627 8.784 37.525 1.00 13.74 253 LEU B O 1
ATOM 4412 N N . GLU B 1 221 ? -18.484 9.029 36.799 1.00 12.68 254 GLU B N 1
ATOM 4413 C CA . GLU B 1 221 ? -18.739 10.404 36.317 1.00 13.31 254 GLU B CA 1
ATOM 4414 C C . GLU B 1 221 ? -19.612 10.312 35.057 1.00 13.30 254 GLU B C 1
ATOM 4415 O O . GLU B 1 221 ? -20.613 11.026 34.971 1.00 13.71 254 GLU B O 1
ATOM 4421 N N . SER B 1 222 ? -19.223 9.480 34.093 1.00 15.07 255 SER B N 1
ATOM 4422 C CA . SER B 1 222 ? -19.789 9.523 32.727 1.00 15.30 255 SER B CA 1
ATOM 4423 C C . SER B 1 222 ? -21.214 8.959 32.711 1.00 15.71 255 SER B C 1
ATOM 4424 O O . SER B 1 222 ? -22.005 9.371 31.834 1.00 18.44 255 SER B O 1
ATOM 4427 N N . GLN B 1 223 ? -21.530 7.953 33.535 1.00 15.76 256 GLN B N 1
ATOM 4428 C CA . GLN B 1 223 ? -22.880 7.339 33.452 1.00 16.71 256 GLN B CA 1
ATOM 4429 C C . GLN B 1 223 ? -23.809 7.939 34.510 1.00 16.15 256 GLN B C 1
ATOM 4430 O O . GLN B 1 223 ? -24.572 8.862 34.197 1.00 13.28 256 GLN B O 1
ATOM 4436 N N . PRO B 1 224 ? -23.835 7.458 35.775 1.00 15.92 257 PRO B N 1
ATOM 4437 C CA . PRO B 1 224 ? -24.852 7.929 36.717 1.00 15.44 257 PRO B CA 1
ATOM 4438 C C . PRO B 1 224 ? -24.792 9.434 36.983 1.00 15.35 257 PRO B C 1
ATOM 4439 O O . PRO B 1 224 ? -25.836 10.096 36.977 1.00 15.20 257 PRO B O 1
ATOM 4443 N N . HIS B 1 225 ? -23.599 9.975 37.222 1.00 14.72 258 HIS B N 1
ATOM 4444 C CA . HIS B 1 225 ? -23.459 11.418 37.534 1.00 13.89 258 HIS B CA 1
ATOM 4445 C C . HIS B 1 225 ? -23.986 12.266 36.373 1.00 14.20 258 HIS B C 1
ATOM 4446 O O . HIS B 1 225 ? -24.888 13.076 36.615 1.00 13.77 258 HIS B O 1
ATOM 4453 N N . ASN B 1 226 ? -23.386 12.127 35.194 1.00 14.29 259 ASN B N 1
ATOM 4454 C CA . ASN B 1 226 ? -23.687 13.013 34.035 1.00 14.74 259 ASN B CA 1
ATOM 4455 C C . ASN B 1 226 ? -25.136 12.764 33.589 1.00 13.51 259 ASN B C 1
ATOM 4456 O O . ASN B 1 226 ? -25.826 13.742 33.297 1.00 12.81 259 ASN B O 1
ATOM 4461 N N . ASN B 1 227 ? -25.602 11.512 33.547 1.00 13.30 260 ASN B N 1
ATOM 4462 C CA . ASN B 1 227 ? -26.922 11.201 32.934 1.00 12.50 260 ASN B CA 1
ATOM 4463 C C . ASN B 1 227 ? -28.039 11.678 33.866 1.00 11.74 260 ASN B C 1
ATOM 4464 O O . ASN B 1 227 ? -29.068 12.172 33.371 1.00 11.06 260 ASN B O 1
ATOM 4469 N N . VAL B 1 228 ? -27.851 11.601 35.179 1.00 10.95 261 VAL B N 1
ATOM 4470 C CA . VAL B 1 228 ? -28.866 12.114 36.134 1.00 11.30 261 VAL B CA 1
ATOM 4471 C C . VAL B 1 228 ? -28.959 13.630 35.941 1.00 11.25 261 VAL B C 1
ATOM 4472 O O . VAL B 1 228 ? -30.083 14.149 35.913 1.00 11.54 261 VAL B O 1
ATOM 4476 N N . HIS B 1 229 ? -27.825 14.334 35.865 1.00 12.14 262 HIS B N 1
ATOM 4477 C CA . HIS B 1 229 ? -27.785 15.808 35.653 1.00 13.04 262 HIS B CA 1
ATOM 4478 C C . HIS B 1 229 ? -28.651 16.139 34.439 1.00 12.99 262 HIS B C 1
ATOM 4479 O O . HIS B 1 229 ? -29.552 16.987 34.506 1.00 15.09 262 HIS B O 1
ATOM 4486 N N . ASN B 1 230 ? -28.371 15.455 33.347 1.00 14.02 263 ASN B N 1
ATOM 4487 C CA . ASN B 1 230 ? -28.942 15.830 32.039 1.00 15.86 263 ASN B CA 1
ATOM 4488 C C . ASN B 1 230 ? -30.419 15.435 32.016 1.00 14.85 263 ASN B C 1
ATOM 4489 O O . ASN B 1 230 ? -31.195 16.165 31.441 1.00 14.15 263 ASN B O 1
ATOM 4494 N N . ASN B 1 231 ? -30.793 14.327 32.638 1.00 14.67 264 ASN B N 1
ATOM 4495 C CA . ASN B 1 231 ? -32.188 13.820 32.545 1.00 15.37 264 ASN B CA 1
ATOM 4496 C C . ASN B 1 231 ? -33.078 14.775 33.339 1.00 14.23 264 ASN B C 1
ATOM 4497 O O . ASN B 1 231 ? -34.250 15.020 32.951 1.00 14.11 264 ASN B O 1
ATOM 4502 N N . ILE B 1 232 ? -32.574 15.288 34.467 1.00 14.33 265 ILE B N 1
ATOM 4503 C CA . ILE B 1 232 ? -33.368 16.243 35.290 1.00 12.80 265 ILE B CA 1
ATOM 4504 C C . ILE B 1 232 ? -33.686 17.472 34.443 1.00 13.14 265 ILE B C 1
ATOM 4505 O O . ILE B 1 232 ? -34.812 17.936 34.518 1.00 14.18 265 ILE B O 1
ATOM 4510 N N . GLY B 1 233 ? -32.704 17.973 33.706 1.00 14.17 266 GLY B N 1
ATOM 4511 C CA . GLY B 1 233 ? -32.869 19.160 32.843 1.00 12.81 266 GLY B CA 1
ATOM 4512 C C . GLY B 1 233 ? -32.843 20.462 33.605 1.00 12.02 266 GLY B C 1
ATOM 4513 O O . GLY B 1 233 ? -32.663 20.437 34.857 1.00 13.52 266 GLY B O 1
ATOM 4514 N N . GLY B 1 234 ? -33.001 21.569 32.883 1.00 13.21 267 GLY B N 1
ATOM 4515 C CA . GLY B 1 234 ? -32.944 22.905 33.499 1.00 12.69 267 GLY B CA 1
ATOM 4516 C C . GLY B 1 234 ? -31.616 23.104 34.206 1.00 12.16 267 GLY B C 1
ATOM 4517 O O . GLY B 1 234 ? -30.581 22.742 33.614 1.00 13.81 267 GLY B O 1
ATOM 4518 N N . PHE B 1 235 ? -31.600 23.714 35.382 1.00 12.86 268 PHE B N 1
ATOM 4519 C CA . PHE B 1 235 ? -30.333 24.073 36.060 1.00 12.68 268 PHE B CA 1
ATOM 4520 C C . PHE B 1 235 ? -29.388 22.882 36.102 1.00 12.53 268 PHE B C 1
ATOM 4521 O O . PHE B 1 235 ? -28.195 23.051 35.875 1.00 10.24 268 PHE B O 1
ATOM 4529 N N . MET B 1 236 ? -29.916 21.693 36.376 1.00 12.43 269 MET B N 1
ATOM 4530 C CA . MET B 1 236 ? -29.050 20.528 36.612 1.00 12.71 269 MET B CA 1
ATOM 4531 C C . MET B 1 236 ? -28.265 20.147 35.345 1.00 14.32 269 MET B C 1
ATOM 4532 O O . MET B 1 236 ? -27.291 19.442 35.474 1.00 13.29 269 MET B O 1
ATOM 4537 N N . GLN B 1 237 ? -28.615 20.628 34.139 1.00 14.17 270 GLN B N 1
ATOM 4538 C CA . GLN B 1 237 ? -27.894 20.216 32.908 1.00 16.03 270 GLN B CA 1
ATOM 4539 C C . GLN B 1 237 ? -26.698 21.140 32.643 1.00 14.33 270 GLN B C 1
ATOM 4540 O O . GLN B 1 237 ? -26.047 20.967 31.592 1.00 13.08 270 GLN B O 1
ATOM 4546 N N . ASP B 1 238 ? -26.441 22.145 33.473 1.00 13.06 271 ASP B N 1
ATOM 4547 C CA . ASP B 1 238 ? -25.304 23.064 33.198 1.00 13.81 271 ASP B CA 1
ATOM 4548 C C . ASP B 1 238 ? -24.697 23.568 34.512 1.00 13.04 271 ASP B C 1
ATOM 4549 O O . ASP B 1 238 ? -25.041 23.013 35.634 1.00 11.61 271 ASP B O 1
ATOM 4554 N N . LEU B 1 239 ? -23.827 24.586 34.425 1.00 12.05 272 LEU B N 1
ATOM 4555 C CA . LEU B 1 239 ? -22.843 24.833 35.515 1.00 12.57 272 LEU B CA 1
ATOM 4556 C C . LEU B 1 239 ? -23.448 25.724 36.596 1.00 12.27 272 LEU B C 1
ATOM 4557 O O . LEU B 1 239 ? -22.731 25.976 37.603 1.00 13.49 272 LEU B O 1
ATOM 4562 N N . LEU B 1 240 ? -24.734 26.053 36.524 1.00 10.68 273 LEU B N 1
ATOM 4563 C CA . LEU B 1 240 ? -25.450 26.615 37.697 1.00 10.94 273 LEU B CA 1
ATOM 4564 C C . LEU B 1 240 ? -26.338 25.539 38.337 1.00 10.40 273 LEU B C 1
ATOM 4565 O O . LEU B 1 240 ? -27.279 25.916 39.078 1.00 9.83 273 LEU B O 1
ATOM 4570 N N . SER B 1 241 ? -25.965 24.278 38.157 1.00 10.66 274 SER B N 1
ATOM 4571 C CA . SER B 1 241 ? -26.695 23.111 38.724 1.00 11.22 274 SER B CA 1
ATOM 4572 C C . SER B 1 241 ? -26.981 23.226 40.218 1.00 11.70 274 SER B C 1
ATOM 4573 O O . SER B 1 241 ? -28.070 22.805 40.610 1.00 12.96 274 SER B O 1
ATOM 4576 N N . PRO B 1 242 ? -26.072 23.741 41.102 1.00 11.93 275 PRO B N 1
ATOM 4577 C CA . PRO B 1 242 ? -26.376 23.853 42.524 1.00 12.05 275 PRO B CA 1
ATOM 4578 C C . PRO B 1 242 ? -27.513 24.813 42.882 1.00 11.70 275 PRO B C 1
ATOM 4579 O O . PRO B 1 242 ? -27.861 24.908 44.027 1.00 10.75 275 PRO B O 1
ATOM 4583 N N . THR B 1 243 ? -28.030 25.553 41.893 1.00 11.37 276 THR B N 1
ATOM 4584 C CA . THR B 1 243 ? -29.259 26.333 42.060 1.00 11.45 276 THR B CA 1
ATOM 4585 C C . THR B 1 243 ? -30.398 25.380 42.414 1.00 11.95 276 THR B C 1
ATOM 4586 O O . THR B 1 243 ? -31.306 25.812 43.094 1.00 11.02 276 THR B O 1
ATOM 4590 N N . ASP B 1 244 ? -30.379 24.148 41.920 1.00 10.92 277 ASP B N 1
ATOM 4591 C CA . ASP B 1 244 ? -31.407 23.125 42.241 1.00 11.17 277 ASP B CA 1
ATOM 4592 C C . ASP B 1 244 ? -30.972 22.452 43.540 1.00 10.80 277 ASP B C 1
ATOM 4593 O O . ASP B 1 244 ? -29.911 21.824 43.580 1.00 11.93 277 ASP B O 1
ATOM 4598 N N . PRO B 1 245 ? -31.777 22.532 44.618 1.00 11.86 278 PRO B N 1
ATOM 4599 C CA . PRO B 1 245 ? -31.433 21.898 45.892 1.00 11.31 278 PRO B CA 1
ATOM 4600 C C . PRO B 1 245 ? -31.115 20.400 45.776 1.00 10.64 278 PRO B C 1
ATOM 4601 O O . PRO B 1 245 ? -30.349 19.870 46.590 1.00 10.15 278 PRO B O 1
ATOM 4605 N N . VAL B 1 246 ? -31.673 19.753 44.763 1.00 10.55 279 VAL B N 1
ATOM 4606 C CA . VAL B 1 246 ? -31.454 18.291 44.595 1.00 11.38 279 VAL B CA 1
ATOM 4607 C C . VAL B 1 246 ? -30.003 18.009 44.233 1.00 10.62 279 VAL B C 1
ATOM 4608 O O . VAL B 1 246 ? -29.599 16.852 44.438 1.00 11.90 279 VAL B O 1
ATOM 4612 N N . PHE B 1 247 ? -29.258 18.995 43.770 1.00 10.21 280 PHE B N 1
ATOM 4613 C CA . PHE B 1 247 ? -27.808 18.893 43.479 1.00 10.40 280 PHE B CA 1
ATOM 4614 C C . PHE B 1 247 ? -27.080 18.270 44.672 1.00 10.85 280 PHE B C 1
ATOM 4615 O O . PHE B 1 247 ? -26.302 17.325 44.473 1.00 9.98 280 PHE B O 1
ATOM 4623 N N . PHE B 1 248 ? -27.404 18.684 45.900 1.00 10.93 281 PHE B N 1
ATOM 4624 C CA . PHE B 1 248 ? -26.641 18.230 47.106 1.00 10.73 281 PHE B CA 1
ATOM 4625 C C . PHE B 1 248 ? -27.068 16.829 47.537 1.00 10.89 281 PHE B C 1
ATOM 4626 O O . PHE B 1 248 ? -26.213 16.136 48.101 1.00 12.27 281 PHE B O 1
ATOM 4634 N N . ALA B 1 249 ? -28.289 16.402 47.212 1.00 10.53 282 ALA B N 1
ATOM 4635 C CA . ALA B 1 249 ? -28.757 15.023 47.460 1.00 11.05 282 ALA B CA 1
ATOM 4636 C C . ALA B 1 249 ? -28.072 14.095 46.450 1.00 10.67 282 ALA B C 1
ATOM 4637 O O . ALA B 1 249 ? -27.675 12.966 46.808 1.00 10.01 282 ALA B O 1
ATOM 4639 N N . HIS B 1 250 ? -27.957 14.541 45.198 1.00 10.82 283 HIS B N 1
ATOM 4640 C CA . HIS B 1 250 ? -27.244 13.821 44.120 1.00 10.43 283 HIS B CA 1
ATOM 4641 C C . HIS B 1 250 ? -25.786 13.659 44.551 1.00 9.89 283 HIS B C 1
ATOM 4642 O O . HIS B 1 250 ? -25.288 12.540 44.489 1.00 10.54 283 HIS B O 1
ATOM 4649 N N . HIS B 1 251 ? -25.130 14.722 45.007 1.00 10.96 284 HIS B N 1
ATOM 4650 C CA . HIS B 1 251 ? -23.675 14.677 45.321 1.00 11.42 284 HIS B CA 1
ATOM 4651 C C . HIS B 1 251 ? -23.434 13.961 46.658 1.00 11.35 284 HIS B C 1
ATOM 4652 O O . HIS B 1 251 ? -22.354 13.358 46.835 1.00 11.68 284 HIS B O 1
ATOM 4659 N N . SER B 1 252 ? -24.411 13.939 47.541 1.00 10.65 285 SER B N 1
ATOM 4660 C CA . SER B 1 252 ? -24.336 13.084 48.751 1.00 10.84 285 SER B CA 1
ATOM 4661 C C . SER B 1 252 ? -24.283 11.601 48.342 1.00 10.92 285 SER B C 1
ATOM 4662 O O . SER B 1 252 ? -23.423 10.856 48.876 1.00 12.24 285 SER B O 1
ATOM 4665 N N . ASN B 1 253 ? -25.047 11.210 47.313 1.00 11.29 286 ASN B N 1
ATOM 4666 C CA . ASN B 1 253 ? -25.012 9.824 46.778 1.00 11.68 286 ASN B CA 1
ATOM 4667 C C . ASN B 1 253 ? -23.682 9.566 46.069 1.00 11.57 286 ASN B C 1
ATOM 4668 O O . ASN B 1 253 ? -23.090 8.459 46.249 1.00 11.92 286 ASN B O 1
ATOM 4673 N N . ILE B 1 254 ? -23.209 10.505 45.262 1.00 10.51 287 ILE B N 1
ATOM 4674 C CA . ILE B 1 254 ? -21.904 10.336 44.564 1.00 11.47 287 ILE B CA 1
ATOM 4675 C C . ILE B 1 254 ? -20.811 10.157 45.617 1.00 10.89 287 ILE B C 1
ATOM 4676 O O . ILE B 1 254 ? -19.990 9.246 45.480 1.00 12.24 287 ILE B O 1
ATOM 4681 N N . ASP B 1 255 ? -20.808 10.992 46.642 1.00 10.02 288 ASP B N 1
ATOM 4682 C CA . ASP B 1 255 ? -19.765 10.943 47.704 1.00 10.79 288 ASP B CA 1
ATOM 4683 C C . ASP B 1 255 ? -19.867 9.629 48.497 1.00 11.59 288 ASP B C 1
ATOM 4684 O O . ASP B 1 255 ? -18.789 9.069 48.874 1.00 11.38 288 ASP B O 1
ATOM 4689 N N . ARG B 1 256 ? -21.077 9.114 48.704 1.00 9.90 289 ARG B N 1
ATOM 4690 C CA . ARG B 1 256 ? -21.300 7.802 49.349 1.00 11.00 289 ARG B CA 1
ATOM 4691 C C . ARG B 1 256 ? -20.611 6.740 48.499 1.00 11.67 289 ARG B C 1
ATOM 4692 O O . ARG B 1 256 ? -19.939 5.868 49.084 1.00 12.88 289 ARG B O 1
ATOM 4700 N N . LEU B 1 257 ? -20.817 6.766 47.181 1.00 11.81 290 LEU B N 1
ATOM 4701 C CA . LEU B 1 257 ? -20.243 5.733 46.281 1.00 12.39 290 LEU B CA 1
ATOM 4702 C C . LEU B 1 257 ? -18.715 5.854 46.291 1.00 11.92 290 LEU B C 1
ATOM 4703 O O . LEU B 1 257 ? -18.059 4.813 46.201 1.00 14.91 290 LEU B O 1
ATOM 4708 N N . TRP B 1 258 ? -18.169 7.051 46.447 1.00 12.16 291 TRP B N 1
ATOM 4709 C CA . TRP B 1 258 ? -16.703 7.222 46.660 1.00 13.08 291 TRP B CA 1
ATOM 4710 C C . TRP B 1 258 ? -16.302 6.543 47.981 1.00 13.43 291 TRP B C 1
ATOM 4711 O O . TRP B 1 258 ? -15.327 5.744 48.006 1.00 14.03 291 TRP B O 1
ATOM 4722 N N . ASP B 1 259 ? -17.094 6.757 49.023 1.00 13.85 292 ASP B N 1
ATOM 4723 C CA . ASP B 1 259 ? -16.791 6.163 50.358 1.00 15.35 292 ASP B CA 1
ATOM 4724 C C . ASP B 1 259 ? -16.800 4.636 50.229 1.00 16.03 292 ASP B C 1
ATOM 4725 O O . ASP B 1 259 ? -15.875 3.987 50.766 1.00 18.38 292 ASP B O 1
ATOM 4730 N N . VAL B 1 260 ? -17.792 4.070 49.540 1.00 15.77 293 VAL B N 1
ATOM 4731 C CA . VAL B 1 260 ? -17.908 2.607 49.286 1.00 14.85 293 VAL B CA 1
ATOM 4732 C C . VAL B 1 260 ? -16.640 2.133 48.567 1.00 16.88 293 VAL B C 1
ATOM 4733 O O . VAL B 1 260 ? -16.052 1.113 48.970 1.00 17.44 293 VAL B O 1
ATOM 4737 N N . TRP B 1 261 ? -16.269 2.803 47.478 1.00 14.97 294 TRP B N 1
ATOM 4738 C CA . TRP B 1 261 ? -15.048 2.452 46.712 1.00 15.39 294 TRP B CA 1
ATOM 4739 C C . TRP B 1 261 ? -13.810 2.457 47.633 1.00 15.44 294 TRP B C 1
ATOM 4740 O O . TRP B 1 261 ? -13.023 1.497 47.598 1.00 16.36 294 TRP B O 1
ATOM 4751 N N . THR B 1 262 ? -13.621 3.504 48.404 1.00 16.20 295 THR B N 1
ATOM 4752 C CA . THR B 1 262 ? -12.428 3.695 49.281 1.00 16.96 295 THR B CA 1
ATOM 4753 C C . THR B 1 262 ? -12.360 2.527 50.276 1.00 18.83 295 THR B C 1
ATOM 4754 O O . THR B 1 262 ? -11.298 1.918 50.400 1.00 19.65 295 THR B O 1
ATOM 4758 N N . ARG B 1 263 ? -13.489 2.164 50.878 1.00 19.97 296 ARG B N 1
ATOM 4759 C CA . ARG B 1 263 ? -13.534 1.071 51.886 1.00 20.26 296 ARG B CA 1
ATOM 4760 C C . ARG B 1 263 ? -13.278 -0.272 51.190 1.00 21.92 296 ARG B C 1
ATOM 4761 O O . ARG B 1 263 ? -12.583 -1.116 51.789 1.00 21.76 296 ARG B O 1
ATOM 4769 N N . LYS B 1 264 ? -13.768 -0.465 49.964 1.00 20.39 297 LYS B N 1
ATOM 4770 C CA . LYS B 1 264 ? -13.508 -1.691 49.179 1.00 21.14 297 LYS B CA 1
ATOM 4771 C C . LYS B 1 264 ? -12.008 -1.776 48.868 1.00 21.19 297 LYS B C 1
ATOM 4772 O O . LYS B 1 264 ? -11.450 -2.875 48.993 1.00 22.11 297 LYS B O 1
ATOM 4778 N N . GLN B 1 265 ? -11.389 -0.684 48.435 1.00 19.39 298 GLN B N 1
ATOM 4779 C CA . GLN B 1 265 ? -9.931 -0.620 48.173 1.00 20.98 298 GLN B CA 1
ATOM 4780 C C . GLN B 1 265 ? -9.161 -0.995 49.450 1.00 23.27 298 GLN B C 1
ATOM 4781 O O . GLN B 1 265 ? -8.227 -1.815 49.339 1.00 24.75 298 GLN B O 1
ATOM 4787 N N . GLN B 1 266 ? -9.553 -0.447 50.605 1.00 25.92 299 GLN B N 1
ATOM 4788 C CA . GLN B 1 266 ? -8.873 -0.662 51.912 1.00 28.26 299 GLN B CA 1
ATOM 4789 C C . GLN B 1 266 ? -8.983 -2.149 52.248 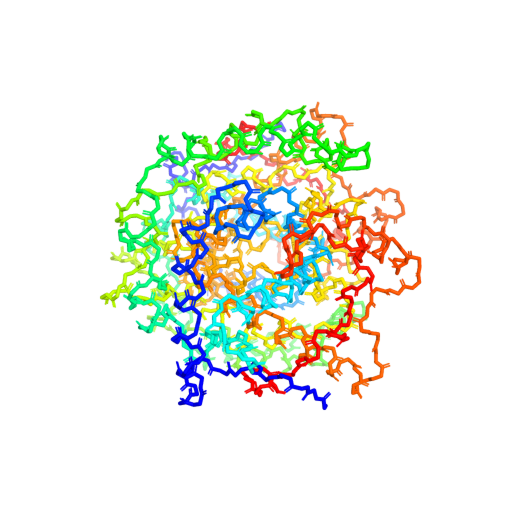1.00 31.38 299 GLN B C 1
ATOM 4790 O O . GLN B 1 266 ? -7.948 -2.716 52.650 1.00 32.17 299 GLN B O 1
ATOM 4796 N N . ARG B 1 267 ? -10.151 -2.760 52.004 1.00 32.49 300 ARG B N 1
ATOM 4797 C CA . ARG B 1 267 ? -10.405 -4.210 52.251 1.00 33.82 300 ARG B CA 1
ATOM 4798 C C . ARG B 1 267 ? -9.476 -5.072 51.379 1.00 33.49 300 ARG B C 1
ATOM 4799 O O . ARG B 1 267 ? -9.024 -6.136 51.860 1.00 30.96 300 ARG B O 1
ATOM 4807 N N . LEU B 1 268 ? -9.220 -4.667 50.132 1.00 33.59 301 LEU B N 1
ATOM 4808 C CA . LEU B 1 268 ? -8.345 -5.410 49.180 1.00 29.99 301 LEU B CA 1
ATOM 4809 C C . LEU B 1 268 ? -6.877 -5.033 49.402 1.00 27.50 301 LEU B C 1
ATOM 4810 O O . LEU B 1 268 ? -6.030 -5.606 48.726 1.00 29.22 301 LEU B O 1
ATOM 4815 N N . GLY B 1 269 ? -6.584 -4.107 50.311 1.00 26.96 302 GLY B N 1
ATOM 4816 C CA . GLY B 1 269 ? -5.220 -3.604 50.567 1.00 30.46 302 GLY B CA 1
ATOM 4817 C C . GLY B 1 269 ? -4.660 -2.842 49.383 1.00 33.01 302 GLY B C 1
ATOM 4818 O O . GLY B 1 269 ? -3.446 -2.913 49.162 1.00 38.32 302 GLY B O 1
ATOM 4819 N N . LEU B 1 270 ? -5.509 -2.133 48.638 1.00 32.56 303 LEU B N 1
ATOM 4820 C CA . LEU B 1 270 ? -5.107 -1.397 47.410 1.00 29.43 303 LEU B CA 1
ATOM 4821 C C . LEU B 1 270 ? -5.210 0.108 47.643 1.00 30.20 303 LEU B C 1
ATOM 4822 O O . LEU B 1 270 ? -5.893 0.560 48.563 1.00 27.54 303 LEU B O 1
ATOM 4827 N N . PRO B 1 271 ? -4.526 0.922 46.810 1.00 27.86 304 PRO B N 1
ATOM 4828 C CA . PRO B 1 271 ? -4.497 2.373 47.013 1.00 26.78 304 PRO B CA 1
ATOM 4829 C C . PRO B 1 271 ? -5.900 3.005 46.970 1.00 23.99 304 PRO B C 1
ATOM 4830 O O . PRO B 1 271 ? -6.736 2.551 46.172 1.00 21.80 304 PRO B O 1
ATOM 4834 N N . THR B 1 272 ? -6.109 4.056 47.775 1.00 23.03 305 THR B N 1
ATOM 4835 C CA . THR B 1 272 ? -7.378 4.821 47.870 1.00 23.64 305 THR B CA 1
ATOM 4836 C C . THR B 1 272 ? -7.257 6.139 47.097 1.00 23.15 305 THR B C 1
ATOM 4837 O O . THR B 1 272 ? -8.302 6.814 46.923 1.00 22.00 305 THR B O 1
ATOM 4841 N N . LEU B 1 273 ? -6.045 6.467 46.646 1.00 22.28 306 LEU B N 1
ATOM 4842 C CA . LEU B 1 273 ? -5.709 7.762 46.002 1.00 22.66 306 LEU B CA 1
ATOM 4843 C C . LEU B 1 273 ? -4.763 7.494 44.833 1.00 21.14 306 LEU B C 1
ATOM 4844 O O . LEU B 1 273 ? -4.225 6.385 44.704 1.00 22.29 306 LEU B O 1
ATOM 4849 N N . PRO B 1 274 ? -4.492 8.495 43.967 1.00 20.12 307 PRO B N 1
ATOM 4850 C CA . PRO B 1 274 ? -3.413 8.391 42.984 1.00 18.43 307 PRO B CA 1
ATOM 4851 C C . PRO B 1 274 ? -2.091 8.034 43.663 1.00 19.78 307 PRO B C 1
ATOM 4852 O O . PRO B 1 274 ? -1.922 8.353 44.827 1.00 19.46 307 PRO B O 1
ATOM 4856 N N . THR B 1 275 ? -1.191 7.391 42.925 1.00 19.95 308 THR B N 1
ATOM 4857 C CA . THR B 1 275 ? 0.037 6.776 43.479 1.00 21.28 308 THR B CA 1
ATOM 4858 C C . THR B 1 275 ? 1.249 7.403 42.800 1.00 20.46 308 THR B C 1
ATOM 4859 O O . THR B 1 275 ? 1.092 7.937 41.713 1.00 21.54 308 THR B O 1
ATOM 4863 N N . GLY B 1 276 ? 2.411 7.293 43.457 1.00 23.45 309 GLY B N 1
ATOM 4864 C CA . GLY B 1 276 ? 3.708 7.758 42.937 1.00 24.56 309 GLY B CA 1
ATOM 4865 C C . GLY B 1 276 ? 3.673 9.233 42.631 1.00 27.78 309 GLY B C 1
ATOM 4866 O O . GLY B 1 276 ? 3.114 10.003 43.432 1.00 27.42 309 GLY B O 1
ATOM 4867 N N . ALA B 1 277 ? 4.242 9.625 41.496 1.00 28.66 310 ALA B N 1
ATOM 4868 C CA . ALA B 1 277 ? 4.348 11.035 41.052 1.00 28.55 310 ALA B CA 1
ATOM 4869 C C . ALA B 1 277 ? 2.956 11.661 40.849 1.00 27.44 310 ALA B C 1
ATOM 4870 O O . ALA B 1 277 ? 2.854 12.899 40.934 1.00 28.41 310 ALA B O 1
ATOM 4872 N N . ASN B 1 278 ? 1.914 10.855 40.601 1.00 28.29 311 ASN B N 1
ATOM 4873 C CA . ASN B 1 278 ? 0.534 11.363 40.387 1.00 26.92 311 ASN B CA 1
ATOM 4874 C C . ASN B 1 278 ? 0.018 11.982 41.688 1.00 25.09 311 ASN B C 1
ATOM 4875 O O . ASN B 1 278 ? -0.754 12.943 41.606 1.00 24.51 311 ASN B O 1
ATOM 4880 N N . LEU B 1 279 ? 0.415 11.461 42.850 1.00 22.85 312 LEU B N 1
ATOM 4881 C CA . LEU B 1 279 ? -0.205 11.876 44.135 1.00 24.66 312 LEU B CA 1
ATOM 4882 C C . LEU B 1 279 ? 0.031 13.368 44.376 1.00 22.99 312 LEU B C 1
ATOM 4883 O O . LEU B 1 279 ? -0.933 14.082 44.630 1.00 20.00 312 LEU B O 1
ATOM 4888 N N . PRO B 1 280 ? 1.273 13.908 44.366 1.00 22.79 313 PRO B N 1
ATOM 4889 C CA . PRO B 1 280 ? 1.463 15.345 44.566 1.00 23.49 313 PRO B CA 1
ATOM 4890 C C . PRO B 1 280 ? 0.776 16.193 43.474 1.00 22.59 313 PRO B C 1
ATOM 4891 O O . PRO B 1 280 ? 0.266 17.243 43.797 1.00 24.39 313 PRO B O 1
ATOM 4895 N N . LEU B 1 281 ? 0.789 15.764 42.217 1.00 22.05 314 LEU B N 1
ATOM 4896 C CA . LEU B 1 281 ? 0.113 16.517 41.115 1.00 21.94 314 LEU B CA 1
ATOM 4897 C C . LEU B 1 281 ? -1.372 16.677 41.473 1.00 19.27 314 LEU B C 1
ATOM 4898 O O . LEU B 1 281 ? -1.909 17.784 41.361 1.00 19.64 314 LEU B O 1
ATOM 4903 N N . TRP B 1 282 ? -1.981 15.612 41.955 1.00 18.44 315 TRP B N 1
ATOM 4904 C CA . TRP B 1 282 ? -3.420 15.553 42.310 1.00 18.08 315 TRP B CA 1
ATOM 4905 C C . TRP B 1 282 ? -3.656 16.349 43.593 1.00 19.37 315 TRP B C 1
ATOM 4906 O O . TRP B 1 282 ? -4.577 17.215 43.605 1.00 17.62 315 TRP B O 1
ATOM 4917 N N . ALA B 1 283 ? -2.865 16.089 44.648 1.00 18.67 316 ALA B N 1
ATOM 4918 C CA . ALA B 1 283 ? -3.086 16.684 45.987 1.00 18.66 316 ALA B CA 1
ATOM 4919 C C . ALA B 1 283 ? -2.858 18.198 45.976 1.00 18.47 316 ALA B C 1
ATOM 4920 O O . ALA B 1 283 ? -3.555 18.883 46.737 1.00 19.53 316 ALA B O 1
ATOM 4922 N N . ASN B 1 284 ? -1.926 18.719 45.166 1.00 20.09 317 ASN B N 1
ATOM 4923 C CA . ASN B 1 284 ? -1.490 20.143 45.268 1.00 19.36 317 ASN B CA 1
ATOM 4924 C C . ASN B 1 284 ? -2.360 21.051 44.386 1.00 20.15 317 ASN B C 1
ATOM 4925 O O . ASN B 1 284 ? -2.085 22.266 44.362 1.00 19.70 317 ASN B O 1
ATOM 4930 N N . GLU B 1 285 ? -3.381 20.516 43.697 1.00 17.10 318 GLU B N 1
ATOM 4931 C CA . GLU B 1 285 ? -4.200 21.338 42.764 1.00 15.79 318 GLU B CA 1
ATOM 4932 C C . GLU B 1 285 ? -4.891 22.414 43.596 1.00 14.55 318 GLU B C 1
ATOM 4933 O O . GLU B 1 285 ? -5.502 22.072 44.602 1.00 14.72 318 GLU B O 1
ATOM 4939 N N . PRO B 1 286 ? -4.808 23.712 43.227 1.00 14.64 319 PRO B N 1
ATOM 4940 C CA . PRO B 1 286 ? -5.478 24.752 44.011 1.00 14.71 319 PRO B CA 1
ATOM 4941 C C . PRO B 1 286 ? -7.004 24.676 43.888 1.00 14.18 319 PRO B C 1
ATOM 4942 O O . PRO B 1 286 ? -7.519 24.674 42.759 1.00 15.63 319 PRO B O 1
ATOM 4946 N N . PHE B 1 287 ? -7.679 24.638 45.035 1.00 14.64 320 PHE B N 1
ATOM 4947 C CA . PHE B 1 287 ? -9.153 24.785 45.172 1.00 14.14 320 PHE B CA 1
ATOM 4948 C C . PHE B 1 287 ? -9.358 26.047 45.998 1.00 14.55 320 PHE B C 1
ATOM 4949 O O . PHE B 1 287 ? -9.240 25.968 47.242 1.00 15.71 320 PHE B O 1
ATOM 4957 N N . LEU B 1 288 ? -9.524 27.195 45.330 1.00 13.65 321 LEU B N 1
ATOM 4958 C CA . LEU B 1 288 ? -9.353 28.521 45.971 1.00 13.00 321 LEU B CA 1
ATOM 4959 C C . LEU B 1 288 ? -10.681 29.257 46.188 1.00 12.58 321 LEU B C 1
ATOM 4960 O O . LEU B 1 288 ? -10.601 30.436 46.485 1.00 13.77 321 LEU B O 1
ATOM 4965 N N . PHE B 1 289 ? -11.843 28.621 46.094 1.00 12.15 322 PHE B N 1
ATOM 4966 C CA . PHE B 1 289 ? -13.137 29.343 46.019 1.00 12.72 322 PHE B CA 1
ATOM 4967 C C . PHE B 1 289 ? -14.134 28.860 47.062 1.00 12.81 322 PHE B C 1
ATOM 4968 O O . PHE B 1 289 ? -15.282 29.401 47.047 1.00 14.99 322 PHE B O 1
ATOM 4976 N N . PHE B 1 290 ? -13.783 27.919 47.957 1.00 13.30 323 PHE B N 1
ATOM 4977 C CA . PHE B 1 290 ? -14.769 27.396 48.932 1.00 13.21 323 PHE B CA 1
ATOM 4978 C C . PHE B 1 290 ? -15.039 28.449 50.016 1.00 13.90 323 PHE B C 1
ATOM 4979 O O . PHE B 1 290 ? -14.155 29.269 50.322 1.00 15.20 323 PHE B O 1
ATOM 4987 N N . ILE B 1 291 ? -16.263 28.416 50.535 1.00 12.57 324 ILE B N 1
ATOM 4988 C CA . ILE B 1 291 ? -16.826 29.356 51.538 1.00 14.07 324 ILE B CA 1
ATOM 4989 C C . ILE B 1 291 ? -17.265 28.565 52.774 1.00 14.17 324 ILE B C 1
ATOM 4990 O O . ILE B 1 291 ? -18.017 27.560 52.627 1.00 13.55 324 ILE B O 1
ATOM 4995 N N . GLY B 1 292 ? -16.837 29.022 53.958 1.00 13.67 325 GLY B N 1
ATOM 4996 C CA . GLY B 1 292 ? -17.182 28.367 55.233 1.00 12.98 325 GLY B CA 1
ATOM 4997 C C . GLY B 1 292 ? -18.554 28.810 55.716 1.00 13.05 325 GLY B C 1
ATOM 4998 O O . GLY B 1 292 ? -19.115 29.759 55.165 1.00 11.97 325 GLY B O 1
ATOM 4999 N N . PRO B 1 293 ? -19.081 28.192 56.800 1.00 12.58 326 PRO B N 1
ATOM 5000 C CA . PRO B 1 293 ? -20.391 28.551 57.352 1.00 13.50 326 PRO B CA 1
ATOM 5001 C C . PRO B 1 293 ? -20.419 29.951 57.979 1.00 13.13 326 PRO B C 1
ATOM 5002 O O . PRO B 1 293 ? -21.499 30.397 58.306 1.00 13.67 326 PRO B O 1
ATOM 5006 N N . ASP B 1 294 ? -19.244 30.576 58.153 1.00 14.57 327 ASP B N 1
ATOM 5007 C CA . ASP B 1 294 ? -19.078 31.986 58.602 1.00 14.30 327 ASP B CA 1
ATOM 5008 C C . ASP B 1 294 ? -19.118 32.931 57.394 1.00 13.83 327 ASP B C 1
ATOM 5009 O O . ASP B 1 294 ? -19.129 34.165 57.622 1.00 14.86 327 ASP B O 1
ATOM 5014 N N . GLY B 1 295 ? -19.211 32.434 56.154 1.00 13.61 328 GLY B N 1
ATOM 5015 C CA . GLY B 1 295 ? -19.244 33.266 54.940 1.00 14.20 328 GLY B CA 1
ATOM 5016 C C . GLY B 1 295 ? -17.848 33.643 54.462 1.00 15.19 328 GLY B C 1
ATOM 5017 O O . GLY B 1 295 ? -17.737 34.415 53.470 1.00 15.14 328 GLY B O 1
ATOM 5018 N N . LYS B 1 296 ? -16.813 33.151 55.144 1.00 14.61 329 LYS B N 1
ATOM 5019 C CA . LYS B 1 296 ? -15.408 33.542 54.842 1.00 15.78 329 LYS B CA 1
ATOM 5020 C C . LYS B 1 296 ? -14.764 32.537 53.900 1.00 14.59 329 LYS B C 1
ATOM 5021 O O . LYS B 1 296 ? -15.087 31.356 53.928 1.00 13.54 329 LYS B O 1
ATOM 5027 N N . PRO B 1 297 ? -13.764 32.951 53.102 1.00 16.84 330 PRO B N 1
ATOM 5028 C CA . PRO B 1 297 ? -12.997 32.007 52.295 1.00 16.33 330 PRO B CA 1
ATOM 5029 C C . PRO B 1 297 ? -12.323 30.958 53.189 1.00 16.99 330 PRO B C 1
ATOM 5030 O O . PRO B 1 297 ? -11.840 31.326 54.252 1.00 16.03 330 PRO B O 1
ATOM 5034 N N . VAL B 1 298 ? -12.291 29.688 52.771 1.00 17.03 331 VAL B N 1
ATOM 5035 C CA . VAL B 1 298 ? -11.731 28.625 53.651 1.00 16.88 331 VAL B CA 1
ATOM 5036 C C . VAL B 1 298 ? -10.205 28.575 53.456 1.00 18.28 331 VAL B C 1
ATOM 5037 O O . VAL B 1 298 ? -9.702 28.910 52.365 1.00 18.68 331 VAL B O 1
ATOM 5041 N N . ALA B 1 299 ? -9.488 28.192 54.514 1.00 18.07 332 ALA B N 1
ATOM 5042 C CA . ALA B 1 299 ? -8.015 28.088 54.537 1.00 20.46 332 ALA B CA 1
ATOM 5043 C C . ALA B 1 299 ? -7.558 26.835 53.776 1.00 19.46 332 ALA B C 1
ATOM 5044 O O . ALA B 1 299 ? -6.479 26.870 53.196 1.00 18.57 332 ALA B O 1
ATOM 5046 N N . LYS B 1 300 ? -8.305 25.740 53.862 1.00 18.91 333 LYS B N 1
ATOM 5047 C CA . LYS B 1 300 ? -7.956 24.456 53.194 1.00 19.21 333 LYS B CA 1
ATOM 5048 C C . LYS B 1 300 ? -8.204 24.586 51.686 1.00 18.75 333 LYS B C 1
ATOM 5049 O O . LYS B 1 300 ? -9.353 24.419 51.275 1.00 19.37 333 LYS B O 1
ATOM 5055 N N . ASN B 1 301 ? -7.162 24.899 50.908 1.00 17.20 334 ASN B N 1
ATOM 5056 C CA . ASN B 1 301 ? -7.374 25.358 49.511 1.00 17.62 334 ASN B CA 1
ATOM 5057 C C . ASN B 1 301 ? -6.518 24.540 48.540 1.00 17.03 334 ASN B C 1
ATOM 5058 O O . ASN B 1 301 ? -6.119 25.112 47.479 1.00 16.40 334 ASN B O 1
ATOM 5063 N N . LYS B 1 302 ? -6.255 23.264 48.858 1.00 17.33 335 LYS B N 1
ATOM 5064 C CA . LYS B 1 302 ? -5.681 22.303 47.880 1.00 17.95 335 LYS B CA 1
ATOM 5065 C C . LYS B 1 302 ? -6.540 21.040 47.870 1.00 16.95 335 LYS B C 1
ATOM 5066 O O . LYS B 1 302 ? -7.133 20.700 48.892 1.00 16.28 335 LYS B O 1
ATOM 5072 N N . ALA B 1 303 ? -6.603 20.355 46.727 1.00 15.37 336 ALA B N 1
ATOM 5073 C CA . ALA B 1 303 ? -7.385 19.107 46.555 1.00 15.26 336 ALA B CA 1
ATOM 5074 C C . ALA B 1 303 ? -7.071 18.101 47.666 1.00 15.97 336 ALA B C 1
ATOM 5075 O O . ALA B 1 303 ? -8.016 17.438 48.143 1.00 15.59 336 ALA B O 1
ATOM 5077 N N . GLY B 1 304 ? -5.783 17.917 47.990 1.00 17.72 337 GLY B N 1
ATOM 5078 C CA . GLY B 1 304 ? -5.300 16.936 48.989 1.00 16.87 337 GLY B CA 1
ATOM 5079 C C . GLY B 1 304 ? -6.012 17.075 50.337 1.00 17.54 337 GLY B C 1
ATOM 5080 O O . GLY B 1 304 ? -6.116 16.069 51.090 1.00 19.08 337 GLY B O 1
ATOM 5081 N N . ASP B 1 305 ? -6.477 18.270 50.666 1.00 15.96 338 ASP B N 1
ATOM 5082 C CA . ASP B 1 305 ? -7.182 18.572 51.932 1.00 17.62 338 ASP B CA 1
ATOM 5083 C C . ASP B 1 305 ? -8.507 17.832 52.003 1.00 17.10 338 ASP B C 1
ATOM 5084 O O . ASP B 1 305 ? -9.003 17.711 53.137 1.00 18.73 338 ASP B O 1
ATOM 5089 N N . TYR B 1 306 ? -9.084 17.458 50.841 1.00 16.41 339 TYR B N 1
ATOM 5090 C CA . TYR B 1 306 ? -10.449 16.889 50.727 1.00 17.30 339 TYR B CA 1
ATOM 5091 C C . TYR B 1 306 ? -10.413 15.407 50.355 1.00 16.99 339 TYR B C 1
ATOM 5092 O O . TYR B 1 306 ? -11.479 14.829 50.125 1.00 17.41 339 TYR B O 1
ATOM 5101 N N . ALA B 1 307 ? -9.222 14.809 50.285 1.00 18.12 340 ALA B N 1
ATOM 5102 C CA . ALA B 1 307 ? -9.005 13.383 49.928 1.00 17.67 340 ALA B CA 1
ATOM 5103 C C . ALA B 1 307 ? -9.822 12.474 50.862 1.00 17.27 340 ALA B C 1
ATOM 5104 O O . ALA B 1 307 ? -10.437 11.482 50.366 1.00 17.73 340 ALA B O 1
ATOM 5106 N N . THR B 1 308 ? -9.805 12.761 52.166 1.00 19.07 341 THR B N 1
ATOM 5107 C CA . THR B 1 308 ? -10.597 12.017 53.184 1.00 16.78 341 THR B CA 1
ATOM 5108 C C . THR B 1 308 ? -11.777 12.846 53.659 1.00 16.52 341 THR B C 1
ATOM 5109 O O . THR B 1 308 ? -11.703 14.059 53.620 1.00 14.94 341 THR B O 1
ATOM 5113 N N . ILE B 1 309 ? -12.810 12.182 54.165 1.00 16.01 342 ILE B N 1
ATOM 5114 C CA . ILE B 1 309 ? -13.965 12.850 54.819 1.00 17.06 342 ILE B CA 1
ATOM 5115 C C . ILE B 1 309 ? -13.419 13.686 55.977 1.00 17.42 342 ILE B C 1
ATOM 5116 O O . ILE B 1 309 ? -13.794 14.863 56.081 1.00 14.79 342 ILE B O 1
ATOM 5121 N N . GLY B 1 310 ? -12.495 13.113 56.771 1.00 19.33 343 GLY B N 1
ATOM 5122 C CA . GLY B 1 310 ? -11.735 13.899 57.760 1.00 19.66 343 GLY B CA 1
ATOM 5123 C C . GLY B 1 310 ? -12.655 14.689 58.679 1.00 19.79 343 GLY B C 1
ATOM 5124 O O . GLY B 1 310 ? -13.691 14.137 59.112 1.00 19.84 343 GLY B O 1
ATOM 5125 N N . ASP B 1 311 ? -12.356 15.974 58.929 1.00 21.34 344 ASP B N 1
ATOM 5126 C CA . ASP B 1 311 ? -13.073 16.720 59.996 1.00 20.07 344 ASP B CA 1
ATOM 5127 C C . ASP B 1 311 ? -14.461 17.131 59.487 1.00 17.85 344 ASP B C 1
ATOM 5128 O O . ASP B 1 311 ? -15.194 17.711 60.277 1.00 18.59 344 ASP B O 1
ATOM 5133 N N . PHE B 1 312 ? -14.893 16.793 58.258 1.00 16.29 345 PHE B N 1
ATOM 5134 C CA . PHE B 1 312 ? -16.341 16.940 57.952 1.00 15.75 345 PHE B CA 1
ATOM 5135 C C . PHE B 1 312 ? -17.135 15.988 58.857 1.00 14.69 345 PHE B C 1
ATOM 5136 O O . PHE B 1 312 ? -18.321 16.255 59.159 1.00 13.15 345 PHE B O 1
ATOM 5144 N N . ASP B 1 313 ? -16.519 14.866 59.249 1.00 18.67 346 ASP B N 1
ATOM 5145 C CA . ASP B 1 313 ? -16.955 14.025 60.409 1.00 18.35 346 ASP B CA 1
ATOM 5146 C C . ASP B 1 313 ? -18.338 13.432 60.129 1.00 17.53 346 ASP B C 1
ATOM 5147 O O . ASP B 1 313 ? -19.225 13.551 60.992 1.00 17.76 346 ASP B O 1
ATOM 5152 N N . TYR B 1 314 ? -18.557 12.908 58.916 1.00 15.83 347 TYR B N 1
ATOM 5153 C CA . TYR B 1 314 ? -19.806 12.195 58.578 1.00 15.66 347 TYR B CA 1
ATOM 5154 C C . TYR B 1 314 ? -19.463 10.762 58.158 1.00 14.88 347 TYR B C 1
ATOM 5155 O O . TYR B 1 314 ? -18.331 10.444 57.656 1.00 16.38 347 TYR B O 1
ATOM 5164 N N . ASN B 1 315 ? -20.458 9.914 58.289 1.00 15.48 348 ASN B N 1
ATOM 5165 C CA . ASN B 1 315 ? -20.501 8.609 57.617 1.00 16.07 348 ASN B CA 1
ATOM 5166 C C . ASN B 1 315 ? -21.877 8.470 56.965 1.00 16.54 348 ASN B C 1
ATOM 5167 O O . ASN B 1 315 ? -22.720 9.385 57.071 1.00 14.40 348 ASN B O 1
ATOM 5172 N N . TYR B 1 316 ? -22.098 7.335 56.324 1.00 14.41 349 TYR B N 1
ATOM 5173 C CA . TYR B 1 316 ? -23.330 7.067 55.552 1.00 14.79 349 TYR B CA 1
ATOM 5174 C C . TYR B 1 316 ? -24.102 5.895 56.140 1.00 13.51 349 TYR B C 1
ATOM 5175 O O . TYR B 1 316 ? -23.511 4.841 56.396 1.00 14.66 349 TYR B O 1
ATOM 5184 N N . GLU B 1 317 ? -25.421 6.033 56.126 1.00 13.37 350 GLU B N 1
ATOM 5185 C CA . GLU B 1 317 ? -26.314 4.855 56.079 1.00 12.98 350 GLU B CA 1
ATOM 5186 C C . GLU B 1 317 ? -25.948 4.145 54.789 1.00 14.13 350 GLU B C 1
ATOM 5187 O O . GLU B 1 317 ? -25.901 4.772 53.710 1.00 13.43 350 GLU B O 1
ATOM 5193 N N . PRO B 1 318 ? -25.632 2.829 54.804 1.00 13.36 351 PRO B N 1
ATOM 5194 C CA . PRO B 1 318 ? -25.230 2.161 53.569 1.00 13.84 351 PRO B CA 1
ATOM 5195 C C . PRO B 1 318 ? -26.387 2.167 52.559 1.00 13.80 351 PRO B C 1
ATOM 5196 O O . PRO B 1 318 ? -27.539 2.162 52.954 1.00 13.48 351 PRO B O 1
ATOM 5200 N N . GLY B 1 319 ? -26.050 2.332 51.278 1.00 15.09 352 GLY B N 1
ATOM 5201 C CA . GLY B 1 319 ? -27.026 2.307 50.182 1.00 13.94 352 GLY B CA 1
ATOM 5202 C C . GLY B 1 319 ? -26.591 1.393 49.068 1.00 14.00 352 GLY B C 1
ATOM 5203 O O . GLY B 1 319 ? -25.701 0.521 49.282 1.00 14.51 352 GLY B O 1
ATOM 5204 N N . SER B 1 320 ? -27.183 1.567 47.886 1.00 14.00 353 SER B N 1
ATOM 5205 C CA . SER B 1 320 ? -26.930 0.695 46.713 1.00 13.89 353 SER B CA 1
ATOM 5206 C C . SER B 1 320 ? -25.424 0.603 46.407 1.00 14.43 353 SER B C 1
ATOM 5207 O O . SER B 1 320 ? -24.765 1.630 46.356 1.00 13.81 353 SER B O 1
ATOM 5210 N N . GLY B 1 321 ? -24.911 -0.619 46.196 1.00 15.51 354 GLY B N 1
ATOM 5211 C CA . GLY B 1 321 ? -23.491 -0.856 45.856 1.00 18.88 354 GLY B CA 1
ATOM 5212 C C . GLY B 1 321 ? -22.636 -1.236 47.055 1.00 21.40 354 GLY B C 1
ATOM 5213 O O . GLY B 1 321 ? -21.446 -1.535 46.849 1.00 25.37 354 GLY B O 1
ATOM 5214 N N . GLU B 1 322 ? -23.163 -1.172 48.269 1.00 25.87 355 GLU B N 1
ATOM 5215 C CA . GLU B 1 322 ? -22.391 -1.543 49.486 1.00 29.38 355 GLU B CA 1
ATOM 5216 C C . GLU B 1 322 ? -22.099 -3.051 49.448 1.00 34.65 355 GLU B C 1
ATOM 5217 O O . GLU B 1 322 ? -20.965 -3.460 49.703 1.00 38.55 355 GLU B O 1
#

Organism: NCBI:txid2736

Solvent-accessible surface area: 24088 Å² total; per-residue (Å²): 179,121,23,132,31,86,0,28,22,12,94,35,119,62,0,54,80,28,12,97,16,2,40,112,0,0,62,39,0,17,145,37,76,29,89,28,12,40,4,1,4,26,7,0,2,13,4,0,7,1,1,0,56,2,0,0,3,0,3,0,0,4,8,0,3,0,0,33,5,1,58,2,0,28,107,33,16,64,24,94,89,0,0,1,3,0,0,3,0,30,64,26,41,65,0,2,86,32,1,19,59,42,14,0,23,5,42,40,90,49,12,21,39,40,57,122,74,0,88,71,69,0,20,118,23,4,42,63,42,33,123,82,18,54,123,52,34,58,75,15,1,123,51,43,52,18,124,41,17,89,48,1,7,84,20,0,120,81,60,60,6,10,26,50,133,60,166,1,10,96,21,56,97,136,110,27,38,5,24,48,9,0,118,94,2,2,39,64,37,10,0,125,85,2,0,64,20,71,71,4,43,20,1,1,0,3,101,19,92,27,3,36,70,88,16,8,27,2,36,1,2,12,41,0,6,36,14,0,17,46,12,0,2,2,5,1,80,42,48,0,1,1,2,0,0,0,0,0,3,0,1,0,0,2,6,1,2,2,20,3,0,28,71,8,0,109,152,91,67,66,70,33,42,6,79,63,82,34,67,68,102,0,23,82,12,44,0,30,14,4,31,3,37,94,20,132,108,23,98,85,61,98,0,28,59,5,12,94,31,48,101,13,51,5,36,24,54,90,15,24,7,61,94,60,164,24,127,30,86,0,26,23,13,94,35,120,61,0,53,82,26,12,97,16,2,38,116,0,0,63,41,0,19,147,35,76,30,88,30,11,38,4,0,6,27,6,0,2,12,4,0,7,2,1,0,59,3,0,1,2,0,2,0,0,5,7,0,3,0,0,31,6,1,47,2,0,29,107,33,16,64,23,94,87,0,0,1,4,0,0,3,0,30,65,31,48,50,0,2,77,31,1,21,56,40,16,0,23,6,40,41,90,50,10,18,30,43,55,121,77,0,86,80,73,0,20,120,22,5,41,64,43,31,123,83,18,55,114,54,32,54,78,16,0,110,52,41,51,18,121,40,17,90,48,1,13,97,23,0,159,77,62,63,8,12,27,64,130,52,167,1,8,97,21,66,106,164,107,24,39,5,24,30,4,0,118,88,3,2,40,63,37,16,0,153,86,2,14,66,21,67,68,3,43,27,1,1,0,4,99,18,91,27,3,38,69,83,12,7,24,2,44,1,2,11,47,0,6,32,14,0,17,44,14,0,2,3,5,1,50,37,46,0,1,0,2,0,0,0,0,0,2,0,2,0,0,2,5,1,1,2,20,9,0,27,93,29,0,112,177,93,70,68,60,36,45,7,80,62,82,36,69,68,99,1,20,90,13,44,1,28,14,4,29,3,41,93,20,132,106,22,100,93,67,86,0,24,38,4,12,92,30,48,95,11,50,6,50,23,55,87,16,24,22,109

Foldseek 3Di:
DFFQAEAEACVPPVCPVLLVLLLQLLLVLLPDQLLQCSNLQVLLVLLLQFAFAAFLLHLLLLLQSLLQNQQLSCLRSVPVRHDHHAHLCQVVQFDPLSCQPHVLPLLHPSHDADPVVVCVRNVVSLQVVQVPDDPVSCVSNVVLVHNHVVVSVCCCPVVPLADGRPFQWPADSVRGHFDPQLNVLSHLVLLLQLLVDLASCQNRGHHDQARSDHHGGHSLRPRNNQRSQPRRGHNSNDSSNSSNVCVSNHSSNSNQSLVLSQVVSVVVVGDSHHDDPVRCSQFAHFQFRRAHSVSDTDPRGTSVSRSDSPPSGYHYPDDRPNPD/DFLAAQEACVPPVCVVLLVLLLQLLLVLLVDQLLQCSNLQVLLVLLLLFAFAAFLLHLLLLLQSLLQNQQLSCVRSVPVRHDHHAHLCQVVQFDPLSCQPAVLPLLHPSHDFDPVVVCVRNVVSLQVVQVPDDPVSCVSCVVLVHNHVVVSVCCCPVVPLADGRPFQWPADSVGGHFDPQLNVLSHLVLLQQLLPDQASCQNRHHDDQARSDHGGGHSLRPRNVQRSLPRRGHNSNDSSNSSNVCVSNHSSNSNQSLVLSQVVNVVVVGDSAHDDPVRCSQFAHFQFRHAHSVSDTDPRTTSVSRSDSPPSGYHYDDDRPD

Secondary structure (DSSP, 8-state):
---SEEE-BTTSGGGHHHHHHHHHHHHHHHHS-TTSTTSHHHHHHHHHHH---SSTTHHHHHHHHHHHHHHHHHHHHT-TT--PPB--TTT--B--GGGGSGGGSTTSTTS--SHHHHHHHHHHHHHHHHHH--HHHHHHHHHTT-SSHHHHHHHHHHTT----TT-S-SS-SSS-BPPHHHHHHHSHHHHHHHH--SSHHHHH----SSTTS---B-HHIIIIIHHHHHHH-GGGGSTTGGGSTHHHHHHHHHHHHHHHHHHHHHHTT--SS--TTHHHHHHT-B----B-TTSSBPS--BGGGGSS-GGG-EEE---TT---/--SEEE-BTTSGGGHHHHHHHHHHHHHHHHS-TTSTTSHHHHHHHHHHH---SSTTHHHHHHHHHHHHHHHHHHHHT-TT--PPB--TTT--B--GGGGSGGGSTTSTTS--SHHHHHHHHHHHHHHHHHT--HHHHHHHHHTT-SSHHHHHHHHHHTT----TT-S-SS-SSS-BPPHHHHHHHSHHHHHHHH--SSHHHHH----SSTTS---B-HHIIIIIHHHHHHH-GGGGSTTGGGSTHHHHHHHHHHHHHHHHHHHHHHTT--SS--TTHHHHHHT-B----B-TTSSBPS--BGGGGSS-GGG-EEE---TT-

Sequence (645 aa):
QSAKYHRLNLQNPAAAPFLESYKKAITVMLQLPPSDARNWYRNAFIHTLDCPHGNWWFVVWHRGYTGWFERTVRELSGDPNFAFPYWDWTALPQVPDSFFNGVLDPNNPAFIASYNEFYSQLSNPMSALWNSFSTAQLQQMRNRGFQSVNDVWQAVRRDSPMFFPRGRRARTLTRQNPGFDATTRRAVSIGTIRNALAPTDFITFGSGKTANHSESATQGILESQPHNNVHNNIGGFMQDLLSPTDPVFFAHHSNIDRLWDVWTRKQQRLGLPTLPTGANLPLWANEPFLFFIGPDGKPVAKNKAGDYATIGDFDYNYEPGSGEAVSAKYHRLNLQNPAAAPFLESYKKAITTVMLQLPPSDARNWYRNAFIHTLDCPHGNWWFVVWHRGYTGWFERTVRELSGDPNFAFPYWDWTALPQVPDSFFNGVLDPNNPAFIASYNEFYSQLSNPMSALWNSFSTAQLQQMRNRGFQSVNDVWQAVRDSPMFFPRGRARTLTRQNPGFDATTRRRAVSIGTIRNALAPTDFITFGSGKTANHSESATQGILESQPHNNVHNNIGGFMQDLLSPTDPVFFAHHSNIDRLWDVWTRKQQRLGLPTLPTGANLPLWANEPFLFFIGPDGKPVAKNKAGDYATIGDFDYNYEPGSGE

B-factor: mean 17.19, std 6.78, range [8.79, 60.81]

InterPro domains:
  IPR002227 Tyrosinase copper-binding domain [PF00264] (38-263)
  IPR002227 Tyrosinase copper-binding domain [PR00092] (53-70)
  IPR002227 Tyrosinase copper-binding domain [PR00092] (84-89)
  IPR002227 Tyrosinase copper-binding domain [PR00092] (224-235)
  IPR002227 Tyrosinase copper-binding domain [PR00092] (243-261)
  IPR002227 Tyrosinase copper-binding domain [PS00497] (53-70)
  IPR002227 Tyrosinase copper-binding domain [PS00498] (244-255)
  IPR008922 Di-copper centre-containi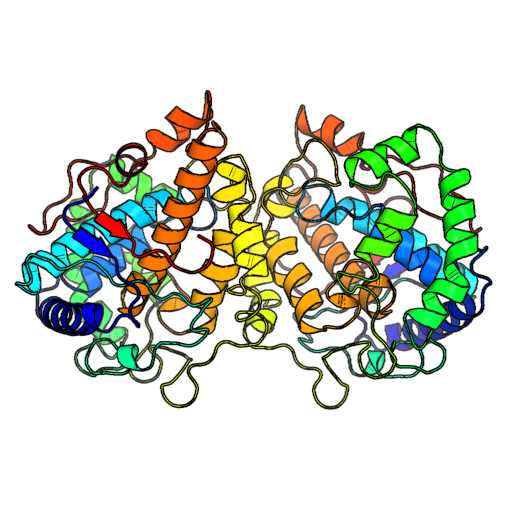ng domain superfamily [G3DSA:1.10.1280.10] (2-320)
  IPR008922 Di-copper centre-containing domain superfamily [SSF48056] (17-318)
  IPR050316 Tyrosinase and Hemocyanin [PTHR11474] (20-318)

Nearest PDB structures (foldseek):
  8bbq-assembly1_B  TM=1.003E+00  e=3.354E-64  Verrucomicrobium spinosum
  7xio-assembly1_A  TM=7.758E-01  e=1.264E-14  Ralstonia
  7xio-assembly2_B  TM=7.749E-01  e=1.495E-14  Ralstonia
  7xio-assembly3_C  TM=7.655E-01  e=3.095E-14  Ralstonia
  6j2u-assembly1_B  TM=6.191E-01  e=2.104E-08  Streptomyces avermitilis

Radius of gyration: 26.04 Å; Cα contacts (8 Å, |Δi|>4): 1158; chains: 2; bounding box: 53×72×72 Å